Protein AF-A0A8T0H156-F1 (afdb_monomer_lite)

Sequence (483 aa):
MGACASRGYHPALEKPKSSSKGARTSSFAKPKDLSFTYENRIVSTTVGKSTAIDDLHSFLLSEFGIDESTHVVSGVLVTVTGPLMPFFMLPYLHPNTEDNPYRIILAPIKEFAINNWGCAPDEQEQADATFEWSQVEELMRASGDSDQNLYDSPSSSLLASRIFELLRRYGYIRLHLPSSSPIPEIVQAATTSVHRYFAKPEDEKRKKFLGFNQQKFVGFSHAKGSARQFIQLRTTRRKITNTDKVVPVFDVELTQAYLALQSIAYQLFKLMCHPGLTSQTHLSPELYSSHVDAPCSSLESFNECESVPSNQFVGTNVFRIYQYLRDGLKKGSDSDSSPSPGFMGAATTVHSDMGLLTVSPHSNLPGLTVLKHSDASRWVNVEMKPGSSCVDGSDLEKNYIFVFAGETMAQLTKGYLLAPLHFVDERTPTVPRFSMPFFLRARQKAVLPAVEGFCGAMTVEHFMTKVLHQWKQVWGEKPTTDF

Radius of gyration: 24.54 Å; chains: 1; bounding box: 63×77×83 Å

Organism: Ceratodon purpureus (NCBI:txid3225)

Secondary structure (DSSP, 8-state):
-------------PPP-----PPPP---SS-EEEEEEETTEEEEEEE-TT--HHHHHHHHHHHHT--TTTEEEEEEESSTTS-EEEGGGGGGBPP--TTSPEEEEEEEGGG--TT-EEEPPPHHHHHHTEEEHHHHHHHHHHHTT-HHHHHH-HHHHHHHHHHHHHHHHHSEEEEEPPTT-SHHHHHHHHHHHHHHHHTS-HHHHHTT-EE-GGG-EEEEEE-TT-SEEEEEE--B-S---SS-PPPPPPPHHHHHHHHHHHHHHHHHHHHHT-GGGTTTSS--HHHHHHHSPPPP-SHHHHHS-TTS-TT-SB-S-EEEEEEE-PPP--TT-S---SPPSSGGG-SS-SB---SSEEEEEPPSS--EEEE-TTTS--EEETTSPTT----SSTT--TTEEEEEE-HHHHHHTTTSS-PPPEEE---STTSPEEE--EEE---TTPEEPPBTTTB--EEHHHIIIIIHHHHHTSB-S---S--

Structure (mmCIF, N/CA/C/O backbone):
data_AF-A0A8T0H156-F1
#
_entry.id   AF-A0A8T0H156-F1
#
loop_
_atom_site.group_PDB
_atom_site.id
_atom_site.type_symbol
_atom_site.label_atom_id
_atom_site.label_alt_id
_atom_site.label_comp_id
_atom_site.label_asym_id
_atom_site.label_entity_id
_atom_site.label_seq_id
_atom_site.pdbx_PDB_ins_code
_atom_site.Cartn_x
_atom_site.Cartn_y
_atom_site.Cartn_z
_atom_site.occupancy
_atom_site.B_iso_or_equiv
_atom_site.auth_seq_id
_atom_site.auth_comp_id
_atom_site.auth_asym_id
_atom_site.auth_atom_id
_atom_site.pdbx_PDB_model_num
ATOM 1 N N . MET A 1 1 ? 8.650 48.854 -37.381 1.00 30.66 1 MET A N 1
ATOM 2 C CA . MET A 1 1 ? 8.488 48.715 -38.844 1.00 30.66 1 MET A CA 1
ATOM 3 C C . MET A 1 1 ? 9.863 48.539 -39.462 1.00 30.66 1 MET A C 1
ATOM 5 O O . MET A 1 1 ? 10.651 49.458 -39.319 1.00 30.66 1 MET A O 1
ATOM 9 N N . GLY A 1 2 ? 10.104 47.382 -40.100 1.00 26.25 2 GLY A N 1
ATOM 10 C CA . GLY A 1 2 ? 11.255 47.057 -40.968 1.00 26.25 2 GLY A CA 1
ATOM 11 C C . GLY A 1 2 ? 12.629 47.017 -40.285 1.00 26.25 2 GLY A C 1
ATOM 12 O O . GLY A 1 2 ? 12.887 47.765 -39.358 1.00 26.25 2 GLY A O 1
ATOM 13 N N . ALA A 1 3 ? 13.602 46.206 -40.672 1.00 24.77 3 ALA A N 1
ATOM 14 C CA . ALA A 1 3 ? 13.717 45.033 -41.531 1.00 24.77 3 ALA A CA 1
ATOM 15 C C . ALA A 1 3 ? 15.131 44.492 -41.229 1.00 24.77 3 ALA A C 1
ATOM 17 O O . ALA A 1 3 ? 16.037 45.304 -41.055 1.00 24.77 3 ALA A O 1
ATOM 18 N N . CYS A 1 4 ? 15.363 43.176 -41.190 1.00 24.08 4 CYS A N 1
ATOM 19 C CA . CYS A 1 4 ? 16.721 42.664 -41.404 1.00 24.08 4 CYS A CA 1
ATOM 20 C C . CYS A 1 4 ? 16.741 41.204 -41.878 1.00 24.08 4 CYS A C 1
ATOM 22 O O . CYS A 1 4 ? 16.521 40.273 -41.113 1.00 24.08 4 CYS A O 1
ATOM 24 N N . ALA A 1 5 ? 17.006 41.084 -43.179 1.00 26.47 5 ALA A N 1
ATOM 25 C CA . ALA A 1 5 ? 17.923 40.157 -43.837 1.00 26.47 5 ALA A CA 1
ATOM 26 C C . ALA A 1 5 ? 17.856 38.648 -43.526 1.00 26.47 5 ALA A C 1
ATOM 28 O O . ALA A 1 5 ? 18.412 38.129 -42.563 1.00 26.47 5 ALA A O 1
ATOM 29 N N . SER A 1 6 ? 17.324 37.947 -44.523 1.00 26.16 6 SER A N 1
ATOM 30 C CA . SER A 1 6 ? 17.595 36.562 -44.895 1.00 26.16 6 SER A CA 1
ATOM 31 C C . SER A 1 6 ? 19.085 36.273 -45.138 1.00 26.16 6 SER A C 1
ATOM 33 O O . SER A 1 6 ? 19.728 36.948 -45.947 1.00 26.16 6 SER A O 1
ATOM 35 N N . ARG A 1 7 ? 19.593 35.174 -44.570 1.00 26.56 7 ARG A N 1
ATOM 36 C CA . ARG A 1 7 ? 20.690 34.387 -45.154 1.00 26.56 7 ARG A CA 1
ATOM 37 C C . ARG A 1 7 ? 20.322 32.910 -45.106 1.00 26.56 7 ARG A C 1
ATOM 39 O O . ARG A 1 7 ? 20.052 32.369 -44.040 1.00 26.56 7 ARG A O 1
ATOM 46 N N . GLY A 1 8 ? 20.276 32.300 -46.287 1.00 24.34 8 GLY A N 1
ATOM 47 C CA . GLY A 1 8 ? 20.027 30.879 -46.466 1.00 24.34 8 GLY A CA 1
ATOM 48 C C . GLY A 1 8 ? 21.202 30.030 -45.992 1.00 24.34 8 GLY A C 1
ATOM 49 O O . GLY A 1 8 ? 22.361 30.427 -46.108 1.00 24.34 8 GLY A O 1
ATOM 50 N N . TYR A 1 9 ? 20.872 28.845 -45.492 1.00 23.88 9 TYR A N 1
ATOM 51 C CA . TYR A 1 9 ? 21.811 27.755 -45.283 1.00 23.88 9 TYR A CA 1
ATOM 52 C C . TYR A 1 9 ? 21.183 26.478 -45.848 1.00 23.88 9 TYR A C 1
ATOM 54 O O . TYR A 1 9 ? 20.101 26.066 -45.434 1.00 23.88 9 TYR A O 1
ATOM 62 N N . HIS A 1 10 ? 21.856 25.892 -46.836 1.00 27.73 10 HIS A N 1
ATOM 63 C CA . HIS A 1 10 ? 21.605 24.540 -47.328 1.00 27.73 10 HIS A CA 1
ATOM 64 C C . HIS A 1 10 ? 22.089 23.534 -46.268 1.00 27.73 10 HIS A C 1
ATOM 66 O O . HIS A 1 10 ? 23.242 23.647 -45.847 1.00 27.73 10 HIS A O 1
ATOM 72 N N . PRO A 1 11 ? 21.298 22.525 -45.864 1.00 29.33 11 PRO A N 1
ATOM 73 C CA . PRO A 1 11 ? 21.827 21.400 -45.111 1.00 29.33 11 PRO A CA 1
ATOM 74 C C . PRO A 1 11 ? 22.432 20.387 -46.090 1.00 29.33 11 PRO A C 1
ATOM 76 O O . PRO A 1 11 ? 21.730 19.767 -46.890 1.00 29.33 11 PRO A O 1
ATOM 79 N N . ALA A 1 12 ? 23.754 20.232 -46.036 1.00 27.06 12 ALA A N 1
ATOM 80 C CA . ALA A 1 12 ? 24.417 19.059 -46.579 1.00 27.06 12 ALA A CA 1
ATOM 81 C C . ALA A 1 12 ? 24.074 17.855 -45.686 1.00 27.06 12 ALA A C 1
ATOM 83 O O . ALA A 1 12 ? 24.238 17.897 -44.468 1.00 27.06 12 ALA A O 1
ATOM 84 N N . LEU A 1 13 ? 23.566 16.798 -46.316 1.00 29.39 13 LEU A N 1
ATOM 85 C CA . LEU A 1 13 ? 23.326 15.483 -45.732 1.00 29.39 13 LEU A CA 1
ATOM 86 C C . LEU A 1 13 ? 24.656 14.854 -45.290 1.00 29.39 13 LEU A C 1
ATOM 88 O O . LEU A 1 13 ? 25.336 14.207 -46.086 1.00 29.39 13 LEU A O 1
ATOM 92 N N . GLU A 1 14 ? 25.010 15.000 -44.016 1.00 26.84 14 GLU A N 1
ATOM 93 C CA . GLU A 1 14 ? 25.945 14.082 -43.368 1.00 26.84 14 GLU A CA 1
ATOM 94 C C . GLU A 1 14 ? 25.178 12.864 -42.846 1.00 26.84 14 GLU A C 1
ATOM 96 O O . GLU A 1 14 ? 24.245 12.963 -42.050 1.00 26.84 14 GLU A O 1
ATOM 101 N N . LYS A 1 15 ? 25.575 11.688 -43.340 1.00 28.70 15 LYS A N 1
ATOM 102 C CA . LYS A 1 15 ? 25.096 10.384 -42.876 1.00 28.70 15 LYS A CA 1
ATOM 103 C C . LYS A 1 15 ? 25.349 10.254 -41.366 1.00 28.70 15 LYS A C 1
ATOM 105 O O . LYS A 1 15 ? 26.492 10.459 -40.948 1.00 28.70 15 LYS A O 1
ATOM 110 N N . PRO A 1 16 ? 24.366 9.833 -40.550 1.00 27.64 16 PRO A N 1
ATOM 111 C CA . PRO A 1 16 ? 24.639 9.511 -39.161 1.00 27.64 16 PRO A CA 1
ATOM 112 C C . PRO A 1 16 ? 25.566 8.292 -39.121 1.00 27.64 16 PRO A C 1
ATOM 114 O O . PRO A 1 16 ? 25.220 7.201 -39.576 1.00 27.64 16 PRO A O 1
ATOM 117 N N . LYS A 1 17 ? 26.776 8.492 -38.592 1.00 26.58 17 LYS A N 1
ATOM 118 C CA . LYS A 1 17 ? 27.657 7.398 -38.186 1.00 26.58 17 LYS A CA 1
ATOM 119 C C . LYS A 1 17 ? 26.940 6.624 -37.084 1.00 26.58 17 LYS A C 1
ATOM 121 O O . LYS A 1 17 ? 26.736 7.136 -35.987 1.00 26.58 17 LYS A O 1
ATOM 126 N N . SER A 1 18 ? 26.559 5.392 -37.399 1.00 31.36 18 SER A N 1
ATOM 127 C CA . SER A 1 18 ? 26.025 4.417 -36.460 1.00 31.36 18 SER A CA 1
ATOM 128 C C . SER A 1 18 ? 27.090 4.063 -35.421 1.00 31.36 18 SER A C 1
ATOM 130 O O . SER A 1 18 ? 27.922 3.183 -35.637 1.00 31.36 18 SER A O 1
ATOM 132 N N . SER A 1 19 ? 27.077 4.740 -34.277 1.00 28.47 19 SER A N 1
ATOM 133 C CA . SER A 1 19 ? 27.658 4.194 -33.054 1.00 28.47 19 SER A CA 1
ATOM 134 C C . SER A 1 19 ? 26.540 3.515 -32.272 1.00 28.47 19 SER A C 1
ATOM 136 O O . SER A 1 19 ? 25.965 4.099 -31.355 1.00 28.47 19 SER A O 1
ATOM 138 N N . SER A 1 20 ? 26.214 2.281 -32.656 1.00 31.12 20 SER A N 1
ATOM 139 C CA . SER A 1 20 ? 25.464 1.355 -31.811 1.00 31.12 20 SER A CA 1
ATOM 140 C C . SER A 1 20 ? 26.328 1.020 -30.592 1.00 31.12 20 SER A C 1
ATOM 142 O O . SER A 1 20 ? 27.044 0.019 -30.564 1.00 31.12 20 SER A O 1
ATOM 144 N N . LYS A 1 21 ? 26.322 1.898 -29.585 1.00 31.77 21 LYS A N 1
ATOM 145 C CA . LYS A 1 21 ? 26.711 1.509 -28.231 1.00 31.77 21 LYS A CA 1
ATOM 146 C C . LYS A 1 21 ? 25.585 0.615 -27.732 1.00 31.77 21 LYS A C 1
ATOM 148 O O . LYS A 1 21 ? 24.515 1.111 -27.399 1.00 31.77 21 LYS A O 1
ATOM 153 N N . GLY A 1 22 ? 25.815 -0.695 -27.813 1.00 30.44 22 GLY A N 1
ATOM 154 C CA . GLY A 1 22 ? 24.879 -1.707 -27.346 1.00 30.44 22 GLY A CA 1
ATOM 155 C C . GLY A 1 22 ? 24.432 -1.395 -25.924 1.00 30.44 22 GLY A C 1
ATOM 156 O O . GLY A 1 22 ? 25.267 -1.099 -25.064 1.00 30.44 22 GLY A O 1
ATOM 157 N N . ALA A 1 23 ? 23.119 -1.439 -25.711 1.00 31.86 23 ALA A N 1
ATOM 158 C CA . ALA A 1 23 ? 22.548 -1.584 -24.386 1.00 31.86 23 ALA A CA 1
ATOM 159 C C . ALA A 1 23 ? 23.247 -2.783 -23.735 1.00 31.86 23 ALA A C 1
ATOM 161 O O . ALA A 1 23 ? 23.256 -3.881 -24.297 1.00 31.86 23 ALA A O 1
ATOM 162 N N . ARG A 1 24 ? 23.948 -2.553 -22.623 1.00 36.78 24 ARG A N 1
ATOM 163 C CA . ARG A 1 24 ? 24.544 -3.653 -21.875 1.00 36.78 24 ARG A CA 1
ATOM 164 C C . ARG A 1 24 ? 23.383 -4.449 -21.289 1.00 36.78 24 ARG A C 1
ATOM 166 O O . ARG A 1 24 ? 22.478 -3.910 -20.675 1.00 36.78 24 ARG A O 1
ATOM 173 N N . THR A 1 25 ? 23.358 -5.735 -21.592 1.00 42.62 25 THR A N 1
ATOM 174 C CA . THR A 1 25 ? 22.339 -6.664 -21.118 1.00 42.62 25 THR A CA 1
ATOM 175 C C . THR A 1 25 ? 22.589 -6.953 -19.641 1.00 42.62 25 THR A C 1
ATOM 177 O O . THR A 1 25 ? 23.674 -7.420 -19.286 1.00 42.62 25 THR A O 1
ATOM 180 N N . SER A 1 26 ? 21.600 -6.710 -18.782 1.00 48.53 26 SER A N 1
ATOM 181 C CA . SER A 1 26 ? 21.646 -7.101 -17.372 1.00 48.53 26 SER A CA 1
ATOM 182 C C . SER A 1 26 ? 21.764 -8.625 -17.249 1.00 48.53 26 SER A C 1
ATOM 184 O O . SER A 1 26 ? 20.840 -9.356 -17.603 1.00 48.53 26 SER A O 1
ATOM 186 N N . SER A 1 27 ? 22.915 -9.108 -16.779 1.00 53.88 27 SER A N 1
ATOM 187 C CA . SER A 1 27 ? 23.247 -10.537 -16.691 1.00 53.88 27 SER A CA 1
ATOM 188 C C . SER A 1 27 ? 23.074 -11.116 -15.284 1.00 53.88 27 SER A C 1
ATOM 190 O O . SER A 1 27 ? 23.333 -10.430 -14.296 1.00 53.88 27 SER A O 1
ATOM 192 N N . PHE A 1 28 ? 22.759 -12.409 -15.169 1.00 60.00 28 PHE A N 1
ATOM 193 C CA . PHE A 1 28 ? 22.664 -13.112 -13.882 1.00 60.00 28 PHE A CA 1
ATOM 194 C C . PHE A 1 28 ? 24.062 -13.386 -13.295 1.00 60.00 28 PHE A C 1
ATOM 196 O O . PHE A 1 28 ? 24.937 -13.918 -13.970 1.00 60.00 28 PHE A O 1
ATOM 203 N N . ALA A 1 29 ? 24.302 -13.072 -12.018 1.00 63.78 29 ALA A N 1
ATOM 204 C CA . ALA A 1 29 ? 25.641 -13.210 -11.420 1.00 63.78 29 ALA A CA 1
ATOM 205 C C . ALA A 1 29 ? 26.146 -14.669 -11.327 1.00 63.78 29 ALA A C 1
ATOM 207 O O . ALA A 1 29 ? 27.351 -14.917 -11.400 1.00 63.78 29 ALA A O 1
ATOM 208 N N . LYS A 1 30 ? 25.232 -15.636 -11.174 1.00 71.94 30 LYS A N 1
ATOM 209 C CA . LYS A 1 30 ? 25.494 -17.085 -11.123 1.00 71.94 30 LYS A CA 1
ATOM 210 C C . LYS A 1 30 ? 24.365 -17.831 -11.844 1.00 71.94 30 LYS A C 1
ATOM 212 O O . LYS A 1 30 ? 23.241 -17.330 -11.791 1.00 71.94 30 LYS A O 1
ATOM 217 N N . PRO A 1 31 ? 24.634 -18.991 -12.475 1.00 81.00 31 PRO A N 1
ATOM 218 C CA . PRO A 1 31 ? 23.586 -19.872 -12.980 1.00 81.00 31 PRO A CA 1
ATOM 219 C C . PRO A 1 31 ? 22.592 -20.240 -11.875 1.00 81.00 31 PRO A C 1
ATOM 221 O O . PRO A 1 31 ? 23.005 -20.550 -10.755 1.00 81.00 31 PRO A O 1
ATOM 224 N N . LYS A 1 32 ? 21.300 -20.172 -12.186 1.00 86.06 32 LYS A N 1
ATOM 225 C CA . LYS A 1 32 ? 20.188 -20.516 -11.299 1.00 86.06 32 LYS A CA 1
ATOM 226 C C . LYS A 1 32 ? 19.175 -21.330 -12.084 1.00 86.06 32 LYS A C 1
ATOM 228 O O . LYS A 1 32 ? 18.810 -20.930 -13.186 1.00 86.06 32 LYS A O 1
ATOM 233 N N . ASP A 1 33 ? 18.700 -22.416 -11.497 1.00 90.25 33 ASP A N 1
ATOM 234 C CA . ASP A 1 33 ? 17.573 -23.155 -12.051 1.00 90.25 33 ASP A CA 1
ATOM 235 C C . ASP A 1 33 ? 16.282 -22.448 -11.653 1.00 90.25 33 ASP A C 1
ATOM 237 O O . ASP A 1 33 ? 16.059 -22.149 -10.474 1.00 90.25 33 ASP A O 1
ATOM 241 N N . LEU A 1 34 ? 15.481 -22.11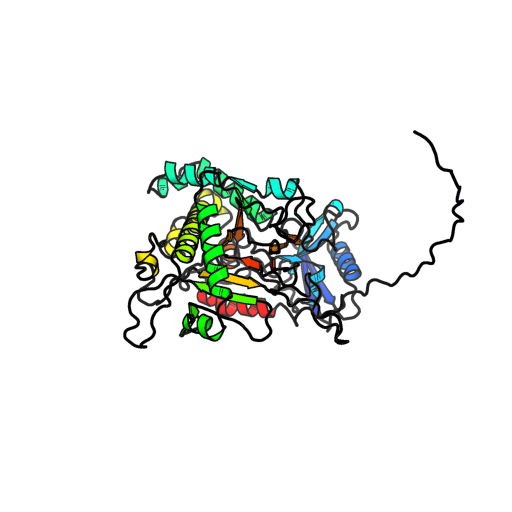5 -12.660 1.00 91.94 34 LEU A N 1
ATOM 242 C CA . LEU A 1 34 ? 14.209 -21.434 -12.504 1.00 91.94 34 LEU A CA 1
ATOM 243 C C . LEU A 1 34 ? 13.107 -22.252 -13.170 1.00 91.94 34 LEU A C 1
ATOM 245 O O . LEU A 1 34 ? 13.236 -22.679 -14.314 1.00 91.94 34 LEU A O 1
ATOM 249 N N . SER A 1 35 ? 12.016 -22.450 -12.444 1.00 93.50 35 SER A N 1
ATOM 250 C CA . SER A 1 35 ? 10.781 -23.073 -12.911 1.00 93.50 35 SER A CA 1
ATOM 251 C C . SER A 1 35 ? 9.698 -22.007 -13.028 1.00 93.50 35 SER A C 1
ATOM 253 O O . SER A 1 35 ? 9.482 -21.223 -12.100 1.00 93.50 35 SER A O 1
ATOM 255 N N . PHE A 1 36 ? 8.999 -21.991 -14.155 1.00 94.62 36 PHE A N 1
ATOM 256 C CA . PHE A 1 36 ? 7.924 -21.059 -14.467 1.00 94.62 36 PHE A CA 1
ATOM 257 C C . PHE A 1 36 ? 6.632 -21.821 -14.729 1.00 94.62 36 PHE A C 1
ATOM 259 O O . PHE A 1 36 ? 6.669 -22.941 -15.230 1.00 94.62 36 PHE A O 1
ATOM 266 N N . THR A 1 37 ? 5.488 -21.213 -14.422 1.00 94.69 37 THR A N 1
ATOM 267 C CA . THR A 1 37 ? 4.174 -21.785 -14.722 1.00 94.69 37 THR A CA 1
ATOM 268 C C . THR A 1 37 ? 3.271 -20.794 -15.437 1.00 94.69 37 THR A C 1
ATOM 270 O O . THR A 1 37 ? 3.245 -19.598 -15.123 1.00 94.69 37 THR A O 1
ATOM 273 N N . TYR A 1 38 ? 2.506 -21.314 -16.388 1.00 94.38 38 TYR A N 1
ATOM 274 C CA . TYR A 1 38 ? 1.409 -20.625 -17.044 1.00 94.38 38 TYR A CA 1
ATOM 275 C C . TYR A 1 38 ? 0.288 -21.628 -17.289 1.00 94.38 38 TYR A C 1
ATOM 277 O O . TYR A 1 38 ? 0.528 -22.728 -17.794 1.00 94.38 38 TYR A O 1
ATOM 285 N N . GLU A 1 39 ? -0.931 -21.253 -16.901 1.00 89.50 39 GLU A N 1
ATOM 286 C CA . GLU A 1 39 ? -2.079 -22.162 -16.864 1.00 89.50 39 GLU A CA 1
ATOM 287 C C . GLU A 1 39 ? -1.738 -23.445 -16.084 1.00 89.50 39 GLU A C 1
ATOM 289 O O . GLU A 1 39 ? -1.504 -23.376 -14.881 1.00 89.50 39 GLU A O 1
ATOM 294 N N . ASN A 1 40 ? -1.676 -24.594 -16.759 1.00 88.31 40 ASN A N 1
ATOM 295 C CA . ASN A 1 40 ? -1.380 -25.895 -16.158 1.00 88.31 40 ASN A CA 1
ATOM 296 C C . ASN A 1 40 ? -0.049 -26.489 -16.654 1.00 88.31 40 ASN A C 1
ATOM 298 O O . ASN A 1 40 ? 0.154 -27.700 -16.568 1.00 88.31 40 ASN A O 1
ATOM 302 N N . ARG A 1 41 ? 0.841 -25.669 -17.228 1.00 95.25 41 ARG A N 1
ATOM 303 C CA . ARG A 1 41 ? 2.136 -26.107 -17.770 1.00 95.25 41 ARG A CA 1
ATOM 304 C C . ARG A 1 41 ? 3.275 -25.511 -16.956 1.00 95.25 41 ARG A C 1
ATOM 306 O O . ARG A 1 41 ? 3.236 -24.333 -16.614 1.00 95.25 41 ARG A O 1
ATOM 313 N N . ILE A 1 42 ? 4.297 -26.322 -16.694 1.00 96.19 42 ILE A N 1
ATOM 314 C CA . ILE A 1 42 ? 5.528 -25.913 -16.013 1.00 96.19 42 ILE A CA 1
ATOM 315 C C . ILE A 1 42 ? 6.689 -26.033 -16.998 1.00 96.19 42 ILE A C 1
ATOM 317 O O . ILE A 1 42 ? 6.776 -27.013 -17.736 1.00 96.19 42 ILE A O 1
ATOM 321 N N . VAL A 1 43 ? 7.554 -25.022 -17.017 1.00 96.00 43 VAL A N 1
ATOM 322 C CA . VAL A 1 43 ? 8.755 -24.955 -17.853 1.00 96.00 43 VAL A CA 1
ATOM 323 C C . VAL A 1 43 ? 9.935 -24.603 -16.960 1.00 96.00 43 VAL A C 1
ATOM 325 O O . VAL A 1 43 ? 9.905 -23.590 -16.260 1.00 96.00 43 VAL A O 1
ATOM 328 N N . SER A 1 44 ? 10.979 -25.422 -17.008 1.00 95.19 44 SER A N 1
ATOM 329 C CA . SER A 1 44 ? 12.195 -25.254 -16.212 1.00 95.19 44 SER A CA 1
ATOM 330 C C . SER A 1 44 ? 13.372 -24.903 -17.116 1.00 95.19 44 SER A C 1
ATOM 332 O O . SER A 1 44 ? 13.530 -25.475 -18.193 1.00 95.19 44 SER A O 1
ATOM 334 N N . THR A 1 45 ? 14.210 -23.959 -16.693 1.00 93.62 45 THR A N 1
ATOM 335 C CA . THR A 1 45 ? 15.411 -23.554 -17.432 1.00 93.62 45 THR A CA 1
ATOM 336 C C . THR A 1 45 ? 16.502 -23.049 -16.494 1.00 93.62 45 THR A C 1
ATOM 338 O O . THR A 1 45 ? 16.225 -22.553 -15.400 1.00 93.62 45 THR A O 1
ATOM 341 N N . THR A 1 46 ? 17.758 -23.159 -16.922 1.00 90.19 46 THR A N 1
ATOM 342 C CA . THR A 1 46 ? 18.903 -22.624 -16.184 1.00 90.19 46 THR A CA 1
ATOM 343 C C . THR A 1 46 ? 19.261 -21.252 -16.733 1.00 90.19 46 THR A C 1
ATOM 345 O O . THR A 1 46 ? 19.639 -21.103 -17.896 1.00 90.19 46 THR A O 1
ATOM 348 N N . VAL A 1 47 ? 19.200 -20.238 -15.875 1.00 85.31 47 VAL A N 1
ATOM 349 C CA . VAL A 1 47 ? 19.485 -18.853 -16.239 1.00 85.31 47 VAL A CA 1
ATOM 350 C C . VAL A 1 47 ? 20.814 -18.419 -15.640 1.00 85.31 47 VAL A C 1
ATOM 352 O O . VAL A 1 47 ? 21.009 -18.482 -14.428 1.00 85.31 47 VAL A O 1
ATOM 355 N N . GLY A 1 48 ? 21.757 -18.004 -16.486 1.00 81.75 48 GLY A N 1
ATOM 356 C CA . GLY A 1 48 ? 23.126 -17.674 -16.089 1.00 81.75 48 GLY A CA 1
ATOM 357 C C . GLY A 1 48 ? 23.613 -16.332 -16.625 1.00 81.75 48 GLY A C 1
ATOM 358 O O . GLY A 1 48 ? 22.869 -15.556 -17.217 1.00 81.75 48 GLY A O 1
ATOM 359 N N . LYS A 1 49 ? 24.901 -16.043 -16.411 1.00 75.12 49 LYS A N 1
ATOM 360 C CA . LYS A 1 49 ? 25.517 -14.755 -16.777 1.00 75.12 49 LYS A CA 1
ATOM 361 C C . LYS A 1 49 ? 25.450 -14.437 -18.272 1.00 75.12 49 LYS A C 1
ATOM 363 O O . LYS A 1 49 ? 25.488 -13.278 -18.657 1.00 75.12 49 LYS A O 1
ATOM 368 N N . SER A 1 50 ? 25.368 -15.455 -19.117 1.00 77.25 50 SER A N 1
ATOM 369 C CA . SER A 1 50 ? 25.243 -15.294 -20.564 1.00 77.25 50 SER A CA 1
ATOM 370 C C . SER A 1 50 ? 23.798 -15.228 -21.052 1.00 77.25 50 SER A C 1
ATOM 372 O O . SER A 1 50 ? 23.598 -14.992 -22.236 1.00 77.25 50 SER A O 1
ATOM 374 N N . THR A 1 51 ? 22.802 -15.467 -20.194 1.00 80.50 51 THR A N 1
ATOM 375 C CA . THR A 1 51 ? 21.401 -15.448 -20.619 1.00 80.50 51 THR A CA 1
ATOM 376 C C . THR A 1 51 ? 20.935 -14.004 -20.751 1.00 80.50 51 THR A C 1
ATOM 378 O O . THR A 1 51 ? 20.846 -13.290 -19.749 1.00 80.50 51 THR A O 1
ATOM 381 N N . ALA A 1 52 ? 20.639 -13.571 -21.978 1.00 83.88 52 ALA A N 1
ATOM 382 C CA . ALA A 1 52 ? 19.957 -12.305 -22.193 1.00 83.88 52 ALA A CA 1
ATOM 383 C C . ALA A 1 52 ? 18.492 -12.427 -21.747 1.00 83.88 52 ALA A C 1
ATOM 385 O O . ALA A 1 52 ? 17.854 -13.463 -21.937 1.00 83.88 52 ALA A O 1
ATOM 386 N N . ILE A 1 53 ? 17.955 -11.365 -21.142 1.00 81.75 53 ILE A N 1
ATOM 387 C CA . ILE A 1 53 ? 16.556 -11.342 -20.688 1.00 81.75 53 ILE A CA 1
ATOM 388 C C . ILE A 1 53 ? 15.599 -11.517 -21.873 1.00 81.75 53 ILE A C 1
ATOM 390 O O . ILE A 1 53 ? 14.615 -12.238 -21.739 1.00 81.75 53 ILE A O 1
ATOM 394 N N . ASP A 1 54 ? 15.924 -10.939 -23.030 1.00 84.56 54 ASP A N 1
ATOM 395 C CA . ASP A 1 54 ? 15.125 -11.060 -24.257 1.00 84.56 54 ASP A CA 1
ATOM 396 C C . ASP A 1 54 ? 15.089 -12.507 -24.785 1.00 84.56 54 ASP A C 1
ATOM 398 O O . ASP A 1 54 ? 14.046 -12.979 -25.241 1.00 84.56 54 ASP A O 1
ATOM 402 N N . ASP A 1 55 ? 16.193 -13.253 -24.650 1.00 87.88 55 ASP A N 1
ATOM 403 C CA . ASP A 1 55 ? 16.246 -14.673 -25.025 1.00 87.88 55 ASP A CA 1
ATOM 404 C C . ASP A 1 55 ? 15.378 -15.517 -24.085 1.00 87.88 55 ASP A C 1
ATOM 406 O O . ASP A 1 55 ? 14.622 -16.377 -24.532 1.00 87.88 55 ASP A O 1
ATOM 410 N N . LEU A 1 56 ? 15.457 -15.258 -22.772 1.00 89.25 56 LEU A N 1
ATOM 411 C CA . LEU A 1 56 ? 14.623 -15.940 -21.780 1.00 89.25 56 LEU A CA 1
ATOM 412 C C . LEU A 1 56 ? 13.138 -15.628 -21.990 1.00 89.25 56 LEU A C 1
ATOM 414 O O . LEU A 1 56 ? 12.295 -16.511 -21.861 1.00 89.25 56 LEU A O 1
ATOM 418 N N . HIS A 1 57 ? 12.817 -14.379 -22.316 1.00 90.12 57 HIS A N 1
ATOM 419 C CA . HIS A 1 57 ? 11.463 -13.951 -22.645 1.00 90.12 57 HIS A CA 1
ATOM 420 C C . HIS A 1 57 ? 10.912 -14.716 -23.852 1.00 90.12 57 HIS A C 1
ATOM 422 O O . HIS A 1 57 ? 9.874 -15.368 -23.735 1.00 90.12 57 HIS A O 1
ATOM 428 N N . SER A 1 58 ? 11.658 -14.719 -24.960 1.00 90.62 58 SER A N 1
ATOM 429 C CA . SER A 1 58 ? 11.289 -15.419 -26.198 1.00 90.62 58 SER A CA 1
ATOM 430 C C . SER A 1 58 ? 11.143 -16.927 -25.969 1.00 90.62 58 SER A C 1
ATOM 432 O O . SER A 1 58 ? 10.186 -17.548 -26.434 1.00 90.62 58 SER A O 1
ATOM 434 N N . PHE A 1 59 ? 12.051 -17.516 -25.182 1.00 93.94 59 PHE A N 1
ATOM 435 C CA . PHE A 1 59 ? 11.980 -18.916 -24.766 1.00 93.94 59 PHE A CA 1
ATOM 436 C C . PHE A 1 59 ? 10.675 -19.226 -24.024 1.00 93.94 59 PHE A C 1
ATOM 438 O O . PHE A 1 59 ? 9.973 -20.160 -24.402 1.00 93.94 59 PHE A O 1
ATOM 445 N N . LEU A 1 60 ? 10.310 -18.436 -23.008 1.00 95.06 60 LEU A N 1
ATOM 446 C CA . LEU A 1 60 ? 9.089 -18.681 -22.233 1.00 95.06 60 LEU A CA 1
ATOM 447 C C . LEU A 1 60 ? 7.829 -18.550 -23.093 1.00 95.06 60 LEU A C 1
ATOM 449 O O . LEU A 1 60 ? 6.940 -19.392 -22.987 1.00 95.06 60 LEU A O 1
ATOM 453 N N . LEU A 1 61 ? 7.751 -17.534 -23.958 1.00 94.88 61 LEU A N 1
ATOM 454 C CA . LEU A 1 61 ? 6.618 -17.383 -24.875 1.00 94.88 61 LEU A CA 1
ATOM 455 C C . LEU A 1 61 ? 6.484 -18.601 -25.798 1.00 94.88 61 LEU A C 1
ATOM 457 O O . LEU A 1 61 ? 5.400 -19.178 -25.888 1.00 94.88 61 LEU A O 1
ATOM 461 N N . SER A 1 62 ? 7.587 -19.044 -26.406 1.00 95.88 62 SER A N 1
ATOM 462 C CA . SER A 1 62 ? 7.617 -20.229 -27.270 1.00 95.88 62 SER A CA 1
ATOM 463 C C . SER A 1 62 ? 7.187 -21.498 -26.528 1.00 95.88 62 SER A C 1
ATOM 465 O O . SER A 1 62 ? 6.299 -22.215 -26.991 1.00 95.88 62 SER A O 1
ATOM 467 N N . GLU A 1 63 ? 7.767 -21.774 -25.358 1.00 96.88 63 GLU A N 1
ATOM 468 C CA . GLU A 1 63 ? 7.471 -22.988 -24.588 1.00 96.88 63 GLU A CA 1
ATOM 469 C C . GLU A 1 63 ? 6.007 -23.051 -24.141 1.00 96.88 63 GLU A C 1
ATOM 471 O O . GLU A 1 63 ? 5.374 -24.112 -24.196 1.00 96.88 63 GLU A O 1
ATOM 476 N N . PHE A 1 64 ? 5.423 -21.913 -23.759 1.00 96.75 64 PHE A N 1
ATOM 477 C CA . PHE A 1 64 ? 4.010 -21.835 -23.395 1.00 96.75 64 PHE A CA 1
ATOM 478 C C . PHE A 1 64 ? 3.061 -21.720 -24.598 1.00 96.75 64 PHE A C 1
ATOM 480 O O . PHE A 1 64 ? 1.853 -21.850 -24.409 1.00 96.75 64 PHE A O 1
ATOM 487 N N . GLY A 1 65 ? 3.572 -21.573 -25.825 1.00 95.25 65 GLY A N 1
ATOM 488 C CA . GLY A 1 65 ? 2.756 -21.433 -27.035 1.00 95.25 65 GLY A CA 1
ATOM 489 C C . GLY A 1 65 ? 2.032 -20.086 -27.124 1.00 95.25 65 GLY A C 1
ATOM 490 O O . GLY A 1 65 ? 0.907 -20.022 -27.616 1.00 95.25 65 GLY A O 1
ATOM 491 N N . ILE A 1 66 ? 2.655 -19.026 -26.610 1.00 95.44 66 ILE A N 1
ATOM 492 C CA . ILE A 1 66 ? 2.120 -17.665 -26.581 1.00 95.44 66 ILE A CA 1
ATOM 493 C C . ILE A 1 66 ? 2.679 -16.884 -27.774 1.00 95.44 66 ILE A C 1
ATOM 495 O O . ILE A 1 66 ? 3.875 -16.916 -28.049 1.00 95.44 66 ILE A O 1
ATOM 499 N N . ASP A 1 67 ? 1.808 -16.154 -28.466 1.00 92.69 67 ASP A N 1
ATOM 500 C CA . ASP A 1 67 ? 2.172 -15.346 -29.629 1.00 92.69 67 ASP A CA 1
ATOM 501 C C . ASP A 1 67 ? 2.954 -14.078 -29.230 1.00 92.69 67 ASP A C 1
ATOM 503 O O . ASP A 1 67 ? 2.403 -13.121 -28.675 1.00 92.69 67 ASP A O 1
ATOM 507 N N . GLU A 1 68 ? 4.244 -14.067 -29.571 1.00 88.75 68 GLU A N 1
ATOM 508 C CA . GLU A 1 68 ? 5.182 -12.960 -29.341 1.00 88.75 68 GLU A CA 1
ATOM 509 C C . GLU A 1 68 ? 4.853 -11.677 -30.114 1.00 88.75 68 GLU A C 1
ATOM 511 O O . GLU A 1 68 ? 5.436 -10.634 -29.835 1.00 88.75 68 GLU A O 1
ATOM 516 N N . SER A 1 69 ? 3.922 -11.720 -31.074 1.00 88.31 69 SER A N 1
ATOM 517 C CA . SER A 1 69 ? 3.442 -10.530 -31.785 1.00 88.31 69 SER A CA 1
ATOM 518 C C . SER A 1 69 ? 2.289 -9.822 -31.069 1.00 88.31 69 SER A C 1
ATOM 520 O O . SER A 1 69 ? 1.931 -8.693 -31.420 1.00 88.31 69 SER A O 1
ATOM 522 N N . THR A 1 70 ? 1.714 -10.458 -30.042 1.00 89.44 70 THR A N 1
ATOM 523 C CA . THR A 1 70 ? 0.582 -9.914 -29.281 1.00 89.44 70 THR A CA 1
ATOM 524 C C . THR A 1 70 ? 0.886 -9.726 -27.801 1.00 89.44 70 THR A C 1
ATOM 526 O O . THR A 1 70 ? 0.365 -8.777 -27.207 1.00 89.44 70 THR A O 1
ATOM 529 N N . HIS A 1 71 ? 1.748 -10.561 -27.215 1.00 91.12 71 HIS A N 1
ATOM 530 C CA . HIS A 1 71 ? 2.014 -10.572 -25.779 1.00 91.12 71 HIS A CA 1
ATOM 531 C C . HIS A 1 71 ? 3.498 -10.521 -25.430 1.00 91.12 71 HIS A C 1
ATOM 533 O O . HIS A 1 71 ? 4.372 -10.917 -26.195 1.00 91.12 71 HIS A O 1
ATOM 539 N N . VAL A 1 72 ? 3.756 -10.070 -24.207 1.00 90.44 72 VAL A N 1
ATOM 540 C CA . VAL A 1 72 ? 5.057 -10.118 -23.544 1.00 90.44 72 VAL A CA 1
ATOM 541 C C . VAL A 1 72 ? 4.906 -10.724 -22.157 1.00 90.44 72 VAL A C 1
ATOM 543 O O . VAL A 1 72 ? 3.905 -10.485 -21.483 1.00 90.44 72 VAL A O 1
ATOM 546 N N . VAL A 1 73 ? 5.927 -11.446 -21.690 1.00 90.25 73 VAL A N 1
ATOM 547 C CA . VAL A 1 73 ? 6.077 -11.735 -20.263 1.00 90.25 73 VAL A CA 1
ATOM 548 C C . VAL A 1 73 ? 6.509 -10.458 -19.559 1.00 90.25 73 VAL A C 1
ATOM 550 O O . VAL A 1 73 ? 7.636 -9.991 -19.713 1.00 90.25 73 VAL A O 1
ATOM 553 N N . SER A 1 74 ? 5.593 -9.864 -18.812 1.00 87.69 74 SER A N 1
ATOM 554 C CA . SER A 1 74 ? 5.807 -8.565 -18.192 1.00 87.69 74 SER A CA 1
ATOM 555 C C . SER A 1 74 ? 6.249 -8.667 -16.736 1.00 87.69 74 SER A C 1
ATOM 557 O O . SER A 1 74 ? 6.962 -7.798 -16.232 1.00 87.69 74 SER A O 1
ATOM 559 N N . GLY A 1 75 ? 5.914 -9.773 -16.075 1.00 89.50 75 GLY A N 1
ATOM 560 C CA . GLY A 1 75 ? 6.328 -10.047 -14.711 1.00 89.50 75 GLY A CA 1
ATOM 561 C C . GLY A 1 75 ? 6.154 -11.499 -14.309 1.00 89.50 75 GLY A C 1
ATOM 562 O O . GLY A 1 75 ? 5.737 -12.348 -15.096 1.00 89.50 75 GLY A O 1
ATOM 563 N N . VAL A 1 76 ? 6.475 -11.773 -13.052 1.00 90.06 76 VAL A N 1
ATOM 564 C CA . VAL A 1 76 ? 6.237 -13.051 -12.396 1.00 90.06 76 VAL A CA 1
ATOM 565 C C . VAL A 1 76 ? 5.693 -12.835 -10.995 1.00 90.06 76 VAL A C 1
ATOM 567 O O . VAL A 1 76 ? 6.070 -11.897 -10.292 1.00 90.06 76 VAL A O 1
ATOM 570 N N . LEU A 1 77 ? 4.813 -13.728 -10.572 1.00 87.88 77 LEU A N 1
ATOM 571 C CA . LEU A 1 77 ? 4.319 -13.779 -9.211 1.00 87.88 77 LEU A CA 1
ATOM 572 C C . LEU A 1 77 ? 5.225 -14.709 -8.391 1.00 87.88 77 LEU A C 1
ATOM 574 O O . LEU A 1 77 ? 5.348 -15.895 -8.701 1.00 87.88 77 LEU A O 1
ATOM 578 N N . VAL A 1 78 ? 5.869 -14.161 -7.355 1.00 80.00 78 VAL A N 1
ATOM 579 C CA . VAL A 1 78 ? 6.903 -14.876 -6.578 1.00 80.00 78 VAL A CA 1
ATOM 580 C C . VAL A 1 78 ? 6.314 -16.031 -5.753 1.00 80.00 78 VAL A C 1
ATOM 582 O O . VAL A 1 78 ? 6.961 -17.058 -5.577 1.00 80.00 78 VAL A O 1
ATOM 585 N N . THR A 1 79 ? 5.086 -15.870 -5.257 1.00 77.56 79 THR A N 1
ATOM 586 C CA . THR A 1 79 ? 4.269 -16.895 -4.579 1.00 77.56 79 THR A CA 1
ATOM 587 C C . THR A 1 79 ? 2.791 -16.549 -4.773 1.00 77.56 79 THR A C 1
ATOM 589 O O . THR A 1 79 ? 2.487 -15.407 -5.096 1.00 77.56 79 THR A O 1
ATOM 592 N N . VAL A 1 80 ? 1.851 -17.466 -4.506 1.00 79.38 80 VAL A N 1
ATOM 593 C CA . VAL A 1 80 ? 0.395 -17.213 -4.660 1.00 79.38 80 VAL A CA 1
ATOM 594 C C . VAL A 1 80 ? -0.067 -15.890 -4.024 1.00 79.38 80 VAL A C 1
ATOM 596 O O . VAL A 1 80 ? -0.918 -15.208 -4.584 1.00 79.38 80 VAL A O 1
ATOM 599 N N . THR A 1 81 ? 0.508 -15.509 -2.882 1.00 80.69 81 THR A N 1
ATOM 600 C CA . THR A 1 81 ? 0.169 -14.282 -2.136 1.00 80.69 81 THR A CA 1
ATOM 601 C C . THR A 1 81 ? 1.305 -13.253 -2.114 1.00 80.69 81 THR A C 1
ATOM 603 O O . THR A 1 81 ? 1.234 -12.256 -1.394 1.00 80.69 81 THR A O 1
ATOM 606 N N . GLY A 1 82 ? 2.371 -13.509 -2.871 1.00 80.12 82 GLY A N 1
ATOM 607 C CA . GLY A 1 82 ? 3.586 -12.707 -2.914 1.00 80.12 82 GLY A CA 1
ATOM 608 C C . GLY A 1 82 ? 3.473 -11.506 -3.848 1.00 80.12 82 GLY A C 1
ATOM 609 O O . GLY A 1 82 ? 2.469 -11.328 -4.537 1.00 80.12 82 GLY A O 1
ATOM 610 N N . PRO A 1 83 ? 4.508 -10.655 -3.888 1.00 81.69 83 PRO A N 1
ATOM 611 C CA . PRO A 1 83 ? 4.511 -9.510 -4.779 1.00 81.69 83 PRO A CA 1
ATOM 612 C C . PRO A 1 83 ? 4.584 -9.945 -6.246 1.00 81.69 83 PRO A C 1
ATOM 614 O O . PRO A 1 83 ? 5.245 -10.927 -6.603 1.00 81.69 83 PRO A O 1
ATOM 617 N N . LEU A 1 84 ? 3.944 -9.147 -7.097 1.00 86.69 84 LEU A N 1
ATOM 618 C CA . LEU A 1 84 ? 4.165 -9.157 -8.535 1.00 86.69 84 LEU A CA 1
ATOM 619 C C . LEU A 1 84 ? 5.507 -8.489 -8.831 1.00 86.69 84 LEU A C 1
ATOM 621 O O . LEU A 1 84 ? 5.703 -7.318 -8.510 1.00 86.69 84 LEU A O 1
ATOM 625 N N . MET A 1 85 ? 6.426 -9.233 -9.434 1.00 85.06 85 MET A N 1
ATOM 626 C CA . MET A 1 85 ? 7.760 -8.755 -9.757 1.00 85.06 85 MET A CA 1
ATOM 627 C C . MET A 1 85 ? 7.902 -8.529 -11.269 1.00 85.06 85 MET A C 1
ATOM 629 O O . MET A 1 85 ? 7.550 -9.422 -12.037 1.00 85.06 85 MET A O 1
ATOM 633 N N . PRO A 1 86 ? 8.450 -7.392 -11.727 1.00 84.69 86 PRO A N 1
ATOM 634 C CA . PRO A 1 86 ? 8.694 -7.161 -13.146 1.00 84.69 86 PRO A CA 1
ATOM 635 C C . PRO A 1 86 ? 9.693 -8.155 -13.731 1.00 84.69 86 PRO A C 1
ATOM 637 O O . PRO A 1 86 ? 10.654 -8.553 -13.068 1.00 84.69 86 PRO A O 1
ATOM 640 N N . PHE A 1 87 ? 9.519 -8.499 -15.004 1.00 83.69 87 PHE A N 1
ATOM 641 C CA . PHE A 1 87 ? 10.329 -9.526 -15.660 1.00 83.69 87 PHE A CA 1
ATOM 642 C C . PHE A 1 87 ? 11.820 -9.160 -15.733 1.00 83.69 87 PHE A C 1
ATOM 644 O O . PHE A 1 87 ? 12.692 -10.006 -15.558 1.00 83.69 87 PHE A O 1
ATOM 651 N N . PHE A 1 88 ? 12.155 -7.877 -15.876 1.00 78.19 88 PHE A N 1
ATOM 652 C CA . PHE A 1 88 ? 13.556 -7.442 -15.881 1.00 78.19 88 PHE A CA 1
ATOM 653 C C . PHE A 1 88 ? 14.259 -7.633 -14.517 1.00 78.19 88 PHE A C 1
ATOM 655 O O . PHE A 1 88 ? 15.483 -7.561 -14.443 1.00 78.19 88 PHE A O 1
ATOM 662 N N . MET A 1 89 ? 13.517 -7.878 -13.426 1.00 78.75 89 MET A N 1
ATOM 663 C CA . MET A 1 89 ? 14.084 -8.158 -12.098 1.00 78.75 89 MET A CA 1
ATOM 664 C C . MET A 1 89 ? 14.408 -9.643 -11.875 1.00 78.75 89 MET A C 1
ATOM 666 O O . MET A 1 89 ? 14.926 -9.991 -10.813 1.00 78.75 89 MET A O 1
ATOM 670 N N . LEU A 1 90 ? 14.165 -10.521 -12.858 1.00 77.88 90 LEU A N 1
ATOM 671 C CA . LEU A 1 90 ? 14.493 -11.950 -12.774 1.00 77.88 90 LEU A CA 1
ATOM 672 C C . LEU A 1 90 ? 15.932 -12.266 -12.318 1.00 77.88 90 LEU A C 1
ATOM 674 O O . LEU A 1 90 ? 16.076 -13.211 -11.537 1.00 77.88 90 LEU A O 1
ATOM 678 N N . PRO A 1 91 ? 16.985 -11.496 -12.684 1.00 75.94 91 PRO A N 1
ATOM 679 C CA . PRO A 1 91 ? 18.341 -11.700 -12.160 1.00 75.94 91 PRO A CA 1
ATOM 680 C C . PRO A 1 91 ? 18.438 -11.811 -10.635 1.00 75.94 91 PRO A C 1
ATOM 682 O O . PRO A 1 91 ? 19.302 -12.526 -10.106 1.00 75.94 91 PRO A O 1
ATOM 685 N N . TYR A 1 92 ? 17.521 -11.152 -9.927 1.00 74.12 92 TYR A N 1
ATOM 686 C CA . TYR A 1 92 ? 17.491 -11.088 -8.473 1.00 74.12 92 TYR A CA 1
ATOM 687 C C . TYR A 1 92 ? 16.640 -12.173 -7.821 1.00 74.12 92 TYR A C 1
ATOM 689 O O . TYR A 1 92 ? 16.701 -12.292 -6.604 1.00 74.12 92 TYR A O 1
ATOM 697 N N . LEU A 1 93 ? 15.898 -12.992 -8.568 1.00 76.69 93 LEU A N 1
ATOM 698 C CA . LEU A 1 93 ? 15.153 -14.089 -7.952 1.00 76.69 93 LEU A CA 1
ATOM 699 C C . LEU A 1 93 ? 16.076 -15.178 -7.431 1.00 76.69 93 LEU A C 1
ATOM 701 O O . LEU A 1 93 ? 17.165 -15.424 -7.964 1.00 76.69 93 LEU A O 1
ATOM 705 N N . HIS A 1 94 ? 15.631 -15.851 -6.380 1.00 77.31 94 HIS A N 1
ATOM 706 C CA . HIS A 1 94 ? 16.257 -17.086 -5.943 1.00 77.31 94 HIS A CA 1
ATOM 707 C C . HIS A 1 94 ? 15.882 -18.241 -6.876 1.00 77.31 94 HIS A C 1
ATOM 709 O O . HIS A 1 94 ? 14.824 -18.204 -7.500 1.00 77.31 94 HIS A O 1
ATOM 715 N N . PRO A 1 95 ? 16.744 -19.267 -6.972 1.00 82.31 95 PRO A N 1
ATOM 716 C CA . PRO A 1 95 ? 16.355 -20.529 -7.582 1.00 82.31 95 PRO A CA 1
ATOM 717 C C . PRO A 1 95 ? 15.065 -21.066 -6.953 1.00 82.31 95 PRO A C 1
ATOM 719 O O . PRO A 1 95 ? 14.855 -20.922 -5.743 1.00 82.31 95 PRO A O 1
ATOM 722 N N . ASN A 1 96 ? 14.238 -21.717 -7.759 1.00 85.50 96 ASN A N 1
ATOM 723 C CA . ASN A 1 96 ? 13.041 -22.424 -7.315 1.00 85.50 96 ASN A CA 1
ATOM 724 C C . ASN A 1 96 ? 12.967 -23.810 -7.973 1.00 85.50 96 ASN A C 1
ATOM 726 O O . ASN A 1 96 ? 13.860 -24.207 -8.717 1.00 85.50 96 ASN A O 1
ATOM 730 N N . THR A 1 97 ? 11.928 -24.570 -7.637 1.00 84.56 97 THR A N 1
ATOM 731 C CA . THR A 1 97 ? 11.699 -25.925 -8.151 1.00 84.56 97 THR A CA 1
ATOM 732 C C . THR A 1 97 ? 10.328 -26.014 -8.811 1.00 84.56 97 THR A C 1
ATOM 734 O O . THR A 1 97 ? 9.484 -25.132 -8.640 1.00 84.56 97 THR A O 1
ATOM 737 N N . GLU A 1 98 ? 10.081 -27.111 -9.522 1.00 85.94 98 GLU A N 1
ATOM 738 C CA . GLU A 1 98 ? 8.790 -27.398 -10.159 1.00 85.94 98 GLU A CA 1
ATOM 739 C C . GLU A 1 98 ? 7.641 -27.552 -9.155 1.00 85.94 98 GLU A C 1
ATOM 741 O O . GLU A 1 98 ? 6.486 -27.355 -9.516 1.00 85.94 98 GLU A O 1
ATOM 746 N N . ASP A 1 99 ? 7.948 -27.821 -7.883 1.00 83.94 99 ASP A N 1
ATOM 747 C CA . ASP A 1 99 ? 6.957 -27.848 -6.801 1.00 83.94 99 ASP A CA 1
ATOM 748 C C . ASP A 1 99 ? 6.485 -26.440 -6.397 1.00 83.94 99 ASP A C 1
ATOM 750 O O . ASP A 1 99 ? 5.456 -26.288 -5.739 1.00 83.94 99 ASP A O 1
ATOM 754 N N . ASN A 1 100 ? 7.241 -25.397 -6.759 1.00 84.62 100 ASN A N 1
ATOM 755 C CA . ASN A 1 100 ? 6.911 -24.001 -6.477 1.00 84.62 100 ASN A CA 1
ATOM 756 C C . ASN A 1 100 ? 7.355 -23.076 -7.633 1.00 84.62 100 ASN A C 1
ATOM 758 O O . ASN A 1 100 ? 8.260 -22.244 -7.462 1.00 84.62 100 ASN A O 1
ATOM 762 N N . PRO A 1 101 ? 6.755 -23.233 -8.827 1.00 90.25 101 PRO A N 1
ATOM 763 C CA . PRO A 1 101 ? 7.139 -22.487 -10.013 1.00 90.25 101 PRO A CA 1
ATOM 764 C C . PRO A 1 101 ? 6.649 -21.036 -9.931 1.00 90.25 101 PRO A C 1
ATOM 766 O O . PRO A 1 101 ? 5.582 -20.741 -9.390 1.00 90.25 101 PRO A O 1
ATOM 769 N N . TYR A 1 102 ? 7.402 -20.116 -10.529 1.00 91.12 102 TYR A N 1
ATOM 770 C CA . TYR A 1 102 ? 6.998 -18.722 -10.649 1.00 91.12 102 TYR A CA 1
ATOM 771 C C . TYR A 1 102 ? 5.909 -18.582 -11.705 1.00 91.12 102 TYR A C 1
ATOM 773 O O . TYR A 1 102 ? 6.110 -18.930 -12.868 1.00 91.12 102 TYR A O 1
ATOM 781 N N . ARG A 1 103 ? 4.748 -18.044 -11.329 1.00 91.38 103 ARG A N 1
ATOM 782 C CA . ARG A 1 103 ? 3.666 -17.828 -12.294 1.00 91.38 103 ARG A CA 1
ATOM 783 C C . ARG A 1 103 ? 3.982 -16.618 -13.161 1.00 91.38 103 ARG A C 1
ATOM 785 O O . ARG A 1 103 ? 4.123 -15.521 -12.627 1.00 91.38 103 ARG A O 1
ATOM 792 N N . ILE A 1 104 ? 4.063 -16.799 -14.476 1.00 92.62 104 ILE A N 1
ATOM 793 C CA . ILE A 1 104 ? 4.302 -15.679 -15.392 1.00 92.62 104 ILE A CA 1
ATOM 794 C C . ILE A 1 104 ? 3.043 -14.826 -15.559 1.00 92.62 104 ILE A C 1
ATOM 796 O O . ILE A 1 104 ? 1.918 -15.333 -15.550 1.00 92.62 104 ILE A O 1
ATOM 800 N N . ILE A 1 105 ? 3.248 -13.523 -15.720 1.00 90.31 105 ILE A N 1
ATOM 801 C CA . ILE A 1 105 ? 2.212 -12.538 -16.019 1.00 90.31 105 ILE A CA 1
ATOM 802 C C . ILE A 1 105 ? 2.452 -12.009 -17.427 1.00 90.31 105 ILE A C 1
ATOM 804 O O . ILE A 1 105 ? 3.574 -11.633 -17.773 1.00 90.31 105 ILE A O 1
ATOM 808 N N . LEU A 1 106 ? 1.390 -12.007 -18.230 1.00 89.56 106 LEU A N 1
ATOM 809 C CA . LEU A 1 106 ? 1.415 -11.517 -19.600 1.00 89.56 106 LEU A CA 1
ATOM 810 C C . LEU A 1 106 ? 0.795 -10.128 -19.680 1.00 89.56 106 LEU A C 1
ATOM 812 O O . LEU A 1 106 ? -0.217 -9.865 -19.030 1.00 89.56 106 LEU A O 1
ATOM 816 N N . ALA A 1 107 ? 1.364 -9.285 -20.534 1.00 85.56 107 ALA A N 1
ATOM 817 C CA . ALA A 1 107 ? 0.771 -8.017 -20.936 1.00 85.56 107 ALA A CA 1
ATOM 818 C C . ALA A 1 107 ? 0.675 -7.934 -22.469 1.00 85.56 107 ALA A C 1
ATOM 820 O O . ALA A 1 107 ? 1.530 -8.498 -23.162 1.00 85.56 107 ALA A O 1
ATOM 821 N N . PRO A 1 108 ? -0.324 -7.226 -23.024 1.00 84.88 108 PRO A N 1
ATOM 822 C CA . PRO A 1 108 ? -0.353 -6.906 -24.446 1.00 84.88 108 PRO A CA 1
ATOM 823 C C . PRO A 1 108 ? 0.835 -6.013 -24.835 1.00 84.88 108 PRO A C 1
ATOM 825 O O . PRO A 1 108 ? 1.140 -5.047 -24.136 1.00 84.88 108 PRO A O 1
ATOM 828 N N . ILE A 1 109 ? 1.467 -6.257 -25.989 1.00 80.94 109 ILE A N 1
ATOM 829 C CA . ILE A 1 109 ? 2.643 -5.478 -26.446 1.00 80.94 109 ILE A CA 1
ATOM 830 C C . ILE A 1 109 ? 2.371 -3.974 -26.507 1.00 80.94 109 ILE A C 1
ATOM 832 O O . ILE A 1 109 ? 3.236 -3.171 -26.168 1.00 80.94 109 ILE A O 1
ATOM 836 N N . LYS A 1 110 ? 1.158 -3.579 -26.910 1.00 72.06 110 LYS A N 1
ATOM 837 C CA . LYS A 1 110 ? 0.761 -2.165 -27.015 1.00 72.06 110 LYS A CA 1
ATOM 838 C C . LYS A 1 110 ? 0.821 -1.416 -25.680 1.00 72.06 110 LYS A C 1
ATOM 840 O O . LYS A 1 110 ? 0.863 -0.191 -25.689 1.00 72.06 110 LYS A O 1
ATOM 845 N N . GLU A 1 111 ? 0.803 -2.136 -24.564 1.00 62.50 111 GLU A N 1
ATOM 846 C CA . GLU A 1 111 ? 0.779 -1.578 -23.211 1.00 62.50 111 GLU A CA 1
ATOM 847 C C . GLU A 1 111 ? 2.152 -1.652 -22.522 1.00 62.50 111 GLU A C 1
ATOM 849 O O . GLU A 1 111 ? 2.337 -1.070 -21.456 1.00 62.50 111 GLU A O 1
ATOM 854 N N . PHE A 1 112 ? 3.134 -2.326 -23.130 1.00 65.12 112 PHE A N 1
ATOM 855 C CA . PHE A 1 112 ? 4.424 -2.608 -22.510 1.00 65.12 112 PHE A CA 1
ATOM 856 C C . PHE A 1 112 ? 5.482 -1.535 -22.801 1.00 65.12 112 PHE A C 1
ATOM 858 O O . PHE A 1 112 ? 5.749 -1.196 -23.954 1.00 65.12 112 PHE A O 1
ATOM 865 N N . ALA A 1 113 ? 6.145 -1.037 -21.752 1.00 61.66 113 ALA A N 1
ATOM 866 C CA . ALA A 1 113 ? 7.242 -0.076 -21.874 1.00 61.66 113 ALA A CA 1
ATOM 867 C C . ALA A 1 113 ? 8.339 -0.308 -20.815 1.00 61.66 113 ALA A C 1
ATOM 869 O O . ALA A 1 113 ? 8.207 0.133 -19.677 1.00 61.66 113 ALA A O 1
ATOM 870 N N . ILE A 1 114 ? 9.464 -0.922 -21.213 1.00 55.41 114 ILE A N 1
ATOM 871 C CA . ILE A 1 114 ? 10.603 -1.282 -20.329 1.00 55.41 114 ILE A CA 1
ATOM 872 C C . ILE A 1 114 ? 11.274 -0.062 -19.660 1.00 55.41 114 ILE A C 1
ATOM 874 O O . ILE A 1 114 ? 11.930 -0.198 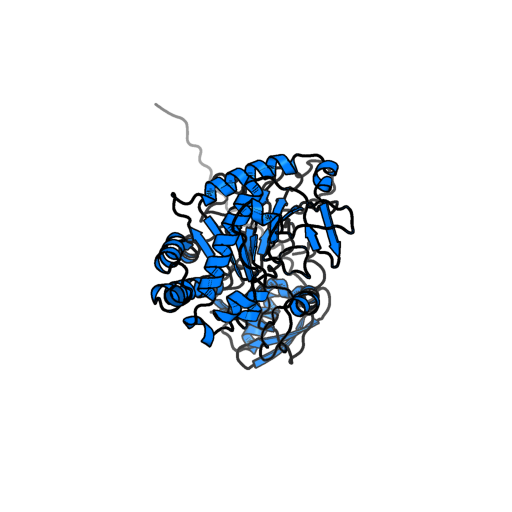-18.632 1.00 55.41 114 ILE A O 1
ATOM 878 N N . ASN A 1 115 ? 11.094 1.147 -20.200 1.00 57.62 115 ASN A N 1
ATOM 879 C CA . ASN A 1 115 ? 11.855 2.334 -19.788 1.00 57.62 115 ASN A CA 1
ATOM 880 C C . ASN A 1 115 ? 11.046 3.402 -19.031 1.00 57.62 115 ASN A C 1
ATOM 882 O O . ASN A 1 115 ? 11.562 4.496 -18.792 1.00 57.62 115 ASN A O 1
ATOM 886 N N . ASN A 1 116 ? 9.803 3.117 -18.635 1.00 62.16 116 ASN A N 1
ATOM 887 C CA . ASN A 1 116 ? 8.963 4.088 -17.928 1.00 62.16 116 ASN A CA 1
ATOM 888 C C . ASN A 1 116 ? 9.123 3.970 -16.406 1.00 62.16 116 ASN A C 1
ATOM 890 O O . ASN A 1 116 ? 8.333 3.319 -15.716 1.00 62.16 116 ASN A O 1
ATOM 894 N N . TRP A 1 117 ? 10.169 4.620 -15.891 1.00 70.62 117 TRP A N 1
ATOM 895 C CA . TRP A 1 117 ? 10.516 4.640 -14.470 1.00 70.62 117 TRP A CA 1
ATOM 896 C C . TRP A 1 117 ? 10.035 5.911 -13.775 1.00 70.62 117 TRP A C 1
ATOM 898 O O . TRP A 1 117 ? 10.585 6.998 -13.978 1.00 70.62 117 TRP A O 1
ATOM 908 N N . GLY A 1 118 ? 9.043 5.782 -12.894 1.00 68.12 118 GLY A N 1
ATOM 909 C CA . GLY A 1 118 ? 8.532 6.912 -12.113 1.00 68.12 118 GLY A CA 1
ATOM 910 C C . GLY A 1 118 ? 8.026 8.038 -13.014 1.00 68.12 118 GLY A C 1
ATOM 911 O O . GLY A 1 118 ? 8.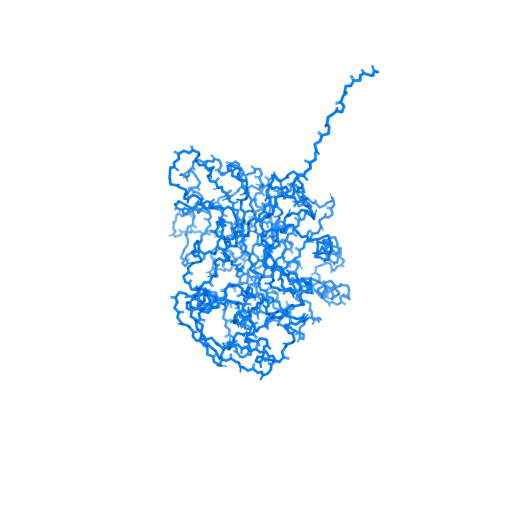287 9.215 -12.751 1.00 68.12 118 GLY A O 1
ATOM 912 N N . CYS A 1 119 ? 7.383 7.665 -14.120 1.00 78.62 119 CYS A N 1
ATOM 913 C CA . CYS A 1 119 ? 6.657 8.592 -14.974 1.00 78.62 119 CYS A CA 1
ATOM 914 C C . CYS A 1 119 ? 5.370 9.018 -14.267 1.00 78.62 119 CYS A C 1
ATOM 916 O O . CYS A 1 119 ? 4.861 8.299 -13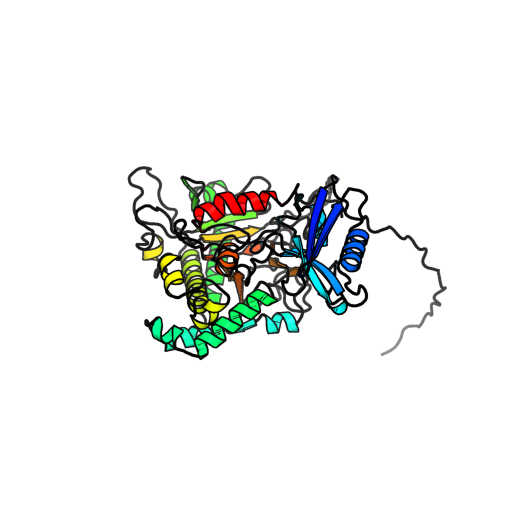.402 1.00 78.62 119 CYS A O 1
ATOM 918 N N . ALA A 1 120 ? 4.828 10.166 -14.658 1.00 84.25 120 ALA A N 1
ATOM 919 C CA . ALA A 1 120 ? 3.462 10.498 -14.294 1.00 84.25 120 ALA A CA 1
ATOM 920 C C . ALA A 1 120 ? 2.488 9.412 -14.797 1.00 84.25 120 ALA A C 1
ATOM 922 O O . ALA A 1 120 ? 2.742 8.827 -15.858 1.00 84.25 120 ALA A O 1
ATOM 923 N N . PRO A 1 121 ? 1.388 9.148 -14.070 1.00 85.12 121 PRO A N 1
ATOM 924 C CA . PRO A 1 121 ? 0.291 8.350 -14.604 1.00 85.12 121 PRO A CA 1
ATOM 925 C C . PRO A 1 121 ? -0.248 9.005 -15.877 1.00 85.12 121 PRO A C 1
ATOM 927 O O . PRO A 1 121 ? -0.224 10.231 -16.010 1.00 85.12 121 PRO A O 1
ATOM 930 N N . ASP A 1 122 ? -0.753 8.204 -16.810 1.00 86.94 122 ASP A N 1
ATOM 931 C CA . ASP A 1 122 ? -1.547 8.763 -17.904 1.00 86.94 122 ASP A CA 1
ATOM 932 C C . ASP A 1 122 ? -2.916 9.251 -17.386 1.00 86.94 122 ASP A C 1
ATOM 934 O O . ASP A 1 122 ? -3.347 8.893 -16.287 1.00 86.94 122 ASP A O 1
ATOM 938 N N . GLU A 1 123 ? -3.584 10.125 -18.147 1.00 89.25 123 GLU A N 1
ATOM 939 C CA . GLU A 1 123 ? -4.850 10.743 -17.720 1.00 89.25 123 GLU A CA 1
ATOM 940 C C . GLU A 1 123 ? -5.931 9.700 -17.419 1.00 89.25 123 GLU A C 1
ATOM 942 O O . GLU A 1 123 ? -6.649 9.826 -16.426 1.00 89.25 123 GLU A O 1
ATOM 947 N N . GLN A 1 124 ? -6.014 8.652 -18.243 1.00 89.25 124 GLN A N 1
ATOM 948 C CA . GLN A 1 124 ? -7.014 7.601 -18.092 1.00 89.25 124 GLN A CA 1
ATOM 949 C C . GLN A 1 124 ? -6.745 6.754 -16.849 1.00 89.25 124 GLN A C 1
ATOM 951 O O . GLN A 1 124 ? -7.658 6.526 -16.064 1.00 89.25 124 GLN A O 1
ATOM 956 N N . GLU A 1 125 ? -5.505 6.315 -16.638 1.00 87.44 125 GLU A N 1
ATOM 957 C CA . GLU A 1 125 ? -5.096 5.588 -15.437 1.00 87.44 125 GLU A CA 1
ATOM 958 C C . GLU A 1 125 ? -5.382 6.409 -14.185 1.00 87.44 125 GLU A C 1
ATOM 960 O O . GLU A 1 125 ? -5.942 5.889 -13.218 1.00 87.44 125 GLU A O 1
ATOM 965 N N . GLN A 1 126 ? -5.015 7.692 -14.188 1.00 89.62 126 GLN A N 1
ATOM 966 C CA . GLN A 1 126 ? -5.222 8.532 -13.021 1.00 89.62 126 GLN A CA 1
ATOM 967 C C . GLN A 1 126 ? -6.713 8.718 -12.724 1.00 89.62 126 GLN A C 1
ATOM 969 O O . GLN A 1 126 ? -7.107 8.650 -11.559 1.00 89.62 126 GLN A O 1
ATOM 974 N N . ALA A 1 127 ? -7.537 8.928 -13.753 1.00 91.88 127 ALA A N 1
ATOM 975 C CA . ALA A 1 127 ? -8.985 9.035 -13.618 1.00 91.88 127 ALA A CA 1
ATOM 976 C C . ALA A 1 127 ? -9.602 7.718 -13.121 1.00 91.88 127 ALA A C 1
ATOM 978 O O . ALA A 1 127 ? -10.367 7.725 -12.157 1.00 91.88 127 ALA A O 1
ATOM 979 N N . ASP A 1 128 ? -9.213 6.587 -13.709 1.00 92.44 128 ASP A N 1
ATOM 980 C CA . ASP A 1 128 ? -9.728 5.265 -13.353 1.00 92.44 128 ASP A CA 1
ATOM 981 C C . ASP A 1 128 ? -9.363 4.871 -11.920 1.00 92.44 128 ASP A C 1
ATOM 983 O O . ASP A 1 128 ? -10.201 4.341 -11.194 1.00 92.44 128 ASP A O 1
ATOM 987 N N . ALA A 1 129 ? -8.126 5.143 -11.495 1.00 92.81 129 ALA A N 1
ATOM 988 C CA . ALA A 1 129 ? -7.648 4.861 -10.144 1.00 92.81 129 ALA A CA 1
ATOM 989 C C . ALA A 1 129 ? -8.220 5.825 -9.086 1.00 92.81 129 ALA A C 1
ATOM 991 O O . ALA A 1 129 ? -7.967 5.636 -7.891 1.00 92.81 129 ALA A O 1
ATOM 992 N N . THR A 1 130 ? -8.965 6.858 -9.499 1.00 94.62 130 THR A N 1
ATOM 993 C CA . THR A 1 130 ? -9.544 7.852 -8.592 1.00 94.62 130 THR A CA 1
ATOM 994 C C . THR A 1 130 ? -10.901 7.404 -8.056 1.00 94.62 130 THR A C 1
ATOM 996 O O . THR A 1 130 ? -11.783 6.936 -8.781 1.00 94.62 130 THR A O 1
ATOM 999 N N . PHE A 1 131 ? -11.076 7.558 -6.747 1.00 94.62 131 PHE A N 1
ATOM 1000 C CA . PHE A 1 131 ? -12.279 7.167 -6.030 1.00 94.62 131 PHE A CA 1
ATOM 1001 C C . PHE A 1 131 ? -12.705 8.277 -5.062 1.00 94.62 131 PHE A C 1
ATOM 1003 O O . PHE A 1 131 ? -11.886 8.806 -4.313 1.00 94.62 131 PHE A O 1
ATOM 1010 N N . GLU A 1 132 ? -13.990 8.627 -5.060 1.00 96.12 132 GLU A N 1
ATOM 1011 C CA . GLU A 1 132 ? -14.513 9.739 -4.261 1.00 96.12 132 GLU A CA 1
ATOM 1012 C C . GLU A 1 132 ? -14.723 9.324 -2.802 1.00 96.12 132 GLU A C 1
ATOM 1014 O O . GLU A 1 132 ? -15.571 8.485 -2.492 1.00 96.12 132 GLU A O 1
ATOM 1019 N N . TRP A 1 133 ? -13.983 9.944 -1.880 1.00 96.50 133 TRP A N 1
ATOM 1020 C CA . TRP A 1 133 ? -14.079 9.636 -0.450 1.00 96.50 133 TRP A CA 1
ATOM 1021 C C . TRP A 1 133 ? -15.455 9.975 0.141 1.00 96.50 133 TRP A C 1
ATOM 1023 O O . TRP A 1 133 ? -15.949 9.265 1.017 1.00 96.50 133 TRP A O 1
ATOM 1033 N N . SER A 1 134 ? -16.117 11.005 -0.392 1.00 96.25 134 SER A N 1
ATOM 1034 C CA . SER A 1 134 ? -17.458 11.427 0.033 1.00 96.25 134 SER A CA 1
ATOM 1035 C C . SER A 1 134 ? -18.499 10.306 -0.057 1.00 96.25 134 SER A C 1
ATOM 1037 O O . SER A 1 134 ? -19.387 10.241 0.790 1.00 96.25 134 SER A O 1
ATOM 1039 N N . GLN A 1 135 ? -18.357 9.381 -1.015 1.00 96.38 135 GLN A N 1
ATOM 1040 C CA . GLN A 1 135 ? -19.252 8.228 -1.165 1.00 96.38 135 GLN A CA 1
ATOM 1041 C C . GLN A 1 135 ? -19.149 7.265 0.026 1.00 96.38 135 GLN A C 1
ATOM 1043 O O . GLN A 1 135 ? -20.155 6.719 0.475 1.00 96.38 135 GLN A O 1
ATOM 1048 N N . VAL A 1 136 ? -17.939 7.071 0.563 1.00 95.88 136 VAL A N 1
ATOM 1049 C CA . VAL A 1 136 ? -17.717 6.228 1.747 1.00 95.88 136 VAL A CA 1
ATOM 1050 C C . VAL A 1 136 ? -18.197 6.944 3.001 1.00 95.88 136 VAL A C 1
ATOM 1052 O O . VAL A 1 136 ? -18.865 6.325 3.822 1.00 95.88 136 VAL A O 1
ATOM 1055 N N . GLU A 1 137 ? -17.929 8.244 3.141 1.00 94.94 137 GLU A N 1
ATOM 1056 C CA . GLU A 1 137 ? -18.406 9.015 4.296 1.00 94.94 137 GLU A CA 1
ATOM 1057 C C . GLU A 1 137 ? -19.932 9.053 4.381 1.00 94.94 137 GLU A C 1
ATOM 1059 O O . GLU A 1 137 ? -20.494 8.887 5.465 1.00 94.94 137 GLU A O 1
ATOM 1064 N N . GLU A 1 138 ? -20.610 9.263 3.251 1.00 95.44 138 GLU A N 1
ATOM 1065 C CA . GLU A 1 138 ? -22.069 9.252 3.180 1.00 95.44 138 GLU A CA 1
ATOM 1066 C C . GLU A 1 138 ? -22.626 7.876 3.544 1.00 95.44 138 GLU A C 1
ATOM 1068 O O . GLU A 1 138 ? -23.526 7.787 4.379 1.00 95.44 138 GLU A O 1
ATOM 1073 N N . LEU A 1 139 ? -22.042 6.802 3.000 1.00 95.94 139 LEU A N 1
ATOM 1074 C CA . LEU A 1 139 ? -22.432 5.434 3.330 1.00 95.94 139 LEU A CA 1
ATOM 1075 C C . LEU A 1 139 ? -22.250 5.130 4.824 1.00 95.94 139 LEU A C 1
ATOM 1077 O O . LEU A 1 139 ? -23.161 4.597 5.460 1.00 95.94 139 LEU A O 1
ATOM 1081 N N . MET A 1 140 ? -21.089 5.467 5.391 1.00 94.44 140 MET A N 1
ATOM 1082 C CA . MET A 1 140 ? -20.788 5.238 6.807 1.00 94.44 140 MET A CA 1
ATOM 1083 C C . MET A 1 140 ? -21.754 6.027 7.697 1.00 94.44 140 MET A C 1
ATOM 1085 O O . MET A 1 140 ? -22.300 5.482 8.653 1.00 94.44 140 MET A O 1
ATOM 1089 N N . ARG A 1 141 ? -22.048 7.285 7.342 1.00 94.44 141 ARG A N 1
ATOM 1090 C CA . ARG A 1 141 ? -23.019 8.123 8.059 1.00 94.44 141 ARG A CA 1
ATOM 1091 C C . ARG A 1 141 ? -24.441 7.568 7.974 1.00 94.44 141 ARG A C 1
ATOM 1093 O O . ARG A 1 141 ? -25.134 7.548 8.985 1.00 94.44 141 ARG A O 1
ATOM 1100 N N . ALA A 1 142 ? -24.870 7.120 6.795 1.00 94.62 142 ALA A N 1
ATOM 1101 C CA . ALA A 1 142 ? -26.199 6.548 6.580 1.00 94.62 142 ALA A CA 1
ATOM 1102 C C . ALA A 1 142 ? -26.390 5.211 7.316 1.00 94.62 142 ALA A C 1
ATOM 1104 O O . ALA A 1 142 ? -27.501 4.892 7.733 1.00 94.62 142 ALA A O 1
ATOM 1105 N N . SER A 1 143 ? -25.309 4.450 7.504 1.00 93.25 143 SER A N 1
ATOM 1106 C CA . SER A 1 143 ? -25.331 3.168 8.220 1.00 93.25 143 SER A CA 1
ATOM 1107 C C . SER A 1 143 ? -25.420 3.339 9.746 1.00 93.25 143 SER A C 1
ATOM 1109 O O . SER A 1 143 ? -25.932 2.453 10.437 1.00 93.25 143 SER A O 1
ATOM 1111 N N . GLY A 1 144 ? -24.975 4.487 10.272 1.00 91.94 144 GLY A N 1
ATOM 1112 C CA . GLY A 1 144 ? -24.904 4.760 11.709 1.00 91.94 144 GLY A CA 1
ATOM 1113 C C . GLY A 1 144 ? -23.898 3.849 12.421 1.00 91.94 144 GLY A C 1
ATOM 1114 O O . GLY A 1 144 ? -22.897 3.440 11.837 1.00 91.94 144 GLY A O 1
ATOM 1115 N N . ASP A 1 145 ? -24.184 3.496 13.676 1.00 86.88 145 ASP A N 1
ATOM 1116 C CA . ASP A 1 145 ? -23.315 2.626 14.491 1.00 86.88 145 ASP A CA 1
ATOM 1117 C C . ASP A 1 145 ? -23.532 1.120 14.237 1.00 86.88 145 ASP A C 1
ATOM 1119 O O . ASP A 1 145 ? -22.862 0.280 14.838 1.00 86.88 145 ASP A O 1
ATOM 1123 N N . SER A 1 146 ? -24.480 0.754 13.366 1.00 90.38 146 SER A N 1
ATOM 1124 C CA . SER A 1 146 ? -24.813 -0.641 13.068 1.00 90.38 146 SER A CA 1
ATOM 1125 C C . SER A 1 146 ? -23.997 -1.165 11.890 1.00 90.38 146 SER A C 1
ATOM 1127 O O . SER A 1 146 ? -24.267 -0.848 10.730 1.00 90.38 146 SER A O 1
ATOM 1129 N N . ASP A 1 147 ? -23.045 -2.048 12.183 1.00 90.69 147 ASP A N 1
ATOM 1130 C CA . ASP A 1 147 ? -22.299 -2.807 11.174 1.00 90.69 147 ASP A CA 1
ATOM 1131 C C . ASP A 1 147 ? -23.238 -3.592 10.248 1.00 90.69 147 ASP A C 1
ATOM 1133 O O . ASP A 1 147 ? -22.992 -3.682 9.049 1.00 90.69 147 ASP A O 1
ATOM 1137 N N . GLN A 1 148 ? -24.352 -4.097 10.781 1.00 93.00 148 GLN A N 1
ATOM 1138 C CA . GLN A 1 148 ? -25.346 -4.825 9.998 1.00 93.00 148 GLN A CA 1
ATOM 1139 C C . GLN A 1 148 ? -25.966 -3.938 8.907 1.00 93.00 148 GLN A C 1
ATOM 1141 O O . GLN A 1 148 ? -26.056 -4.358 7.759 1.00 93.00 148 GLN A O 1
ATOM 1146 N N . ASN A 1 149 ? -26.295 -2.680 9.224 1.00 95.00 149 ASN A N 1
ATOM 1147 C CA . ASN A 1 149 ? -26.839 -1.742 8.234 1.00 95.00 149 ASN A CA 1
ATOM 1148 C C . ASN A 1 149 ? -25.834 -1.465 7.107 1.00 95.00 149 ASN A C 1
ATOM 1150 O O . ASN A 1 149 ? -26.222 -1.334 5.945 1.00 95.00 149 ASN A O 1
ATOM 1154 N N . LEU A 1 150 ? -24.543 -1.388 7.449 1.00 95.44 150 LEU A N 1
ATOM 1155 C CA . LEU A 1 150 ? -23.478 -1.221 6.466 1.00 95.44 150 LEU A CA 1
ATOM 1156 C C . LEU A 1 150 ? -23.388 -2.439 5.539 1.00 95.44 150 LEU A C 1
ATOM 1158 O O . LEU A 1 150 ? -23.219 -2.258 4.338 1.00 95.44 150 LEU A O 1
ATOM 1162 N N . TYR A 1 151 ? -23.481 -3.660 6.068 1.00 95.19 151 TYR A N 1
ATOM 1163 C CA . TYR A 1 151 ? -23.319 -4.890 5.282 1.00 95.19 151 TYR A CA 1
ATOM 1164 C C . TYR A 1 151 ? -24.583 -5.345 4.539 1.00 95.19 151 TYR A C 1
ATOM 1166 O O . TYR A 1 151 ? -24.475 -6.083 3.563 1.00 95.19 151 TYR A O 1
ATOM 1174 N N . ASP A 1 152 ? -25.764 -4.881 4.946 1.00 94.62 152 ASP A N 1
ATOM 1175 C CA . ASP A 1 152 ? -27.018 -5.132 4.223 1.00 94.62 152 ASP A CA 1
ATOM 1176 C C . ASP A 1 152 ? -27.241 -4.143 3.066 1.00 94.62 152 ASP A C 1
ATOM 1178 O O . ASP A 1 152 ? -28.109 -4.347 2.216 1.00 94.62 152 ASP A O 1
ATOM 1182 N N . SER A 1 153 ? -26.460 -3.060 3.011 1.00 94.44 153 SER A N 1
ATOM 1183 C CA . SER A 1 153 ? -26.594 -2.011 2.001 1.00 94.44 153 SER A CA 1
ATOM 1184 C C . SER A 1 153 ? -26.027 -2.445 0.638 1.00 94.44 153 SER A C 1
ATOM 1186 O O . SER A 1 153 ? -24.818 -2.665 0.513 1.00 94.44 153 SER A O 1
ATOM 1188 N N . PRO A 1 154 ? -26.832 -2.459 -0.446 1.00 94.12 154 PRO A N 1
ATOM 1189 C CA . PRO A 1 154 ? -26.328 -2.739 -1.794 1.00 94.12 154 PRO A CA 1
ATOM 1190 C C . PRO A 1 154 ? -25.239 -1.754 -2.243 1.00 94.12 154 PRO A C 1
ATOM 1192 O O . PRO A 1 154 ? -24.290 -2.136 -2.930 1.00 94.12 154 PRO A O 1
ATOM 1195 N N . SER A 1 155 ? -25.345 -0.491 -1.814 1.00 95.25 155 SER A N 1
ATOM 1196 C CA . SER A 1 155 ? -24.345 0.547 -2.088 1.00 95.25 155 SER A CA 1
ATOM 1197 C C . SER A 1 155 ? -22.996 0.212 -1.453 1.00 95.25 155 SER A C 1
ATOM 1199 O O . SER A 1 155 ? -21.956 0.440 -2.066 1.00 95.25 155 SER A O 1
ATOM 1201 N N . SER A 1 156 ? -23.006 -0.382 -0.257 1.00 95.62 156 SER A N 1
ATOM 1202 C CA . SER A 1 156 ? -21.801 -0.860 0.424 1.00 95.62 156 SER A CA 1
ATOM 1203 C C . SER A 1 156 ? -21.115 -1.968 -0.366 1.00 95.62 156 SER A C 1
ATOM 1205 O O . SER A 1 156 ? -19.933 -1.854 -0.688 1.00 95.62 156 SER A O 1
ATOM 1207 N N . SER A 1 157 ? -21.874 -2.979 -0.801 1.00 95.00 157 SER A N 1
ATOM 1208 C CA . SER A 1 157 ? -21.349 -4.063 -1.641 1.00 95.00 157 SER A CA 1
ATOM 1209 C C . SER A 1 157 ? -20.718 -3.549 -2.937 1.00 95.00 157 SER A C 1
ATOM 1211 O O . SER A 1 157 ? -19.650 -4.018 -3.344 1.00 95.00 157 SER A O 1
ATOM 1213 N N . LEU A 1 158 ? -21.368 -2.583 -3.597 1.00 95.38 158 LEU A N 1
ATOM 1214 C CA . LEU A 1 158 ? -20.879 -1.997 -4.844 1.00 95.38 158 LEU A CA 1
ATOM 1215 C C . LEU A 1 158 ? -19.581 -1.210 -4.627 1.00 95.38 158 LEU A C 1
ATOM 1217 O O . LEU A 1 158 ? -18.624 -1.383 -5.383 1.00 95.38 158 LEU A O 1
ATOM 1221 N N . LEU A 1 159 ? -19.527 -0.375 -3.585 1.00 96.00 159 LEU A N 1
ATOM 1222 C CA . LEU A 1 159 ? -18.331 0.404 -3.262 1.00 96.00 159 LEU A CA 1
ATOM 1223 C C . LEU A 1 159 ? -17.167 -0.500 -2.841 1.00 96.00 159 LEU A C 1
ATOM 1225 O O . LEU A 1 159 ? -16.048 -0.296 -3.309 1.00 96.00 159 LEU A O 1
ATOM 1229 N N . ALA A 1 160 ? -17.429 -1.536 -2.040 1.00 95.75 160 ALA A N 1
ATOM 1230 C CA . ALA A 1 160 ? -16.432 -2.531 -1.660 1.00 95.75 160 ALA A CA 1
ATOM 1231 C C . ALA A 1 160 ? -15.847 -3.242 -2.893 1.00 95.75 160 ALA A C 1
ATOM 1233 O O . ALA A 1 160 ? -14.628 -3.313 -3.048 1.00 95.75 160 ALA A O 1
ATOM 1234 N N . SER A 1 161 ? -16.709 -3.686 -3.815 1.00 94.69 161 SER A N 1
ATOM 1235 C CA . SER A 1 161 ? -16.290 -4.334 -5.067 1.00 94.69 161 SER A CA 1
ATOM 1236 C C . SER A 1 161 ? -15.454 -3.397 -5.940 1.00 94.69 161 SER A C 1
ATOM 1238 O O . SER A 1 161 ? -14.419 -3.795 -6.468 1.00 94.69 161 SER A O 1
ATOM 1240 N N . ARG A 1 162 ? -15.854 -2.122 -6.046 1.00 95.25 162 ARG A N 1
ATOM 1241 C CA . ARG A 1 162 ? -15.100 -1.113 -6.799 1.00 95.25 162 ARG A CA 1
ATOM 1242 C C . ARG A 1 162 ? -13.707 -0.892 -6.208 1.00 95.25 162 ARG A C 1
ATOM 1244 O O . ARG A 1 162 ? -12.739 -0.878 -6.958 1.00 95.25 162 ARG A O 1
ATOM 1251 N N . ILE A 1 163 ? -13.590 -0.758 -4.886 1.00 95.44 163 ILE A N 1
ATOM 1252 C CA . ILE A 1 163 ? -12.294 -0.629 -4.196 1.00 95.44 163 ILE A CA 1
ATOM 1253 C C . ILE A 1 163 ? -11.402 -1.841 -4.496 1.00 95.44 163 ILE A C 1
ATOM 1255 O O . ILE A 1 163 ? -10.231 -1.680 -4.840 1.00 95.44 163 ILE A O 1
ATOM 1259 N N . PHE A 1 164 ? -11.957 -3.051 -4.421 1.00 94.50 164 PHE A N 1
ATOM 1260 C CA . PHE A 1 164 ? -11.233 -4.281 -4.739 1.00 94.50 164 PHE A CA 1
ATOM 1261 C C . PHE A 1 164 ? -10.704 -4.302 -6.169 1.00 94.50 164 PHE A C 1
ATOM 1263 O O . PHE A 1 164 ? -9.519 -4.557 -6.374 1.00 94.50 164 PHE A O 1
ATOM 1270 N N . GLU A 1 165 ? -11.552 -3.996 -7.149 1.00 93.44 165 GLU A N 1
ATOM 1271 C CA . GLU A 1 165 ? -11.143 -3.995 -8.553 1.00 93.44 165 GLU A CA 1
ATOM 1272 C C . GLU A 1 165 ? -10.068 -2.947 -8.846 1.00 93.44 165 GLU A C 1
ATOM 1274 O O . GLU A 1 165 ? -9.130 -3.230 -9.592 1.00 93.44 165 GLU A O 1
ATOM 1279 N N . LEU A 1 166 ? -10.138 -1.769 -8.220 1.00 94.56 166 LEU A N 1
ATOM 1280 C CA . LEU A 1 166 ? -9.107 -0.743 -8.381 1.00 94.56 166 LEU A CA 1
ATOM 1281 C C . LEU A 1 166 ? -7.764 -1.176 -7.780 1.00 94.56 166 LEU A C 1
ATOM 1283 O O . LEU A 1 166 ? -6.742 -1.097 -8.462 1.00 94.56 166 LEU A O 1
ATOM 1287 N N . LEU A 1 167 ? -7.754 -1.704 -6.549 1.00 95.31 167 LEU A N 1
ATOM 1288 C CA . LEU A 1 167 ? -6.531 -2.234 -5.928 1.00 95.31 167 LEU A CA 1
ATOM 1289 C C . LEU A 1 167 ? -5.956 -3.413 -6.719 1.00 95.31 167 LEU A C 1
ATOM 1291 O O . LEU A 1 167 ? -4.741 -3.513 -6.881 1.00 95.31 167 LEU A O 1
ATOM 1295 N N . ARG A 1 168 ? -6.815 -4.294 -7.239 1.00 92.25 168 ARG A N 1
ATOM 1296 C CA . ARG A 1 168 ? -6.403 -5.434 -8.063 1.00 92.25 168 ARG A CA 1
ATOM 1297 C C . ARG A 1 168 ? -5.766 -4.974 -9.370 1.00 92.25 168 ARG A C 1
ATOM 1299 O O . ARG A 1 168 ? -4.713 -5.480 -9.742 1.00 92.25 168 ARG A O 1
ATOM 1306 N N . ARG A 1 169 ? -6.388 -4.011 -10.053 1.00 90.44 169 ARG A N 1
ATOM 1307 C CA . ARG A 1 169 ? -5.959 -3.537 -11.373 1.00 90.44 169 ARG A CA 1
ATOM 1308 C C . ARG A 1 169 ? -4.726 -2.641 -11.312 1.00 90.44 169 ARG A C 1
ATOM 1310 O O . ARG A 1 169 ? -3.813 -2.819 -12.111 1.00 90.44 169 ARG A O 1
ATOM 1317 N N . TYR A 1 170 ? -4.688 -1.687 -10.389 1.00 91.44 170 TYR A N 1
ATOM 1318 C CA . TYR A 1 170 ? -3.641 -0.660 -10.353 1.00 91.44 170 TYR A CA 1
ATOM 1319 C C . TYR A 1 170 ? -2.589 -0.904 -9.271 1.00 91.44 170 TYR A C 1
ATOM 1321 O O . TYR A 1 170 ? -1.476 -0.401 -9.378 1.00 91.44 170 TYR A O 1
ATOM 1329 N N . GLY A 1 171 ? -2.913 -1.685 -8.239 1.00 93.19 171 GLY A N 1
ATOM 1330 C CA . GLY A 1 171 ? -2.092 -1.820 -7.033 1.00 93.19 171 GLY A CA 1
ATOM 1331 C C . GLY A 1 171 ? -2.300 -0.687 -6.029 1.00 93.19 171 GLY A C 1
ATOM 1332 O O . GLY A 1 171 ? -1.864 -0.793 -4.886 1.00 93.19 171 GLY A O 1
ATOM 1333 N N . TYR A 1 172 ? -3.009 0.376 -6.413 1.00 95.38 172 TYR A N 1
ATOM 1334 C CA . TYR A 1 172 ? -3.305 1.515 -5.556 1.00 95.38 172 TYR A CA 1
ATOM 1335 C C . TYR A 1 172 ? -4.662 2.142 -5.880 1.00 95.38 172 TYR A C 1
ATOM 1337 O O . TYR A 1 172 ? -5.226 1.923 -6.950 1.00 95.38 172 TYR A O 1
ATOM 1345 N N . ILE A 1 173 ? -5.166 2.951 -4.949 1.00 96.31 173 ILE A N 1
ATOM 1346 C CA . ILE A 1 173 ? -6.299 3.860 -5.157 1.00 96.31 173 ILE A CA 1
ATOM 1347 C C . ILE A 1 173 ? -5.855 5.278 -4.820 1.00 96.31 173 ILE A C 1
ATOM 1349 O O . ILE A 1 173 ? -5.126 5.492 -3.849 1.00 96.31 173 ILE A O 1
ATOM 1353 N N . ARG A 1 174 ? -6.344 6.249 -5.590 1.00 95.75 174 ARG A N 1
ATOM 1354 C CA . ARG A 1 174 ? -6.274 7.676 -5.283 1.00 95.75 174 ARG A CA 1
ATOM 1355 C C . ARG A 1 174 ? -7.630 8.139 -4.750 1.00 95.75 174 ARG A C 1
ATOM 1357 O O . ARG A 1 174 ? -8.587 8.295 -5.498 1.00 95.75 174 ARG A O 1
ATOM 1364 N N . LEU A 1 175 ? -7.730 8.342 -3.443 1.00 96.75 175 LEU A N 1
ATOM 1365 C CA . LEU A 1 175 ? -8.942 8.851 -2.812 1.00 96.75 175 LEU A CA 1
ATOM 1366 C C . LEU A 1 175 ? -9.000 10.363 -2.954 1.00 96.75 175 LEU A C 1
ATOM 1368 O O . LEU A 1 175 ? -8.145 11.055 -2.404 1.00 96.75 175 LEU A O 1
ATOM 1372 N N . HIS A 1 176 ? -10.005 10.862 -3.663 1.00 96.56 176 HIS A N 1
ATOM 1373 C CA . HIS A 1 176 ? -10.288 12.285 -3.743 1.00 96.56 176 HIS A CA 1
ATOM 1374 C C . HIS A 1 176 ? -11.071 12.733 -2.511 1.00 96.56 176 HIS A C 1
ATOM 1376 O O . HIS A 1 176 ? -12.128 12.183 -2.191 1.00 96.56 176 HIS A O 1
ATOM 1382 N N . LEU A 1 177 ? -10.534 13.722 -1.806 1.00 96.69 177 LEU A N 1
ATOM 1383 C CA . LEU A 1 177 ? -11.164 14.325 -0.643 1.00 96.69 177 LEU A CA 1
ATOM 1384 C C . LEU A 1 177 ? -12.040 15.506 -1.085 1.00 96.69 177 LEU A C 1
ATOM 1386 O O . LEU A 1 177 ? -11.556 16.375 -1.816 1.00 96.69 177 LEU A O 1
ATOM 1390 N N . PRO A 1 178 ? -13.297 15.601 -0.614 1.00 94.56 178 PRO A N 1
ATOM 1391 C CA . PRO A 1 178 ? -14.123 16.770 -0.891 1.00 94.56 178 PRO A CA 1
ATOM 1392 C C . PRO A 1 178 ? -13.487 18.023 -0.278 1.00 94.56 178 PRO A C 1
ATOM 1394 O O . PRO A 1 178 ? -12.845 17.948 0.768 1.00 94.56 178 PRO A O 1
ATOM 1397 N N . SER A 1 179 ? -13.726 19.197 -0.868 1.00 92.19 179 SER A N 1
ATOM 1398 C CA . SER A 1 179 ? -13.172 20.470 -0.369 1.00 92.19 179 SER A CA 1
ATOM 1399 C C . SER A 1 179 ? -13.612 20.833 1.055 1.00 92.19 179 SER A C 1
ATOM 1401 O O . SER A 1 179 ? -13.010 21.700 1.673 1.00 92.19 179 SER A O 1
ATOM 1403 N N . SER A 1 180 ? -14.666 20.197 1.573 1.00 93.94 180 SER A N 1
ATOM 1404 C CA . SER A 1 180 ? -15.127 20.336 2.959 1.00 93.94 180 SER A CA 1
ATOM 1405 C C . SER A 1 180 ? -14.406 19.413 3.948 1.00 93.94 180 SER A C 1
ATOM 1407 O O . SER A 1 180 ? -14.670 19.487 5.146 1.00 93.94 180 SER A O 1
ATOM 1409 N N . SER A 1 181 ? -13.574 18.485 3.467 1.00 95.56 181 SER A N 1
ATOM 1410 C CA . SER A 1 181 ? -12.813 17.580 4.324 1.00 95.56 181 SER A CA 1
ATOM 1411 C C . SER A 1 181 ? -11.756 18.370 5.101 1.00 95.56 181 SER A C 1
ATOM 1413 O O . SER A 1 181 ? -11.012 19.107 4.468 1.00 95.56 181 SER A O 1
ATOM 1415 N N . PRO A 1 182 ? -11.617 18.181 6.427 1.00 95.94 182 PRO A N 1
ATOM 1416 C CA . PRO A 1 182 ? -10.574 18.840 7.220 1.00 95.94 182 PRO A CA 1
ATOM 1417 C C . PRO A 1 182 ? -9.199 18.158 7.095 1.00 95.94 182 PRO A C 1
ATOM 1419 O O . PRO A 1 182 ? -8.211 18.585 7.696 1.00 95.94 182 PRO A O 1
ATOM 1422 N N . ILE A 1 183 ? -9.135 17.014 6.402 1.00 96.19 183 ILE A N 1
ATOM 1423 C CA . ILE A 1 183 ? -7.932 16.180 6.318 1.00 96.19 183 ILE A CA 1
ATOM 1424 C C . ILE A 1 183 ? -6.763 16.928 5.647 1.00 96.19 183 ILE A C 1
ATOM 1426 O O . ILE A 1 183 ? -5.656 16.841 6.187 1.00 96.19 183 ILE A O 1
ATOM 1430 N N . PRO A 1 184 ? -6.943 17.678 4.538 1.00 95.31 184 PRO A N 1
ATOM 1431 C CA . PRO A 1 184 ? -5.855 18.439 3.928 1.00 95.31 184 PRO A CA 1
ATOM 1432 C C . PRO A 1 184 ? -5.233 19.467 4.883 1.00 95.31 184 PRO A C 1
ATOM 1434 O O . PRO A 1 184 ? -4.004 19.543 4.968 1.00 95.31 184 PRO A O 1
ATOM 1437 N N . GLU A 1 185 ? -6.032 20.212 5.658 1.00 96.00 185 GLU A N 1
ATOM 1438 C CA . GLU A 1 185 ? -5.500 21.158 6.647 1.00 96.00 185 GLU A CA 1
ATOM 1439 C C . GLU A 1 185 ? -4.760 20.443 7.781 1.00 96.00 185 GLU A C 1
ATOM 1441 O O . GLU A 1 185 ? -3.675 20.880 8.175 1.00 96.00 185 GLU A O 1
ATOM 1446 N N . ILE A 1 186 ? -5.297 19.319 8.272 1.00 96.94 186 ILE A N 1
ATOM 1447 C CA . ILE A 1 186 ? -4.647 18.491 9.301 1.00 96.94 186 ILE A CA 1
ATOM 1448 C C . ILE A 1 186 ? -3.280 17.994 8.807 1.00 96.94 186 ILE A C 1
ATOM 1450 O O . ILE A 1 186 ? -2.276 18.120 9.511 1.00 96.94 186 ILE A O 1
ATOM 1454 N N . VAL A 1 187 ? -3.210 17.466 7.581 1.00 95.75 187 VAL A N 1
ATOM 1455 C CA . VAL A 1 187 ? -1.963 16.985 6.965 1.00 95.75 187 VAL A CA 1
ATOM 1456 C C . VAL A 1 187 ? -0.974 18.134 6.755 1.00 95.75 187 VAL A C 1
ATOM 1458 O O . VAL A 1 187 ? 0.225 17.971 7.000 1.00 95.75 187 VAL A O 1
ATOM 1461 N N . GLN A 1 188 ? -1.445 19.311 6.341 1.00 94.75 188 GLN A N 1
ATOM 1462 C CA . GLN A 1 188 ? -0.597 20.488 6.161 1.00 94.75 188 GLN A CA 1
ATOM 1463 C C . GLN A 1 188 ? -0.031 20.992 7.499 1.00 94.75 188 GLN A C 1
ATOM 1465 O O . GLN A 1 188 ? 1.160 21.308 7.576 1.00 94.75 188 GLN A O 1
ATOM 1470 N N . ALA A 1 189 ? -0.839 21.022 8.562 1.00 96.06 189 ALA A N 1
ATOM 1471 C CA . ALA A 1 189 ? -0.399 21.379 9.910 1.00 96.06 189 ALA A CA 1
ATOM 1472 C C . ALA A 1 189 ? 0.629 20.373 10.455 1.00 96.06 189 ALA A C 1
ATOM 1474 O O . ALA A 1 189 ? 1.685 20.769 10.963 1.00 96.06 189 ALA A O 1
ATOM 1475 N N . ALA A 1 190 ? 0.375 19.074 10.264 1.00 96.19 190 ALA A N 1
ATOM 1476 C CA . ALA A 1 190 ? 1.317 18.015 10.603 1.00 96.19 190 ALA A CA 1
ATOM 1477 C C . ALA A 1 190 ? 2.635 18.181 9.838 1.00 96.19 190 ALA A C 1
ATOM 1479 O O . ALA A 1 190 ? 3.696 18.168 10.453 1.00 96.19 190 ALA A O 1
ATOM 1480 N N . THR A 1 191 ? 2.588 18.452 8.531 1.00 94.56 191 THR A N 1
ATOM 1481 C CA . THR A 1 191 ? 3.781 18.715 7.709 1.00 94.56 191 THR A CA 1
ATOM 1482 C C . THR A 1 191 ? 4.601 19.880 8.275 1.00 94.56 191 THR A C 1
ATOM 1484 O O . THR A 1 191 ? 5.814 19.759 8.449 1.00 94.56 191 THR A O 1
ATOM 1487 N N . THR A 1 192 ? 3.962 20.983 8.673 1.00 94.56 192 THR A N 1
ATOM 1488 C CA . THR A 1 192 ? 4.646 22.116 9.324 1.00 94.56 192 THR A CA 1
ATOM 1489 C C . THR A 1 192 ? 5.303 21.726 10.656 1.00 94.56 192 THR A C 1
ATOM 1491 O O . THR A 1 192 ? 6.435 22.133 10.934 1.00 94.56 192 THR A O 1
ATOM 1494 N N . SER A 1 193 ? 4.640 20.916 11.491 1.00 95.00 193 SER A N 1
ATOM 1495 C CA . SER A 1 193 ? 5.247 20.343 12.709 1.00 95.00 193 SER A CA 1
ATOM 1496 C C . SER A 1 193 ? 6.464 19.468 12.374 1.00 95.00 193 SER A C 1
ATOM 1498 O O . SER A 1 193 ? 7.531 19.633 12.972 1.00 95.00 193 SER A O 1
ATOM 1500 N N . VAL A 1 194 ? 6.359 18.620 11.350 1.00 94.31 194 VAL A N 1
ATOM 1501 C CA . VAL A 1 194 ? 7.437 17.743 10.874 1.00 94.31 194 VAL A CA 1
ATOM 1502 C C . VAL A 1 194 ? 8.668 18.534 10.438 1.00 94.31 194 VAL A C 1
ATOM 1504 O O . VAL A 1 194 ? 9.779 18.197 10.850 1.00 94.31 194 VAL A O 1
ATOM 1507 N N . HIS A 1 195 ? 8.490 19.612 9.670 1.00 93.44 195 HIS A N 1
ATOM 1508 C CA . HIS A 1 195 ? 9.589 20.501 9.282 1.00 93.44 195 HIS A CA 1
ATOM 1509 C C . HIS A 1 195 ? 10.338 21.038 10.509 1.00 93.44 195 HIS A C 1
ATOM 1511 O O . HIS A 1 195 ? 11.567 20.947 10.573 1.00 93.44 195 HIS A O 1
ATOM 1517 N N . ARG A 1 196 ? 9.603 21.537 11.514 1.00 93.25 196 ARG A N 1
ATOM 1518 C CA . ARG A 1 196 ? 10.192 22.028 12.772 1.00 93.25 196 ARG A CA 1
ATOM 1519 C C . ARG A 1 196 ? 10.932 20.924 13.523 1.00 93.25 196 ARG A C 1
ATOM 1521 O O . ARG A 1 196 ? 11.979 21.184 14.108 1.00 93.25 196 ARG A O 1
ATOM 1528 N N . TYR A 1 197 ? 10.406 19.701 13.522 1.00 92.38 197 TYR A N 1
ATOM 1529 C CA . TYR A 1 197 ? 11.044 18.575 14.195 1.00 92.38 197 TYR A CA 1
ATOM 1530 C C . TYR A 1 197 ? 12.354 18.156 13.517 1.00 92.38 197 TYR A C 1
ATOM 1532 O O . TYR A 1 197 ? 13.373 18.019 14.193 1.00 92.38 197 TYR A O 1
ATOM 1540 N N . PHE A 1 198 ? 12.355 17.955 12.195 1.00 93.44 198 PHE A N 1
ATOM 1541 C CA . PHE A 1 198 ? 13.541 17.461 11.487 1.00 93.44 198 PHE A CA 1
ATOM 1542 C C . PHE A 1 198 ? 14.658 18.498 11.343 1.00 93.44 198 PHE A C 1
ATOM 1544 O O . PHE A 1 198 ? 15.807 18.097 11.153 1.00 93.44 198 PHE A O 1
ATOM 1551 N N . ALA A 1 199 ? 14.345 19.790 11.495 1.00 93.00 199 ALA A N 1
ATOM 1552 C CA . ALA A 1 199 ? 15.327 20.871 11.570 1.00 93.00 199 ALA A CA 1
ATOM 1553 C C . ALA A 1 199 ? 16.166 20.857 12.864 1.00 93.00 199 ALA A C 1
ATOM 1555 O O . ALA A 1 199 ? 17.195 21.527 12.930 1.00 93.00 199 ALA A O 1
ATOM 1556 N N . LYS A 1 200 ? 15.749 20.108 13.894 1.00 92.56 200 LYS A N 1
ATOM 1557 C CA . LYS A 1 200 ? 16.491 20.009 15.157 1.00 92.56 200 LYS A CA 1
ATOM 1558 C C . LYS A 1 200 ? 17.786 19.200 15.003 1.00 92.56 200 LYS A C 1
ATOM 1560 O O . LYS A 1 200 ? 17.831 18.271 14.183 1.00 92.56 200 LYS A O 1
ATOM 1565 N N . PRO A 1 201 ? 18.801 19.475 15.845 1.00 92.88 201 PRO A N 1
ATOM 1566 C CA . PRO A 1 201 ? 19.977 18.623 15.988 1.00 92.88 201 PRO A CA 1
ATOM 1567 C C . PRO A 1 201 ? 19.622 17.144 16.218 1.00 92.88 201 PRO A C 1
ATOM 1569 O O . PRO A 1 201 ? 18.583 16.804 16.792 1.00 92.88 201 PRO A O 1
ATOM 1572 N N . GLU A 1 202 ? 20.465 16.232 15.733 1.00 89.19 202 GLU A N 1
ATOM 1573 C CA . GLU A 1 202 ? 20.181 14.791 15.776 1.00 89.19 202 GLU A CA 1
ATOM 1574 C C . GLU A 1 202 ? 20.057 14.242 17.203 1.00 89.19 202 GLU A C 1
ATOM 1576 O O . GLU A 1 202 ? 19.189 13.409 17.473 1.00 89.19 202 GLU A O 1
ATOM 1581 N N . ASP A 1 203 ? 20.875 14.739 18.127 1.00 88.75 203 ASP A N 1
ATOM 1582 C CA . ASP A 1 203 ? 20.822 14.414 19.550 1.00 88.75 203 ASP A CA 1
ATOM 1583 C C . ASP A 1 203 ? 19.475 14.812 20.172 1.00 88.75 203 ASP A C 1
ATOM 1585 O O . ASP A 1 203 ? 18.893 14.030 20.925 1.00 88.75 203 ASP A O 1
ATOM 1589 N N . GLU A 1 204 ? 18.907 15.961 19.793 1.00 88.38 204 GLU A N 1
ATOM 1590 C CA . GLU A 1 204 ? 17.562 16.351 20.220 1.00 88.38 204 GLU A CA 1
ATOM 1591 C C . GLU A 1 204 ? 16.472 15.452 19.637 1.00 88.38 204 GLU A C 1
ATOM 1593 O O . GLU A 1 204 ? 15.537 15.076 20.350 1.00 88.38 204 GLU A O 1
ATOM 1598 N N . LYS A 1 205 ? 16.587 15.061 18.362 1.00 89.12 205 LYS A N 1
ATOM 1599 C CA . LYS A 1 205 ? 15.632 14.134 17.733 1.00 89.12 205 LYS A CA 1
ATOM 1600 C C . LYS A 1 205 ? 15.646 12.775 18.439 1.00 89.12 205 LYS A C 1
ATOM 1602 O O . LYS A 1 205 ? 14.587 12.227 18.761 1.00 89.12 205 LYS A O 1
ATOM 1607 N N . ARG A 1 206 ? 16.836 12.265 18.777 1.00 86.06 206 ARG A N 1
ATOM 1608 C CA . ARG A 1 206 ? 17.030 10.983 19.479 1.00 86.06 206 ARG A CA 1
ATOM 1609 C C . ARG A 1 206 ? 16.458 10.958 20.900 1.00 86.06 206 ARG A C 1
ATOM 1611 O O . ARG A 1 206 ? 16.126 9.872 21.366 1.00 86.06 206 ARG A O 1
ATOM 1618 N N . LYS A 1 207 ? 16.232 12.108 21.554 1.00 80.38 207 LYS A N 1
ATOM 1619 C CA . LYS A 1 207 ? 15.539 12.164 22.863 1.00 80.38 207 LYS A CA 1
ATOM 1620 C C . LYS A 1 207 ? 14.127 11.571 22.812 1.00 80.38 207 LYS A C 1
ATOM 1622 O O . LYS A 1 207 ? 13.653 11.058 23.818 1.00 80.38 207 LYS A O 1
ATOM 1627 N N . LYS A 1 208 ? 13.459 11.599 21.650 1.00 72.38 208 LYS A N 1
ATOM 1628 C CA . LYS A 1 208 ? 12.128 10.996 21.463 1.00 72.38 208 LYS A CA 1
ATOM 1629 C C . LYS A 1 208 ? 12.182 9.506 21.090 1.00 72.38 208 LYS A C 1
ATOM 1631 O O . LYS A 1 208 ? 11.220 9.027 20.508 1.00 72.38 208 LYS A O 1
ATOM 1636 N N . PHE A 1 209 ? 13.265 8.771 21.364 1.00 78.19 209 PHE A N 1
ATOM 1637 C CA . PHE A 1 209 ? 13.367 7.334 21.076 1.00 78.19 209 PHE A CA 1
ATOM 1638 C C . PHE A 1 209 ? 13.014 6.467 22.288 1.00 78.19 209 PHE A C 1
ATOM 1640 O O . PHE A 1 209 ? 13.621 6.575 23.351 1.00 78.19 209 PHE A O 1
ATOM 1647 N N . LEU A 1 210 ? 12.087 5.535 22.087 1.00 72.00 210 LEU A N 1
ATOM 1648 C CA . LEU A 1 210 ? 11.717 4.513 23.049 1.00 72.00 210 LEU A CA 1
ATOM 1649 C C . LEU A 1 210 ? 11.695 3.138 22.373 1.00 72.00 210 LEU A C 1
ATOM 1651 O O . LEU A 1 210 ? 10.772 2.809 21.628 1.00 72.00 210 LEU A O 1
ATOM 1655 N N . GLY A 1 211 ? 12.727 2.335 22.636 1.00 66.81 211 GLY A N 1
ATOM 1656 C CA . GLY A 1 211 ? 12.819 0.945 22.187 1.00 66.81 211 GLY A CA 1
ATOM 1657 C C . GLY A 1 211 ? 12.144 -0.038 23.146 1.00 66.81 211 GLY A C 1
ATOM 1658 O O . GLY A 1 211 ? 12.206 0.130 24.367 1.00 66.81 211 GLY A O 1
ATOM 1659 N N . PHE A 1 212 ? 11.558 -1.093 22.584 1.00 66.38 212 PHE A N 1
ATOM 1660 C CA . PHE A 1 212 ? 10.910 -2.200 23.286 1.00 66.38 212 PHE A CA 1
ATOM 1661 C C . PHE A 1 212 ? 11.572 -3.538 22.929 1.00 66.38 212 PHE A C 1
ATOM 1663 O O . PHE A 1 212 ? 12.311 -3.649 21.946 1.00 66.38 212 PHE A O 1
ATOM 1670 N N . ASN A 1 213 ? 11.261 -4.582 23.703 1.00 57.06 213 ASN A N 1
ATOM 1671 C CA . ASN A 1 213 ? 11.606 -5.957 23.338 1.00 57.06 213 ASN A CA 1
ATOM 1672 C C . ASN A 1 213 ? 11.032 -6.303 21.947 1.00 57.06 213 ASN A C 1
ATOM 1674 O O . ASN A 1 213 ? 10.023 -5.738 21.523 1.00 57.06 213 ASN A O 1
ATOM 1678 N N . GLN A 1 214 ? 11.673 -7.240 21.237 1.00 54.34 214 GLN A N 1
ATOM 1679 C CA . GLN A 1 214 ? 11.281 -7.675 19.883 1.00 54.34 214 GLN A CA 1
ATOM 1680 C C . GLN A 1 214 ? 11.395 -6.592 18.785 1.00 54.34 214 GLN A C 1
ATOM 1682 O O . GLN A 1 214 ? 10.600 -6.573 17.850 1.00 54.34 214 GLN A O 1
ATOM 1687 N N . GLN A 1 215 ? 12.374 -5.681 18.880 1.00 56.16 215 GLN A N 1
ATOM 1688 C CA . GLN A 1 215 ? 12.679 -4.670 17.844 1.00 56.16 215 GLN A CA 1
ATOM 1689 C C . GLN A 1 215 ? 11.545 -3.668 17.537 1.00 56.16 215 GLN A C 1
ATOM 1691 O O . GLN A 1 215 ? 11.608 -2.925 16.555 1.00 56.16 215 GLN A O 1
ATOM 1696 N N . LYS A 1 216 ? 10.503 -3.598 18.371 1.00 67.81 216 LYS A N 1
ATOM 1697 C CA . LYS A 1 216 ? 9.494 -2.538 18.275 1.00 67.81 216 LYS A CA 1
ATOM 1698 C C . LYS A 1 216 ? 10.043 -1.270 18.918 1.00 67.81 216 LYS A C 1
ATOM 1700 O O . LYS A 1 216 ? 10.741 -1.334 19.923 1.00 67.81 216 LYS A O 1
ATOM 1705 N N . PHE A 1 217 ? 9.694 -0.110 18.377 1.00 80.06 217 PHE A N 1
ATOM 1706 C CA . PHE A 1 217 ? 10.032 1.171 18.991 1.00 80.06 217 PHE A CA 1
ATOM 1707 C C . PHE A 1 217 ? 9.006 2.244 18.629 1.00 80.06 217 PHE A C 1
ATOM 1709 O O . PHE A 1 217 ? 8.250 2.106 17.663 1.00 80.06 217 PHE A O 1
ATOM 1716 N N . VAL A 1 218 ? 8.991 3.313 19.409 1.00 84.50 218 VAL A N 1
ATOM 1717 C CA . VAL A 1 218 ? 8.326 4.583 19.115 1.00 84.50 218 VAL A CA 1
ATOM 1718 C C . VAL A 1 218 ? 9.419 5.645 19.103 1.00 84.50 218 VAL A C 1
ATOM 1720 O O . VAL A 1 218 ? 10.316 5.598 19.942 1.00 84.50 218 VAL A O 1
ATOM 1723 N N . GLY A 1 219 ? 9.390 6.565 18.141 1.00 88.50 219 GLY A N 1
ATOM 1724 C CA . GLY A 1 219 ? 10.374 7.639 18.061 1.00 88.50 219 GLY A CA 1
ATOM 1725 C C . GLY A 1 219 ? 11.241 7.683 16.818 1.00 88.50 219 GLY A C 1
ATOM 1726 O O . GLY A 1 219 ? 10.922 7.098 15.786 1.00 88.50 219 GLY A O 1
ATOM 1727 N N . PHE A 1 220 ? 12.341 8.421 16.938 1.00 91.06 220 PHE A N 1
ATOM 1728 C CA . PHE A 1 220 ? 13.248 8.747 15.843 1.00 91.06 220 PHE A CA 1
ATOM 1729 C C . PHE A 1 220 ? 14.230 7.621 15.506 1.00 91.06 220 PHE A C 1
ATOM 1731 O O . PHE A 1 220 ? 14.835 7.015 16.389 1.00 91.06 220 PHE A O 1
ATOM 1738 N N . SER A 1 221 ? 14.444 7.396 14.213 1.00 89.81 221 SER A N 1
ATOM 1739 C CA . SER A 1 221 ? 15.448 6.488 13.677 1.00 89.81 221 SER A CA 1
ATOM 1740 C C . SER A 1 221 ? 16.140 7.109 12.467 1.00 89.81 221 SER A C 1
ATOM 1742 O O . SER A 1 221 ? 15.501 7.614 11.542 1.00 89.81 221 SER A O 1
ATOM 1744 N N . HIS A 1 222 ? 17.467 7.031 12.463 1.00 89.25 222 HIS A N 1
ATOM 1745 C CA . HIS A 1 222 ? 18.308 7.405 11.333 1.00 89.25 222 HIS A CA 1
ATOM 1746 C C . HIS A 1 222 ? 19.516 6.479 11.298 1.00 89.25 222 HIS A C 1
ATOM 1748 O O . HIS A 1 222 ? 20.265 6.387 12.277 1.00 89.25 222 HIS A O 1
ATOM 1754 N N . ALA A 1 223 ? 19.664 5.762 10.185 1.00 82.62 223 ALA A N 1
ATOM 1755 C CA . ALA A 1 223 ? 20.853 4.976 9.901 1.00 82.62 223 ALA A CA 1
ATOM 1756 C C . ALA A 1 223 ? 21.942 5.906 9.355 1.00 82.62 223 ALA A C 1
ATOM 1758 O O . ALA A 1 223 ? 21.695 6.670 8.423 1.00 82.62 223 ALA A O 1
ATOM 1759 N N . LYS A 1 224 ? 23.147 5.841 9.924 1.00 79.12 224 LYS A N 1
ATOM 1760 C CA . LYS A 1 224 ? 24.278 6.668 9.486 1.00 79.12 224 LYS A CA 1
ATOM 1761 C C . LYS A 1 224 ? 24.536 6.461 7.986 1.00 79.12 224 LYS A C 1
ATOM 1763 O O . LYS A 1 224 ? 24.641 5.323 7.541 1.00 79.12 224 LYS A O 1
ATOM 1768 N N . GLY A 1 225 ? 24.630 7.555 7.228 1.00 75.44 225 GLY A N 1
ATOM 1769 C CA . GLY A 1 225 ? 24.841 7.527 5.772 1.00 75.44 225 GLY A CA 1
ATOM 1770 C C . GLY A 1 225 ? 23.587 7.251 4.931 1.00 75.44 225 GLY A C 1
ATOM 1771 O O . GLY A 1 225 ? 23.682 7.187 3.713 1.00 75.44 225 GLY A O 1
ATOM 1772 N N . SER A 1 226 ? 22.413 7.093 5.549 1.00 80.06 226 SER A N 1
ATOM 1773 C CA . SER A 1 226 ? 21.136 6.982 4.836 1.00 80.06 226 SER A CA 1
ATOM 1774 C C . SER A 1 226 ? 20.596 8.368 4.474 1.00 80.06 226 SER A C 1
ATOM 1776 O O . SER A 1 226 ? 20.481 9.222 5.357 1.00 80.06 226 SER A O 1
ATOM 1778 N N . ALA A 1 227 ? 20.155 8.540 3.222 1.00 81.50 227 ALA A N 1
ATOM 1779 C CA . ALA A 1 227 ? 19.372 9.696 2.756 1.00 81.50 227 ALA A CA 1
ATOM 1780 C C . ALA A 1 227 ? 17.981 9.785 3.417 1.00 81.50 227 ALA A C 1
ATOM 1782 O O . ALA A 1 227 ? 17.273 10.783 3.306 1.00 81.50 227 ALA A O 1
ATOM 1783 N N . ARG A 1 228 ? 17.576 8.726 4.126 1.00 89.00 228 ARG A N 1
ATOM 1784 C CA . ARG A 1 228 ? 16.296 8.603 4.822 1.00 89.00 228 ARG A CA 1
ATOM 1785 C C . ARG A 1 228 ? 16.472 8.580 6.335 1.00 89.00 228 ARG A C 1
ATOM 1787 O O . ARG A 1 228 ? 17.197 7.729 6.862 1.00 89.00 228 ARG A O 1
ATOM 1794 N N . GLN A 1 229 ? 15.691 9.405 7.022 1.00 92.31 229 GLN A N 1
ATOM 1795 C CA . GLN A 1 229 ? 15.434 9.339 8.464 1.00 92.31 229 GLN A CA 1
ATOM 1796 C C . GLN A 1 229 ? 13.927 9.358 8.728 1.00 92.31 229 GLN A C 1
ATOM 1798 O O . GLN A 1 229 ? 13.156 9.786 7.872 1.00 92.31 229 GLN A O 1
ATOM 1803 N N . PHE A 1 230 ? 13.477 8.859 9.879 1.00 94.00 230 PHE A N 1
ATOM 1804 C CA . PHE A 1 230 ? 12.046 8.816 10.175 1.00 94.00 230 PHE A CA 1
ATOM 1805 C C . PHE A 1 230 ? 11.710 8.852 11.662 1.00 94.00 230 PHE A C 1
ATOM 1807 O O . PHE A 1 230 ? 12.537 8.549 12.518 1.00 94.00 230 PHE A O 1
ATOM 1814 N N . ILE A 1 231 ? 10.458 9.192 11.954 1.00 93.25 231 ILE A N 1
ATOM 1815 C CA . ILE A 1 231 ? 9.824 9.073 13.267 1.00 93.25 231 ILE A CA 1
ATOM 1816 C C . ILE A 1 231 ? 8.720 8.027 13.151 1.00 93.25 231 ILE A C 1
ATOM 1818 O O . ILE A 1 231 ? 7.973 8.024 12.175 1.00 93.25 231 ILE A O 1
ATOM 1822 N N . GLN A 1 232 ? 8.600 7.146 14.140 1.00 92.88 232 GLN A N 1
ATOM 1823 C CA . GLN A 1 232 ? 7.524 6.166 14.226 1.00 92.88 232 GLN A CA 1
ATOM 1824 C C . GLN A 1 232 ? 6.607 6.459 15.416 1.00 92.88 232 GLN A C 1
ATOM 1826 O O . GLN A 1 232 ? 7.061 6.475 16.558 1.00 92.88 232 GLN A O 1
ATOM 1831 N N . LEU A 1 233 ? 5.317 6.630 15.146 1.00 91.81 233 LEU A N 1
ATOM 1832 C CA . LEU A 1 233 ? 4.248 6.831 16.121 1.00 91.81 233 LEU A CA 1
ATOM 1833 C C . LEU A 1 233 ? 3.385 5.567 16.211 1.00 91.81 233 LEU A C 1
ATOM 1835 O O . LEU A 1 233 ? 3.141 4.884 15.211 1.00 91.81 233 LEU A O 1
ATOM 1839 N N . ARG A 1 234 ? 2.936 5.259 17.429 1.00 89.62 234 ARG A N 1
ATOM 1840 C CA . ARG A 1 234 ? 2.002 4.176 17.758 1.00 89.62 234 ARG A CA 1
ATOM 1841 C C . ARG A 1 234 ? 1.168 4.608 18.958 1.00 89.62 234 ARG A C 1
ATOM 1843 O O . ARG A 1 234 ? 1.694 5.319 19.813 1.00 89.62 234 ARG A O 1
ATOM 1850 N N . THR A 1 235 ? -0.066 4.124 19.051 1.00 87.19 235 THR A N 1
ATOM 1851 C CA . THR A 1 235 ? -0.832 4.208 20.299 1.00 87.19 235 THR A CA 1
ATOM 1852 C C . THR A 1 235 ? -0.128 3.412 21.395 1.00 87.19 235 THR A C 1
ATOM 1854 O O . THR A 1 235 ? 0.574 2.433 21.117 1.00 87.19 235 THR A O 1
ATOM 1857 N N . THR A 1 236 ? -0.283 3.830 22.649 1.00 76.75 236 THR A N 1
ATOM 1858 C CA . THR A 1 236 ? 0.353 3.168 23.800 1.00 76.75 236 THR A CA 1
ATOM 1859 C C . THR A 1 236 ? -0.626 3.009 24.956 1.00 76.75 236 THR A C 1
ATOM 1861 O O . THR A 1 236 ? -1.617 3.734 25.029 1.00 76.75 236 THR A O 1
ATOM 1864 N N . ARG A 1 237 ? -0.365 2.046 25.848 1.00 73.19 237 ARG A N 1
ATOM 1865 C CA . ARG A 1 237 ? -1.126 1.857 27.091 1.00 73.19 237 ARG A CA 1
ATOM 1866 C C . ARG A 1 237 ? -0.375 2.489 28.268 1.00 73.19 237 ARG A C 1
ATOM 1868 O O . ARG A 1 237 ? 0.840 2.324 28.385 1.00 73.19 237 ARG A O 1
ATOM 1875 N N . ARG A 1 238 ? -1.082 3.190 29.164 1.00 63.53 238 ARG A N 1
ATOM 1876 C CA . ARG A 1 238 ? -0.479 3.896 30.311 1.00 63.53 238 ARG A CA 1
ATOM 1877 C C . ARG A 1 238 ? 0.275 2.923 31.241 1.00 63.53 238 ARG A C 1
ATOM 1879 O O . ARG A 1 238 ? -0.253 1.873 31.597 1.00 63.53 238 ARG A O 1
ATOM 1886 N N . LYS A 1 239 ? 1.459 3.365 31.696 1.00 51.41 239 LYS A N 1
ATOM 1887 C CA . LYS A 1 239 ? 2.401 2.778 32.682 1.00 51.41 239 LYS A CA 1
ATOM 1888 C C . LYS A 1 239 ? 3.397 1.718 32.173 1.00 51.41 239 LYS A C 1
ATOM 1890 O O . LYS A 1 239 ? 3.151 0.517 32.213 1.00 51.41 239 LYS A O 1
ATOM 1895 N N . ILE A 1 240 ? 4.622 2.179 31.900 1.00 50.28 240 ILE A N 1
ATOM 1896 C CA . ILE A 1 240 ? 5.823 1.411 32.243 1.00 50.28 240 ILE A CA 1
ATOM 1897 C C . ILE A 1 240 ? 6.182 1.758 33.692 1.00 50.28 240 ILE A C 1
ATOM 1899 O O . ILE A 1 240 ? 6.861 2.747 33.941 1.00 50.28 240 ILE A O 1
ATOM 1903 N N . THR A 1 241 ? 5.712 0.984 34.670 1.00 49.09 241 THR A N 1
ATOM 1904 C CA . THR A 1 241 ? 6.186 1.143 36.062 1.00 49.09 241 THR A CA 1
ATOM 1905 C C . THR A 1 241 ? 7.553 0.519 36.296 1.00 49.09 241 THR A C 1
ATOM 1907 O O . THR A 1 241 ? 8.189 0.838 37.288 1.00 49.09 241 THR A O 1
ATOM 1910 N N . ASN A 1 242 ? 8.007 -0.366 35.403 1.00 50.38 242 ASN A N 1
ATOM 1911 C CA . ASN A 1 242 ? 9.158 -1.227 35.679 1.00 50.38 242 ASN A CA 1
ATOM 1912 C C . ASN A 1 242 ? 10.433 -0.856 34.904 1.00 50.38 242 ASN A C 1
ATOM 1914 O O . ASN A 1 242 ? 11.422 -1.568 35.034 1.00 50.38 242 ASN A O 1
ATOM 1918 N N . THR A 1 243 ? 10.440 0.199 34.075 1.00 52.28 243 THR A N 1
ATOM 1919 C CA . THR A 1 243 ? 11.647 0.561 33.297 1.00 52.28 243 THR A CA 1
ATOM 1920 C C . THR A 1 243 ? 12.001 2.050 33.268 1.00 52.28 243 THR A C 1
ATOM 1922 O O . THR A 1 243 ? 12.826 2.408 32.435 1.00 52.28 243 THR A O 1
ATOM 1925 N N . ASP A 1 244 ? 11.375 2.921 34.070 1.00 53.91 244 ASP A N 1
ATOM 1926 C CA . ASP A 1 244 ? 11.638 4.382 34.114 1.00 53.91 244 ASP A CA 1
ATOM 1927 C C . ASP A 1 244 ? 11.591 5.124 32.757 1.00 53.91 244 ASP A C 1
ATOM 1929 O O . ASP A 1 244 ? 12.046 6.260 32.625 1.00 53.91 244 ASP A O 1
ATOM 1933 N N . LYS A 1 245 ? 11.037 4.503 31.709 1.00 55.91 245 LYS A N 1
ATOM 1934 C CA . LYS A 1 245 ? 11.034 5.054 30.350 1.00 55.91 245 LYS A CA 1
ATOM 1935 C C . LYS A 1 245 ? 9.715 5.773 30.076 1.00 55.91 245 LYS A C 1
ATOM 1937 O O . LYS A 1 245 ? 8.652 5.157 30.083 1.00 55.91 245 LYS A O 1
ATOM 1942 N N . VAL A 1 246 ? 9.794 7.073 29.806 1.00 64.19 246 VAL A N 1
ATOM 1943 C CA . VAL A 1 246 ? 8.642 7.926 29.477 1.00 64.19 246 VAL A CA 1
ATOM 1944 C C . VAL A 1 246 ? 8.280 7.759 27.998 1.00 64.19 246 VAL A C 1
ATOM 1946 O O . VAL A 1 246 ? 9.154 7.830 27.133 1.00 64.19 246 VAL A O 1
ATOM 1949 N N . VAL A 1 247 ? 6.995 7.5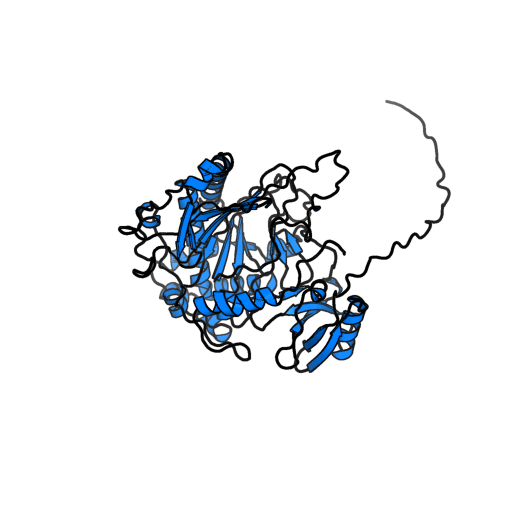36 27.699 1.00 66.25 247 VAL A N 1
ATOM 1950 C CA . VAL A 1 247 ? 6.494 7.512 26.314 1.00 66.25 247 VAL A CA 1
ATOM 1951 C C . VAL A 1 247 ? 6.720 8.889 25.684 1.00 66.25 247 VAL A C 1
ATOM 1953 O O . VAL A 1 247 ? 6.306 9.888 26.277 1.00 66.25 247 VAL A O 1
ATOM 1956 N N . PRO A 1 248 ? 7.365 8.981 24.506 1.00 70.44 248 PRO A N 1
ATOM 1957 C CA . PRO A 1 248 ? 7.559 10.263 23.849 1.00 70.44 248 PRO A CA 1
ATOM 1958 C C . PRO A 1 248 ? 6.211 10.917 23.539 1.00 70.44 248 PRO A C 1
ATOM 1960 O O . PRO A 1 248 ? 5.394 10.348 22.819 1.00 70.44 248 PRO A O 1
ATOM 1963 N N . VAL A 1 249 ? 5.998 12.129 24.049 1.00 71.88 249 VAL A N 1
ATOM 1964 C CA . VAL A 1 249 ? 4.845 12.949 23.668 1.00 71.88 249 VAL A CA 1
ATOM 1965 C C . VAL A 1 249 ? 5.143 13.590 22.312 1.00 71.88 249 VAL A C 1
ATOM 1967 O O . VAL A 1 249 ? 6.165 14.268 22.120 1.00 71.88 249 VAL A O 1
ATOM 1970 N N . PHE A 1 250 ? 4.272 13.331 21.343 1.00 78.94 250 PHE A N 1
ATOM 1971 C CA . PHE A 1 250 ? 4.342 13.925 20.013 1.00 78.94 250 PHE A CA 1
ATOM 1972 C C . PHE A 1 250 ? 3.456 15.160 19.923 1.00 78.94 250 PHE A C 1
ATOM 1974 O O . PHE A 1 250 ? 2.580 15.380 20.755 1.00 78.94 250 PHE A O 1
ATOM 1981 N N . ASP A 1 251 ? 3.742 15.979 18.920 1.00 86.62 251 ASP A N 1
ATOM 1982 C CA . ASP A 1 251 ? 3.024 17.218 18.673 1.00 86.62 251 ASP A CA 1
ATOM 1983 C C . ASP A 1 251 ? 1.547 16.903 18.358 1.00 86.62 251 ASP A C 1
ATOM 1985 O O . ASP A 1 251 ? 1.222 15.840 17.806 1.00 86.62 251 ASP A O 1
ATOM 1989 N N . VAL A 1 252 ? 0.641 17.808 18.733 1.00 92.62 252 VAL A N 1
ATOM 1990 C CA . VAL A 1 252 ? -0.808 17.595 18.580 1.00 92.62 252 VAL A CA 1
ATOM 1991 C C . VAL A 1 252 ? -1.185 17.395 17.113 1.00 92.62 252 VAL A C 1
ATOM 1993 O O . VAL A 1 252 ? -1.984 16.517 16.800 1.00 92.62 252 VAL A O 1
ATOM 1996 N N . GLU A 1 253 ? -0.525 18.116 16.210 1.00 95.94 253 GLU A N 1
ATOM 1997 C CA . GLU A 1 253 ? -0.752 18.069 14.769 1.00 95.94 253 GLU A CA 1
ATOM 1998 C C . GLU A 1 253 ? -0.413 16.684 14.190 1.00 95.94 253 GLU A C 1
ATOM 2000 O O . GLU A 1 253 ? -1.157 16.142 13.374 1.00 95.94 253 GLU A O 1
ATOM 2005 N N . LEU A 1 254 ? 0.673 16.058 14.663 1.00 94.25 254 LEU A N 1
ATOM 2006 C CA . LEU A 1 254 ? 1.044 14.694 14.266 1.00 94.25 254 LEU A CA 1
ATOM 2007 C C . LEU A 1 254 ? 0.018 13.665 14.739 1.00 94.25 254 LEU A C 1
ATOM 2009 O O . LEU A 1 254 ? -0.276 12.703 14.029 1.00 94.25 254 LEU A O 1
ATOM 2013 N N . THR A 1 255 ? -0.525 13.864 15.939 1.00 93.00 255 THR A N 1
ATOM 2014 C CA . THR A 1 255 ? -1.528 12.955 16.498 1.00 93.00 255 THR A CA 1
ATOM 2015 C C . THR A 1 255 ? -2.883 13.137 15.812 1.00 93.00 255 THR A C 1
ATOM 2017 O O . THR A 1 255 ? -3.563 12.157 15.532 1.00 93.00 255 THR A O 1
ATOM 2020 N N . GLN A 1 256 ? -3.256 14.362 15.440 1.00 95.81 256 GLN A N 1
ATOM 2021 C CA . GLN A 1 256 ? -4.447 14.617 14.627 1.00 95.81 256 GLN A CA 1
ATOM 2022 C C . GLN A 1 256 ? -4.338 13.968 13.242 1.00 95.81 256 GLN A C 1
ATOM 2024 O O . GLN A 1 256 ? -5.283 13.312 12.806 1.00 95.81 256 GLN A O 1
ATOM 2029 N N . ALA A 1 257 ? -3.177 14.066 12.584 1.00 97.00 257 ALA A N 1
ATOM 2030 C CA . ALA A 1 257 ? -2.939 13.372 11.318 1.00 97.00 257 ALA A CA 1
ATOM 2031 C C . ALA A 1 257 ? -3.020 11.846 11.470 1.00 97.00 257 ALA A C 1
ATOM 2033 O O . ALA A 1 257 ? -3.637 11.184 10.637 1.00 97.00 257 ALA A O 1
ATOM 2034 N N . TYR A 1 258 ? -2.474 11.288 12.557 1.00 96.44 258 TYR A N 1
ATOM 2035 C CA . TYR A 1 258 ? -2.636 9.869 12.883 1.00 96.44 258 TYR A CA 1
ATOM 2036 C C . TYR A 1 258 ? -4.116 9.469 12.945 1.00 96.44 258 TYR A C 1
ATOM 2038 O O . TYR A 1 258 ? -4.516 8.513 12.285 1.00 96.44 258 TYR A O 1
ATOM 2046 N N . LEU A 1 259 ? -4.927 10.196 13.720 1.00 95.81 259 LEU A N 1
ATOM 2047 C CA . LEU A 1 259 ? -6.342 9.873 13.932 1.00 95.81 259 LEU A CA 1
ATOM 2048 C C . LEU A 1 259 ? -7.156 9.997 12.635 1.00 95.81 259 LEU A C 1
ATOM 2050 O O . LEU A 1 259 ? -7.978 9.129 12.342 1.00 95.81 259 LEU A O 1
ATOM 2054 N N . ALA A 1 260 ? -6.885 11.029 11.833 1.00 97.06 260 ALA A N 1
ATOM 2055 C CA . ALA A 1 260 ? -7.531 11.235 10.540 1.00 97.06 260 ALA A CA 1
ATOM 2056 C C . ALA A 1 260 ? -7.254 10.073 9.570 1.00 97.06 260 ALA A C 1
ATOM 2058 O O . ALA A 1 260 ? -8.185 9.479 9.025 1.00 97.06 260 ALA A O 1
ATOM 2059 N N . LEU A 1 261 ? -5.983 9.691 9.403 1.00 98.00 261 LEU A N 1
ATOM 2060 C CA . LEU A 1 261 ? -5.594 8.598 8.504 1.00 98.00 261 LEU A CA 1
ATOM 2061 C C . LEU A 1 261 ? -6.028 7.224 9.036 1.00 98.00 261 LEU A C 1
ATOM 2063 O O . LEU A 1 261 ? -6.404 6.354 8.250 1.00 98.00 261 LEU A O 1
ATOM 2067 N N . GLN A 1 262 ? -6.034 7.036 10.361 1.00 97.06 262 GLN A N 1
ATOM 2068 C CA . GLN A 1 262 ? -6.597 5.846 10.997 1.00 97.06 262 GLN A CA 1
ATOM 2069 C C . GLN A 1 262 ? -8.082 5.703 10.652 1.00 97.06 262 GLN A C 1
ATOM 2071 O O . GLN A 1 262 ? -8.502 4.615 10.272 1.00 97.06 262 GLN A O 1
ATOM 2076 N N . SER A 1 263 ? -8.869 6.777 10.756 1.00 96.31 263 SER A N 1
ATOM 2077 C CA . SER A 1 263 ? -10.302 6.747 10.436 1.00 96.31 263 SER A CA 1
ATOM 2078 C C . SER A 1 263 ? -10.551 6.253 9.008 1.00 96.31 263 SER A C 1
ATOM 2080 O O . SER A 1 263 ? -11.306 5.299 8.814 1.00 96.31 263 SER A O 1
ATOM 2082 N N . ILE A 1 264 ? -9.827 6.812 8.029 1.00 97.75 264 ILE A N 1
ATOM 2083 C CA . ILE A 1 264 ? -9.888 6.380 6.623 1.00 97.75 264 ILE A CA 1
ATOM 2084 C C . ILE A 1 264 ? -9.554 4.889 6.505 1.00 97.75 264 ILE A C 1
ATOM 2086 O O . ILE A 1 264 ? -10.329 4.118 5.942 1.00 97.75 264 ILE A O 1
ATOM 2090 N N . ALA A 1 265 ? -8.419 4.462 7.068 1.00 98.00 265 ALA A N 1
ATOM 2091 C CA . ALA A 1 265 ? -7.959 3.081 6.958 1.00 98.00 265 ALA A CA 1
ATOM 2092 C C . ALA A 1 265 ? -8.963 2.079 7.552 1.00 98.00 265 ALA A C 1
ATOM 2094 O O . ALA A 1 265 ? -9.217 1.033 6.958 1.00 98.00 265 ALA A O 1
ATOM 2095 N N . TYR A 1 266 ? -9.543 2.402 8.710 1.00 97.12 266 TYR A N 1
ATOM 2096 C CA . TYR A 1 266 ? -10.520 1.553 9.390 1.00 97.12 266 TYR A CA 1
ATOM 2097 C C . TYR A 1 266 ? -11.822 1.449 8.606 1.00 97.12 266 TYR A C 1
ATOM 2099 O O . TYR A 1 266 ? -12.315 0.343 8.407 1.00 97.12 266 TYR A O 1
ATOM 2107 N N . GLN A 1 267 ? -12.355 2.574 8.129 1.00 96.69 267 GLN A N 1
ATOM 2108 C CA . GLN A 1 267 ? -13.583 2.595 7.337 1.00 96.69 267 GLN A CA 1
ATOM 2109 C C . GLN A 1 267 ? -13.422 1.818 6.025 1.00 96.69 267 GLN A C 1
ATOM 2111 O O . GLN A 1 267 ? -14.276 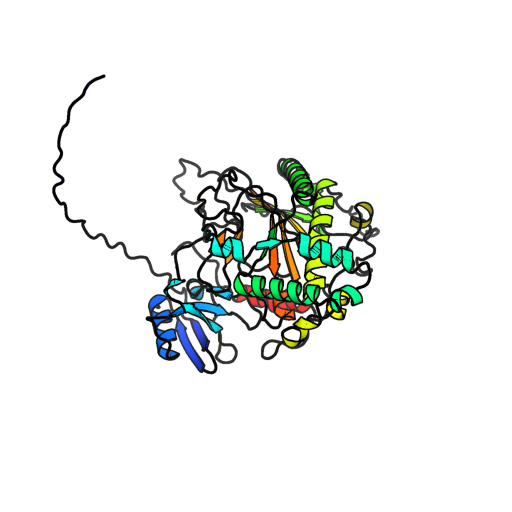0.998 5.694 1.00 96.69 267 GLN A O 1
ATOM 2116 N N . LEU A 1 268 ? -12.301 2.001 5.319 1.00 97.56 268 LEU A N 1
ATOM 2117 C CA . LEU A 1 268 ? -12.001 1.231 4.110 1.00 97.56 268 LEU A CA 1
ATOM 2118 C C . LEU A 1 268 ? -11.873 -0.258 4.411 1.00 97.56 268 LEU A C 1
ATOM 2120 O O . LEU A 1 268 ? -12.486 -1.067 3.724 1.00 97.56 268 LEU A O 1
ATOM 2124 N N . PHE A 1 269 ? -11.118 -0.638 5.446 1.00 97.31 269 PHE A N 1
ATOM 2125 C CA . PHE A 1 269 ? -10.950 -2.050 5.784 1.00 97.31 269 PHE A CA 1
ATOM 2126 C C . PHE A 1 269 ? -12.267 -2.709 6.205 1.00 97.31 269 PHE A C 1
ATOM 2128 O O . PHE A 1 269 ? -12.532 -3.848 5.827 1.00 97.31 269 PHE A O 1
ATOM 2135 N N . LYS A 1 270 ? -13.115 -1.980 6.936 1.00 96.12 270 LYS A N 1
ATOM 2136 C CA . LYS A 1 270 ? -14.460 -2.422 7.312 1.00 96.12 270 LYS A CA 1
ATOM 2137 C C . LYS A 1 270 ? -15.326 -2.668 6.080 1.00 96.12 270 LYS A C 1
ATOM 2139 O O . LYS A 1 270 ? -15.895 -3.742 5.939 1.00 96.12 270 LYS A O 1
ATOM 2144 N N . LEU A 1 271 ? -15.344 -1.719 5.144 1.00 95.81 271 LEU A N 1
ATOM 2145 C CA . LEU A 1 271 ? -16.052 -1.857 3.872 1.00 95.81 271 LEU A CA 1
ATOM 2146 C C . LEU A 1 271 ? -15.511 -3.029 3.036 1.00 95.81 271 LEU A C 1
ATOM 2148 O O . LEU A 1 271 ? -16.275 -3.791 2.460 1.00 95.81 271 LEU A O 1
ATOM 2152 N N . MET A 1 272 ? -14.195 -3.235 3.021 1.00 95.50 272 MET A N 1
ATOM 2153 C CA . MET A 1 272 ? -13.552 -4.375 2.358 1.00 95.50 272 MET A CA 1
ATOM 2154 C C . MET A 1 272 ? -13.907 -5.733 2.986 1.00 95.50 272 MET A C 1
ATOM 2156 O O . MET A 1 272 ? -13.738 -6.759 2.336 1.00 95.50 272 MET A O 1
ATOM 2160 N N . CYS A 1 273 ? -14.421 -5.755 4.219 1.00 95.94 273 CYS A N 1
ATOM 2161 C CA . CYS A 1 273 ? -14.921 -6.957 4.889 1.00 95.94 273 CYS A CA 1
ATOM 2162 C C . CYS A 1 273 ? -16.397 -7.261 4.585 1.00 95.94 273 CYS A C 1
ATOM 2164 O O . CYS A 1 273 ? -17.000 -8.094 5.262 1.00 95.94 273 CYS A O 1
ATOM 2166 N N . HIS A 1 274 ? -16.980 -6.609 3.574 1.00 95.31 274 HIS A N 1
ATOM 2167 C CA . HIS A 1 274 ? -18.357 -6.840 3.154 1.00 95.31 274 HIS A CA 1
ATOM 2168 C C . HIS A 1 274 ? -18.607 -8.315 2.763 1.00 95.31 274 HIS A C 1
ATOM 2170 O O . HIS A 1 274 ? -17.854 -8.852 1.943 1.00 95.31 274 HIS A O 1
ATOM 2176 N N . PRO A 1 275 ? -19.691 -8.964 3.244 1.00 93.31 275 PRO A N 1
ATOM 2177 C CA . PRO A 1 275 ? -19.983 -10.382 2.969 1.00 93.31 275 PRO A CA 1
ATOM 2178 C C . PRO A 1 275 ? -20.072 -10.743 1.479 1.00 93.31 275 PRO A C 1
ATOM 2180 O O . PRO A 1 275 ? -19.751 -11.856 1.068 1.00 93.31 275 PRO A O 1
ATOM 2183 N N . GLY A 1 276 ? -20.467 -9.778 0.645 1.00 89.50 276 GLY A N 1
ATOM 2184 C CA . GLY A 1 276 ? -20.494 -9.921 -0.816 1.00 89.50 276 GLY A CA 1
ATOM 2185 C C . GLY A 1 276 ? -19.139 -10.259 -1.462 1.00 89.50 276 GLY A C 1
ATOM 2186 O O . GLY A 1 276 ? -19.119 -10.722 -2.598 1.00 89.50 276 GLY A O 1
ATOM 2187 N N . LEU A 1 277 ? -18.018 -10.076 -0.753 1.00 87.50 277 LEU A N 1
ATOM 2188 C CA . LEU A 1 277 ? -16.660 -10.367 -1.235 1.00 87.50 277 LEU A CA 1
ATOM 2189 C C . LEU A 1 277 ? -16.083 -11.692 -0.697 1.00 87.50 277 LEU A C 1
ATOM 2191 O O . LEU A 1 277 ? -14.976 -12.093 -1.071 1.00 87.50 277 LEU A O 1
ATOM 2195 N N . THR A 1 278 ? -16.803 -12.393 0.183 1.00 81.25 278 THR A N 1
ATOM 2196 C CA . THR A 1 278 ? -16.290 -13.575 0.899 1.00 81.25 278 THR A CA 1
ATOM 2197 C C . THR A 1 278 ? -16.094 -14.797 -0.005 1.00 81.25 278 THR A C 1
ATOM 2199 O O . THR A 1 278 ? -15.293 -15.670 0.303 1.00 81.25 278 THR A O 1
ATOM 2202 N N . SER A 1 279 ? -16.762 -14.887 -1.158 1.00 81.62 279 SER A N 1
ATOM 2203 C CA . SER A 1 279 ? -16.536 -16.008 -2.088 1.00 81.62 279 SER A CA 1
ATOM 2204 C C . SER A 1 279 ? -15.130 -15.996 -2.705 1.00 81.62 279 SER A C 1
ATOM 2206 O O . SER A 1 279 ? -14.579 -17.052 -3.013 1.00 81.62 279 SER A O 1
ATOM 2208 N N . GLN A 1 280 ? -14.531 -14.811 -2.847 1.00 76.38 280 GLN A N 1
ATOM 2209 C CA . GLN A 1 280 ? -13.223 -14.600 -3.476 1.00 76.38 280 GLN A CA 1
ATOM 2210 C C . GLN A 1 280 ? -12.098 -14.383 -2.453 1.00 76.38 280 GLN A C 1
ATOM 2212 O O . GLN A 1 280 ? -10.923 -14.403 -2.808 1.00 76.38 280 GLN A O 1
ATOM 2217 N N . THR A 1 281 ? -12.436 -14.180 -1.178 1.00 87.00 281 THR A N 1
ATOM 2218 C CA . THR A 1 281 ? -11.494 -13.778 -0.122 1.00 87.00 281 THR A CA 1
ATOM 2219 C C . THR A 1 281 ? -11.790 -14.511 1.189 1.00 87.00 281 THR A C 1
ATOM 2221 O O . THR A 1 281 ? -12.762 -15.245 1.293 1.00 87.00 281 THR A O 1
ATOM 2224 N N . HIS A 1 282 ? -10.966 -14.338 2.220 1.00 88.88 282 HIS A N 1
ATOM 2225 C CA . HIS A 1 282 ? -11.330 -14.744 3.584 1.00 88.88 282 HIS A CA 1
ATOM 2226 C C . HIS A 1 282 ? -11.892 -13.593 4.424 1.00 88.88 282 HIS A C 1
ATOM 2228 O O . HIS A 1 282 ? -12.059 -13.740 5.636 1.00 88.88 282 HIS A O 1
ATOM 2234 N N . LEU A 1 283 ? -12.144 -12.435 3.812 1.00 92.81 283 LEU A N 1
ATOM 2235 C CA . LEU A 1 283 ? -12.629 -11.274 4.539 1.00 92.81 283 LEU A CA 1
ATOM 2236 C C . LEU A 1 283 ? -14.089 -11.467 4.950 1.00 92.81 283 LEU A C 1
ATOM 2238 O O . LEU A 1 283 ? -14.906 -12.020 4.209 1.00 92.81 283 LEU A O 1
ATOM 2242 N N . SER A 1 284 ? -14.383 -11.023 6.167 1.00 92.69 284 SER A N 1
ATOM 2243 C CA . SER A 1 284 ? -15.699 -11.105 6.795 1.00 92.69 284 SER A CA 1
ATOM 2244 C C . SER A 1 284 ? -15.824 -10.059 7.908 1.00 92.69 284 SER A C 1
ATOM 2246 O O . SER A 1 284 ? -14.800 -9.606 8.444 1.00 92.69 284 SER A O 1
ATOM 2248 N N . PRO A 1 285 ? -17.052 -9.689 8.303 1.00 92.62 285 PRO A N 1
ATOM 2249 C CA . PRO A 1 285 ? -17.289 -8.814 9.451 1.00 92.62 285 PRO A CA 1
ATOM 2250 C C . PRO A 1 285 ? -16.608 -9.293 10.745 1.00 92.62 285 PRO A C 1
ATOM 2252 O O . PRO A 1 285 ? -16.047 -8.502 11.507 1.00 92.62 285 PRO A O 1
ATOM 2255 N N . GLU A 1 286 ? -16.587 -10.603 10.984 1.00 90.88 286 GLU A N 1
ATOM 2256 C CA . GLU A 1 286 ? -15.946 -11.218 12.149 1.00 90.88 286 GLU A CA 1
ATOM 2257 C C . GLU A 1 286 ? -14.417 -11.090 12.079 1.00 90.88 286 GLU A C 1
ATOM 2259 O O . GLU A 1 286 ? -13.736 -10.892 13.098 1.00 90.88 286 GLU A O 1
ATOM 2264 N N . LEU A 1 287 ? -13.859 -11.165 10.865 1.00 90.12 287 LEU A N 1
ATOM 2265 C CA . LEU A 1 287 ? -12.437 -10.957 10.630 1.00 90.12 287 LEU A CA 1
ATOM 2266 C C . LEU A 1 287 ? -12.030 -9.538 11.022 1.00 90.12 287 LEU A C 1
ATOM 2268 O O . LEU A 1 287 ? -11.052 -9.384 11.754 1.00 90.12 287 LEU A O 1
ATOM 2272 N N . TYR A 1 288 ? -12.791 -8.523 10.606 1.00 91.69 288 TYR A N 1
ATOM 2273 C CA . TYR A 1 288 ? -12.518 -7.122 10.940 1.00 91.69 288 TYR A CA 1
ATOM 2274 C C . TYR A 1 288 ? -12.293 -6.935 12.450 1.00 91.69 288 TYR A C 1
ATOM 2276 O O . TYR A 1 288 ? -11.216 -6.511 12.878 1.00 91.69 288 TYR A O 1
ATOM 2284 N N . SER A 1 289 ? -13.264 -7.356 13.263 1.00 87.56 289 SER A N 1
ATOM 2285 C CA . SER A 1 289 ? -13.238 -7.180 14.723 1.00 87.56 289 SER A CA 1
ATOM 2286 C C . SER A 1 289 ? -12.138 -7.987 15.423 1.00 87.56 289 SER A C 1
ATOM 2288 O O . SER A 1 289 ? -11.598 -7.572 16.455 1.00 87.56 289 SER A O 1
ATOM 2290 N N . SER A 1 290 ? -11.782 -9.152 14.877 1.00 89.62 290 SER A N 1
ATOM 2291 C CA . SER A 1 290 ? -10.742 -10.017 15.447 1.00 89.62 290 SER A CA 1
ATOM 2292 C C . SER A 1 290 ? -9.323 -9.595 15.054 1.00 89.62 290 SER A C 1
ATOM 2294 O O . SER A 1 290 ? -8.382 -9.834 15.821 1.00 89.62 290 SER A O 1
ATOM 2296 N N . HIS A 1 291 ? -9.156 -8.951 13.895 1.00 91.12 291 HIS A N 1
ATOM 2297 C CA . HIS A 1 291 ? -7.846 -8.661 13.319 1.00 91.12 291 HIS A CA 1
ATOM 2298 C C . HIS A 1 291 ? -7.310 -7.275 13.644 1.00 91.12 291 HIS A C 1
ATOM 2300 O O . HIS A 1 291 ? -6.095 -7.140 13.710 1.00 91.12 291 HIS A O 1
ATOM 2306 N N . VAL A 1 292 ? -8.136 -6.255 13.872 1.00 93.00 292 VAL A N 1
ATOM 2307 C CA . VAL A 1 292 ? -7.643 -4.889 14.139 1.00 93.00 292 VAL A CA 1
ATOM 2308 C C . VAL A 1 292 ? -7.849 -4.475 15.593 1.00 93.00 292 VAL A C 1
ATOM 2310 O O . VAL A 1 292 ? -8.788 -4.905 16.258 1.00 93.00 292 VAL A O 1
ATOM 2313 N N . ASP A 1 293 ? -6.955 -3.646 16.132 1.00 89.69 293 ASP A N 1
ATOM 2314 C CA . ASP A 1 293 ? -7.184 -2.987 17.428 1.00 89.69 293 ASP A CA 1
ATOM 2315 C C . ASP A 1 293 ? -8.411 -2.074 17.328 1.00 89.69 293 ASP A C 1
ATOM 2317 O O . ASP A 1 293 ? -8.703 -1.587 16.240 1.00 89.69 293 ASP A O 1
ATOM 2321 N N . ALA A 1 294 ? -9.140 -1.816 18.416 1.00 87.88 294 ALA A N 1
ATOM 2322 C CA . ALA A 1 294 ? -10.211 -0.819 18.340 1.00 87.88 294 ALA A CA 1
ATOM 2323 C C . ALA A 1 294 ? -9.608 0.568 18.019 1.00 87.88 294 ALA A C 1
ATOM 2325 O O . ALA A 1 294 ? -8.515 0.880 18.516 1.00 87.88 294 ALA A O 1
ATOM 2326 N N . PRO A 1 295 ? -10.270 1.378 17.170 1.00 88.62 295 PRO A N 1
ATOM 2327 C CA . PRO A 1 295 ? -9.724 2.655 16.738 1.00 88.62 295 PRO A CA 1
ATOM 2328 C C . PRO A 1 295 ? -9.551 3.602 17.928 1.00 88.62 295 PRO A C 1
ATOM 2330 O O . PRO A 1 295 ? -10.423 3.712 18.787 1.00 88.62 295 PRO A O 1
ATOM 2333 N N . CYS A 1 296 ? -8.427 4.315 17.961 1.00 87.31 296 CYS A N 1
ATOM 2334 C CA . CYS A 1 296 ? -8.247 5.444 18.865 1.00 87.31 296 CYS A CA 1
ATOM 2335 C C . CYS A 1 296 ? -9.220 6.567 18.483 1.00 87.31 296 CYS A C 1
ATOM 2337 O O . CYS A 1 296 ? -9.296 6.912 17.302 1.00 87.31 296 CYS A O 1
ATOM 2339 N N . SER A 1 297 ? -9.948 7.124 19.452 1.00 84.31 297 SER A N 1
ATOM 2340 C CA . SER A 1 297 ? -11.040 8.080 19.206 1.00 84.31 297 SER A CA 1
ATOM 2341 C C . SER A 1 297 ? -10.686 9.532 19.529 1.00 84.31 297 SER A C 1
ATOM 2343 O O . SER A 1 297 ? -11.402 10.439 19.114 1.00 84.31 297 SER A O 1
ATOM 2345 N N . SER A 1 298 ? -9.595 9.778 20.258 1.00 86.31 298 SER A N 1
ATOM 2346 C CA . SER A 1 298 ? -9.216 11.122 20.698 1.00 86.31 298 SER A CA 1
ATOM 2347 C C . SER A 1 298 ? -7.709 11.288 20.903 1.00 86.31 298 SER A C 1
ATOM 2349 O O . SER A 1 298 ? -6.938 10.326 20.864 1.00 86.31 298 SER A O 1
ATOM 2351 N N . LEU A 1 299 ? -7.287 12.531 21.143 1.00 83.00 299 LEU A N 1
ATOM 2352 C CA . LEU A 1 299 ? -5.906 12.869 21.481 1.00 83.00 299 LEU A CA 1
ATOM 2353 C C . LEU A 1 299 ? -5.497 12.279 22.840 1.00 83.00 299 LEU A C 1
ATOM 2355 O O . LEU A 1 299 ? -4.390 11.767 22.992 1.00 83.00 299 LEU A O 1
ATOM 2359 N N . GLU A 1 300 ? -6.403 12.318 23.817 1.00 80.56 300 GLU A N 1
ATOM 2360 C CA . GLU A 1 300 ? -6.195 11.793 25.169 1.00 80.56 300 GLU A CA 1
ATOM 2361 C C . GLU A 1 300 ? -6.016 10.272 25.135 1.00 80.56 300 GLU A C 1
ATOM 2363 O O . GLU A 1 300 ? -5.090 9.730 25.740 1.00 80.56 300 GLU A O 1
ATOM 2368 N N . SER A 1 301 ? -6.854 9.586 24.352 1.00 81.31 301 SER A N 1
ATOM 2369 C CA . SER A 1 301 ? -6.799 8.130 24.208 1.00 81.31 301 SER A CA 1
ATOM 2370 C C . SER A 1 301 ? -5.588 7.640 23.412 1.00 81.31 301 SER A C 1
ATOM 2372 O O . SER A 1 301 ? -5.252 6.466 23.510 1.00 81.31 301 SER A O 1
ATOM 2374 N N . PHE A 1 302 ? -4.861 8.497 22.686 1.00 81.06 302 PHE A N 1
ATOM 2375 C CA . PHE A 1 302 ? -3.681 8.070 21.922 1.00 81.06 302 PHE A CA 1
ATOM 2376 C C . PHE A 1 302 ? -2.550 7.540 22.821 1.00 81.06 302 PHE A C 1
ATOM 2378 O O . PHE A 1 302 ? -1.921 6.517 22.521 1.00 81.06 302 PHE A O 1
ATOM 2385 N N . ASN A 1 303 ? -2.314 8.214 23.951 1.00 73.94 303 ASN A N 1
ATOM 2386 C CA . ASN A 1 303 ? -1.290 7.835 24.932 1.00 73.94 303 ASN A CA 1
ATOM 2387 C C . ASN A 1 303 ? -1.821 6.896 26.031 1.00 73.94 303 ASN A C 1
ATOM 2389 O O . ASN A 1 303 ? -1.038 6.318 26.786 1.00 73.94 303 ASN A O 1
ATOM 2393 N N . GLU A 1 304 ? -3.142 6.749 26.129 1.00 76.44 304 GLU A N 1
ATOM 2394 C CA . GLU A 1 304 ? -3.835 5.931 27.130 1.00 76.44 304 GLU A CA 1
ATOM 2395 C C . GLU A 1 304 ? -4.852 5.007 26.451 1.00 76.44 304 GLU A C 1
ATOM 2397 O O . GLU A 1 304 ? -6.016 4.921 26.829 1.00 76.44 304 GLU A O 1
ATOM 2402 N N . CYS A 1 305 ? -4.407 4.326 25.400 1.00 73.25 305 CYS A N 1
ATOM 2403 C CA . CYS A 1 305 ? -5.297 3.612 24.504 1.00 73.25 305 CYS A CA 1
ATOM 2404 C C . CYS A 1 305 ? -5.731 2.285 25.132 1.00 73.25 305 CYS A C 1
ATOM 2406 O O . CYS A 1 305 ? -4.957 1.325 25.187 1.00 73.25 305 CYS A O 1
ATOM 2408 N N . GLU A 1 306 ? -6.977 2.220 25.604 1.00 71.81 306 GLU A N 1
ATOM 2409 C CA . GLU A 1 306 ? -7.556 1.010 26.207 1.00 71.81 306 GLU A CA 1
ATOM 2410 C C . GLU A 1 306 ? -7.612 -0.172 25.233 1.00 71.81 306 GLU A C 1
ATOM 2412 O O . GLU A 1 306 ? -7.590 -1.323 25.668 1.00 71.81 306 GLU A O 1
ATOM 2417 N N . SER A 1 307 ? -7.631 0.105 23.924 1.00 72.44 307 SER A N 1
ATOM 2418 C CA . SER A 1 307 ? -7.669 -0.923 22.883 1.00 72.44 307 SER A CA 1
ATOM 2419 C C . SER A 1 307 ? -6.354 -1.680 22.715 1.00 72.44 307 SER A C 1
ATOM 2421 O O . SER A 1 307 ? -6.347 -2.757 22.117 1.00 72.44 307 SER A O 1
ATOM 2423 N N . VAL A 1 308 ? -5.248 -1.160 23.259 1.00 72.50 308 VAL A N 1
ATOM 2424 C CA . VAL A 1 308 ? -3.974 -1.877 23.291 1.00 72.50 308 VAL A CA 1
ATOM 2425 C C . VAL A 1 308 ? -4.115 -3.058 24.258 1.00 72.50 308 VAL A C 1
ATOM 2427 O O . VAL A 1 308 ? -4.374 -2.841 25.447 1.00 72.50 308 VAL A O 1
ATOM 2430 N N . PRO A 1 309 ? -3.932 -4.312 23.791 1.00 69.88 309 PRO A N 1
ATOM 2431 C CA . PRO A 1 309 ? -4.103 -5.490 24.633 1.00 69.88 309 PRO A CA 1
ATOM 2432 C C . PRO A 1 309 ? -3.267 -5.414 25.909 1.00 69.88 309 PRO A C 1
ATOM 2434 O O . PRO A 1 309 ? -2.143 -4.927 25.888 1.00 69.88 309 PRO A O 1
ATOM 2437 N N . SER A 1 310 ? -3.764 -5.956 27.021 1.00 68.44 310 SER A N 1
ATOM 2438 C CA . SER A 1 310 ? -3.081 -5.839 28.318 1.00 68.44 310 SER A CA 1
ATOM 2439 C C . SER A 1 310 ? -1.693 -6.479 28.380 1.00 68.44 310 SER A C 1
ATOM 2441 O O . SER A 1 310 ? -0.868 -6.080 29.197 1.00 68.44 310 SER A O 1
ATOM 2443 N N . ASN A 1 311 ? -1.432 -7.444 27.500 1.00 64.69 311 ASN A N 1
ATOM 2444 C CA . ASN A 1 311 ? -0.133 -8.085 27.309 1.00 64.69 311 ASN A CA 1
ATOM 2445 C C . ASN A 1 311 ? 0.764 -7.362 26.285 1.00 64.69 311 ASN A C 1
ATOM 2447 O O . ASN A 1 311 ? 1.846 -7.857 25.970 1.00 64.69 311 ASN A O 1
ATOM 2451 N N . GLN A 1 312 ? 0.321 -6.226 25.748 1.00 67.62 312 GLN A N 1
ATOM 2452 C CA . GLN A 1 312 ? 1.058 -5.375 24.825 1.00 67.62 312 GLN A CA 1
ATOM 2453 C C . GLN A 1 312 ? 1.198 -3.969 25.403 1.00 67.62 312 GLN A C 1
ATOM 2455 O O . GLN A 1 312 ? 0.358 -3.472 26.146 1.00 67.62 312 GLN A O 1
ATOM 2460 N N . PHE A 1 313 ? 2.301 -3.320 25.048 1.00 70.56 313 PHE A N 1
ATOM 2461 C CA . PHE A 1 313 ? 2.576 -1.956 25.486 1.00 70.56 313 PHE A CA 1
ATOM 2462 C C . PHE A 1 313 ? 2.204 -0.905 24.429 1.00 70.56 313 PHE A C 1
ATOM 2464 O O . PHE A 1 313 ? 1.810 0.212 24.760 1.00 70.56 313 PHE A O 1
ATOM 2471 N N . VAL A 1 314 ? 2.314 -1.270 23.150 1.00 79.06 314 VAL A N 1
ATOM 2472 C CA . VAL A 1 314 ? 2.001 -0.404 22.008 1.00 79.06 314 VAL A CA 1
ATOM 2473 C C . VAL A 1 314 ? 0.986 -1.077 21.102 1.00 79.06 314 VAL A C 1
ATOM 2475 O O . VAL A 1 314 ? 1.023 -2.299 20.950 1.00 79.06 314 VAL A O 1
ATOM 2478 N N . GLY A 1 315 ? 0.136 -0.276 20.467 1.00 82.44 315 GLY A N 1
ATOM 2479 C CA . GLY A 1 315 ? -0.803 -0.738 19.457 1.00 82.44 315 GLY A CA 1
ATOM 2480 C C . GLY A 1 315 ? -0.112 -1.276 18.208 1.00 82.44 315 GLY A C 1
ATOM 2481 O O . GLY A 1 315 ? 1.081 -1.048 17.935 1.00 82.44 315 GLY A O 1
ATOM 2482 N N . THR A 1 316 ? -0.890 -2.017 17.430 1.00 89.06 316 THR A N 1
ATOM 2483 C CA . THR A 1 316 ? -0.409 -2.723 16.245 1.00 89.06 316 THR A CA 1
ATOM 2484 C C . THR A 1 316 ? -0.110 -1.753 15.100 1.00 89.06 316 THR A C 1
ATOM 2486 O O . THR A 1 316 ? 0.926 -1.890 14.430 1.00 89.06 316 THR A O 1
ATOM 2489 N N . ASN A 1 317 ? -0.981 -0.756 14.926 1.00 93.75 317 ASN A N 1
ATOM 2490 C CA . ASN A 1 317 ? -0.910 0.254 13.872 1.00 93.75 317 ASN A CA 1
ATOM 2491 C C . ASN A 1 317 ? 0.341 1.118 13.986 1.00 93.75 317 ASN A C 1
ATOM 2493 O O . ASN A 1 317 ? 0.875 1.350 15.073 1.00 93.75 317 ASN A O 1
ATOM 2497 N N . VAL A 1 318 ? 0.810 1.603 12.841 1.00 93.69 318 VAL A N 1
ATOM 2498 C CA . VAL A 1 318 ? 2.049 2.374 12.750 1.00 93.69 318 VAL A CA 1
ATOM 2499 C C . VAL A 1 318 ? 1.794 3.613 11.929 1.00 93.69 318 VAL A C 1
ATOM 2501 O O . VAL A 1 318 ? 1.238 3.523 10.849 1.00 93.69 318 VAL A O 1
ATOM 2504 N N . PHE A 1 319 ? 2.269 4.755 12.392 1.00 96.31 319 PHE A N 1
ATOM 2505 C CA . PHE A 1 319 ? 2.338 5.961 11.583 1.00 96.31 319 PHE A CA 1
ATOM 2506 C C . PHE A 1 319 ? 3.796 6.358 11.473 1.00 96.31 319 PHE A C 1
ATOM 2508 O O . PHE A 1 319 ? 4.474 6.511 12.492 1.00 96.31 319 PHE A O 1
ATOM 2515 N N . ARG A 1 320 ? 4.322 6.428 10.251 1.00 95.69 320 ARG A N 1
ATOM 2516 C CA . ARG A 1 320 ? 5.719 6.810 10.042 1.00 95.69 320 ARG A CA 1
ATOM 2517 C C . ARG A 1 320 ? 5.785 8.122 9.310 1.00 95.69 320 ARG A C 1
ATOM 2519 O O . ARG A 1 320 ? 5.168 8.284 8.270 1.00 95.69 320 ARG A O 1
ATOM 2526 N N . ILE A 1 321 ? 6.606 9.012 9.835 1.00 96.44 321 ILE A N 1
ATOM 2527 C CA . ILE A 1 321 ? 6.949 10.269 9.200 1.00 96.44 321 ILE A CA 1
ATOM 2528 C C . ILE A 1 321 ? 8.374 10.132 8.700 1.00 96.44 321 ILE A C 1
ATOM 2530 O O . ILE A 1 321 ? 9.299 10.026 9.503 1.00 96.44 321 ILE A O 1
ATOM 2534 N N . TYR A 1 322 ? 8.549 10.135 7.389 1.00 95.62 322 TYR A N 1
ATOM 2535 C CA . TYR A 1 322 ? 9.855 10.070 6.752 1.00 95.62 322 TYR A CA 1
ATOM 2536 C C . TYR A 1 322 ? 10.315 11.458 6.332 1.00 95.62 322 TYR A C 1
ATOM 2538 O O . TYR A 1 322 ? 9.510 12.253 5.856 1.00 95.62 322 TYR A O 1
ATOM 2546 N N . GLN A 1 323 ? 11.615 11.704 6.452 1.00 95.19 323 GLN A N 1
ATOM 2547 C CA . GLN A 1 323 ? 12.323 12.717 5.688 1.00 95.19 323 GLN A CA 1
ATOM 2548 C C . GLN A 1 323 ? 13.312 12.010 4.765 1.00 95.19 323 GLN A C 1
ATOM 2550 O O . GLN A 1 323 ? 14.136 11.211 5.222 1.00 95.19 323 GLN A O 1
ATOM 2555 N N . TYR A 1 324 ? 13.238 12.349 3.486 1.00 92.25 324 TYR A N 1
ATOM 2556 C CA . TYR A 1 324 ? 14.199 11.982 2.461 1.00 92.25 324 TYR A CA 1
ATOM 2557 C C . TYR A 1 324 ? 14.953 13.236 2.053 1.00 92.25 324 TYR A C 1
ATOM 2559 O O . TYR A 1 324 ? 14.337 14.236 1.683 1.00 92.25 324 TYR A O 1
ATOM 2567 N N . LEU A 1 325 ? 16.273 13.197 2.152 1.00 88.62 325 LEU A N 1
ATOM 2568 C CA . LEU A 1 325 ? 17.139 14.284 1.739 1.00 88.62 325 LEU A CA 1
ATOM 2569 C C . LEU A 1 325 ? 18.327 13.688 0.999 1.00 88.62 325 LEU A C 1
ATOM 2571 O O . LEU A 1 325 ? 19.169 13.016 1.594 1.00 88.62 325 LEU A O 1
ATOM 2575 N N . ARG A 1 326 ? 18.381 13.958 -0.303 1.00 81.44 326 ARG A N 1
ATOM 2576 C CA . ARG A 1 326 ? 19.552 13.672 -1.120 1.00 81.44 326 ARG A CA 1
ATOM 2577 C C . ARG A 1 326 ? 20.506 14.853 -1.014 1.00 81.44 326 ARG A C 1
ATOM 2579 O O . ARG A 1 326 ? 20.120 15.994 -1.291 1.00 81.44 326 ARG A O 1
ATOM 2586 N N . ASP A 1 327 ? 21.743 14.569 -0.623 1.00 74.12 327 ASP A N 1
ATOM 2587 C CA . ASP A 1 327 ? 22.812 15.559 -0.664 1.00 74.12 327 ASP A CA 1
ATOM 2588 C C . ASP A 1 327 ? 22.967 16.070 -2.103 1.00 74.12 327 ASP A C 1
ATOM 2590 O O . ASP A 1 327 ? 22.862 15.308 -3.067 1.00 74.12 327 ASP A O 1
ATOM 2594 N N . GLY A 1 328 ? 23.182 17.377 -2.265 1.00 63.78 328 GLY A N 1
ATOM 2595 C CA . GLY A 1 328 ? 23.438 17.942 -3.587 1.00 63.78 328 GLY A CA 1
ATOM 2596 C C . GLY A 1 328 ? 24.668 17.287 -4.220 1.00 63.78 328 GLY A C 1
ATOM 2597 O O . GLY A 1 328 ? 25.645 17.018 -3.518 1.00 63.78 328 GLY A O 1
ATOM 2598 N N . LEU A 1 329 ? 24.633 17.057 -5.539 1.00 55.84 329 LEU A N 1
ATOM 2599 C CA . LEU A 1 329 ? 25.807 16.659 -6.323 1.00 55.84 329 LEU A CA 1
ATOM 2600 C C . LEU A 1 329 ? 26.951 17.625 -5.988 1.00 55.84 329 LEU A C 1
ATOM 2602 O O . LEU A 1 329 ? 26.908 18.798 -6.372 1.00 55.84 329 LEU A O 1
ATOM 2606 N N . LYS A 1 330 ? 27.953 17.171 -5.227 1.00 50.12 330 LYS A N 1
ATOM 2607 C CA . LYS A 1 330 ? 29.130 17.988 -4.925 1.00 50.12 330 LYS A CA 1
ATOM 2608 C C . LYS A 1 330 ? 29.880 18.206 -6.235 1.00 50.12 330 LYS A C 1
ATOM 2610 O O . LYS A 1 330 ? 30.629 17.343 -6.679 1.00 50.12 330 LYS A O 1
ATOM 2615 N N . LYS A 1 331 ? 29.673 19.364 -6.866 1.00 42.09 331 LYS A N 1
ATOM 2616 C CA . LYS A 1 331 ? 30.480 19.807 -8.007 1.00 42.09 331 LYS A CA 1
ATOM 2617 C C . LYS A 1 331 ? 31.942 19.883 -7.556 1.00 42.09 331 LYS A C 1
ATOM 2619 O O . LYS A 1 331 ? 32.286 20.772 -6.784 1.00 42.09 331 LYS A O 1
ATOM 2624 N N . GLY A 1 332 ? 32.778 18.962 -8.035 1.00 44.88 332 GLY A N 1
ATOM 2625 C CA . GLY A 1 332 ? 34.236 19.055 -7.916 1.00 44.88 332 GLY A CA 1
ATOM 2626 C C . GLY A 1 332 ? 34.949 17.979 -7.093 1.00 44.88 332 GLY A C 1
ATOM 2627 O O . GLY A 1 332 ? 36.136 18.148 -6.840 1.00 44.88 332 GLY A O 1
ATOM 2628 N N . SER A 1 333 ? 34.295 16.888 -6.677 1.00 42.88 333 SER A N 1
ATOM 2629 C CA . SER A 1 333 ? 35.027 15.686 -6.247 1.00 42.88 333 SER A CA 1
ATOM 2630 C C . SER A 1 333 ? 35.028 14.661 -7.373 1.00 42.88 333 SER A C 1
ATOM 2632 O O . SER A 1 333 ? 33.956 14.198 -7.748 1.00 42.88 333 SER A O 1
ATOM 2634 N N . ASP A 1 334 ? 36.209 14.256 -7.842 1.00 46.47 334 ASP A N 1
ATOM 2635 C CA . ASP A 1 334 ? 36.415 13.199 -8.851 1.00 46.47 334 ASP A CA 1
ATOM 2636 C C . ASP A 1 334 ? 35.836 11.819 -8.454 1.00 46.47 334 ASP A C 1
ATOM 2638 O O . ASP A 1 334 ? 35.926 10.855 -9.210 1.00 46.47 334 ASP A O 1
ATOM 2642 N N . SER A 1 335 ? 35.209 11.695 -7.278 1.00 45.78 335 SER A N 1
ATOM 2643 C CA . SER A 1 335 ? 34.396 10.542 -6.894 1.00 45.78 335 SER A CA 1
ATOM 2644 C C . SER A 1 335 ? 32.915 10.782 -7.211 1.00 45.78 335 SER A C 1
ATOM 2646 O O . SER A 1 335 ? 32.137 11.187 -6.339 1.00 45.78 335 SER A O 1
ATOM 2648 N N . ASP A 1 336 ? 32.554 10.483 -8.456 1.00 45.97 336 ASP A N 1
ATOM 2649 C CA . ASP A 1 336 ? 31.231 10.454 -9.112 1.00 45.97 336 ASP A CA 1
ATOM 2650 C C . ASP A 1 336 ? 30.221 9.474 -8.451 1.00 45.97 336 ASP A C 1
ATOM 2652 O O . ASP A 1 336 ? 29.622 8.613 -9.084 1.00 45.97 336 ASP A O 1
ATOM 2656 N N . SER A 1 337 ? 30.101 9.515 -7.122 1.00 53.62 337 SER A N 1
ATOM 2657 C CA . SER A 1 337 ? 29.612 8.389 -6.304 1.00 53.62 337 SER A CA 1
ATOM 2658 C C . SER A 1 337 ? 28.259 8.607 -5.626 1.00 53.62 337 SER A C 1
ATOM 2660 O O . SER A 1 337 ? 27.759 7.693 -4.970 1.00 53.62 337 SER A O 1
ATOM 2662 N N . SER A 1 338 ? 27.632 9.781 -5.765 1.00 55.72 338 SER A N 1
ATOM 2663 C CA . SER A 1 338 ? 26.242 9.935 -5.323 1.00 55.72 338 SER A CA 1
ATOM 2664 C C . SER A 1 338 ? 25.326 9.320 -6.384 1.00 55.72 338 SER A C 1
ATOM 2666 O O . SER A 1 338 ? 25.319 9.823 -7.511 1.00 55.72 338 SER A O 1
ATOM 2668 N N . PRO A 1 339 ? 24.559 8.263 -6.062 1.00 59.75 339 PRO A N 1
ATOM 2669 C CA . PRO A 1 339 ? 23.743 7.581 -7.055 1.00 59.75 339 PRO A CA 1
ATOM 2670 C C . PRO A 1 339 ? 22.728 8.555 -7.660 1.00 59.75 339 PRO A C 1
ATOM 2672 O O . PRO A 1 339 ? 22.136 9.375 -6.949 1.00 59.75 339 PRO A O 1
ATOM 2675 N N . SER A 1 340 ? 22.545 8.494 -8.978 1.00 65.69 340 SER A N 1
ATOM 2676 C CA . SER A 1 340 ? 21.533 9.292 -9.673 1.00 65.69 340 SER A CA 1
ATOM 2677 C C . SER A 1 340 ? 20.122 8.903 -9.204 1.00 65.69 340 SER A C 1
ATOM 2679 O O . SER A 1 340 ? 19.914 7.744 -8.838 1.00 65.69 340 SER A O 1
ATOM 2681 N N . PRO A 1 341 ? 19.149 9.834 -9.196 1.00 69.94 341 PRO A N 1
ATOM 2682 C CA . PRO A 1 341 ? 17.743 9.495 -8.980 1.00 69.94 341 PRO A CA 1
ATOM 2683 C C . PRO A 1 341 ? 17.262 8.401 -9.946 1.00 69.94 341 PRO A C 1
ATOM 2685 O O . PRO A 1 341 ? 17.804 8.246 -11.041 1.00 69.94 341 PRO A O 1
ATOM 2688 N N . GLY A 1 342 ? 16.242 7.653 -9.538 1.00 72.06 342 GLY A N 1
ATOM 2689 C CA . GLY A 1 342 ? 15.734 6.473 -10.233 1.00 72.06 342 GLY A CA 1
ATOM 2690 C C . GLY A 1 342 ? 15.877 5.195 -9.409 1.00 72.06 342 GLY A C 1
ATOM 2691 O O . GLY A 1 342 ? 16.388 5.199 -8.291 1.00 72.06 342 GLY A O 1
ATOM 2692 N N . PHE A 1 343 ? 15.433 4.074 -9.979 1.00 71.62 343 PHE A N 1
ATOM 2693 C CA . PHE A 1 343 ? 15.349 2.765 -9.316 1.00 71.62 343 PHE A CA 1
ATOM 2694 C C . PHE A 1 343 ? 16.629 2.363 -8.553 1.00 71.62 343 PHE A C 1
ATOM 2696 O O . PHE A 1 343 ? 16.561 1.895 -7.418 1.00 71.62 343 PHE A O 1
ATOM 2703 N N . MET A 1 344 ? 17.802 2.616 -9.142 1.00 70.06 344 MET A N 1
ATOM 2704 C CA . MET A 1 344 ? 19.110 2.249 -8.578 1.00 70.06 344 MET A CA 1
ATOM 2705 C C . MET A 1 344 ? 19.610 3.185 -7.475 1.00 70.06 344 MET A C 1
ATOM 2707 O O . MET A 1 344 ? 20.453 2.797 -6.668 1.00 70.06 344 MET A O 1
ATOM 2711 N N . GLY A 1 345 ? 19.108 4.418 -7.437 1.00 71.50 345 GLY A N 1
ATOM 2712 C CA . GLY A 1 345 ? 19.486 5.423 -6.452 1.00 71.50 345 GLY A CA 1
ATOM 2713 C C . GLY A 1 345 ? 18.363 5.811 -5.509 1.00 71.50 345 GLY A C 1
ATOM 2714 O O . GLY A 1 345 ? 18.516 6.812 -4.814 1.00 71.50 345 GLY A O 1
ATOM 2715 N N . ALA A 1 346 ? 17.256 5.070 -5.496 1.00 78.00 346 ALA A N 1
ATOM 2716 C CA . ALA A 1 346 ? 16.070 5.365 -4.709 1.00 78.00 346 ALA A CA 1
ATOM 2717 C C . ALA A 1 346 ? 16.371 5.502 -3.205 1.00 78.00 346 ALA A C 1
ATOM 2719 O O . ALA A 1 346 ? 17.110 4.706 -2.619 1.00 78.00 346 ALA A O 1
ATOM 2720 N N . ALA A 1 347 ? 15.722 6.468 -2.549 1.00 79.31 347 ALA A N 1
ATOM 2721 C CA . ALA A 1 347 ? 15.770 6.679 -1.100 1.00 79.31 347 ALA A CA 1
ATOM 2722 C C . ALA A 1 347 ? 15.370 5.440 -0.281 1.00 79.31 347 ALA A C 1
ATOM 2724 O O . ALA A 1 347 ? 15.731 5.289 0.894 1.00 79.31 347 ALA A O 1
ATOM 2725 N N . THR A 1 348 ? 14.542 4.583 -0.873 1.00 81.00 348 THR A N 1
ATOM 2726 C CA . THR A 1 348 ? 14.106 3.316 -0.295 1.00 81.00 348 THR A CA 1
ATOM 2727 C C . THR A 1 348 ? 14.414 2.183 -1.251 1.00 81.00 348 THR A C 1
ATOM 2729 O O . THR A 1 348 ? 14.244 2.325 -2.456 1.00 81.00 348 THR A O 1
ATOM 2732 N N . THR A 1 349 ? 14.736 1.012 -0.708 1.00 80.62 349 THR A N 1
ATOM 2733 C CA . THR A 1 349 ? 14.688 -0.223 -1.494 1.00 80.62 349 THR A CA 1
ATOM 2734 C C . THR A 1 349 ? 13.275 -0.456 -2.026 1.00 80.62 349 THR A C 1
ATOM 2736 O O . THR A 1 349 ? 12.301 -0.062 -1.379 1.00 80.62 349 THR A O 1
ATOM 2739 N N . VAL A 1 350 ? 13.159 -1.150 -3.153 1.00 83.81 350 VAL A N 1
ATOM 2740 C CA . VAL A 1 350 ? 11.878 -1.687 -3.624 1.00 83.81 350 VAL A CA 1
ATOM 2741 C C . VAL A 1 350 ? 11.324 -2.640 -2.575 1.00 83.81 350 VAL A C 1
ATOM 2743 O O . VAL A 1 350 ? 12.051 -3.489 -2.058 1.00 83.81 350 VAL A O 1
ATOM 2746 N N . HIS A 1 351 ? 10.061 -2.461 -2.211 1.00 86.50 351 HIS A N 1
ATOM 2747 C CA . HIS A 1 351 ? 9.397 -3.301 -1.223 1.00 86.50 351 HIS A CA 1
ATOM 2748 C C . HIS A 1 351 ? 7.880 -3.247 -1.373 1.00 86.50 351 HIS A C 1
ATOM 2750 O O . HIS A 1 351 ? 7.340 -2.353 -2.019 1.00 86.50 351 HIS A O 1
ATOM 2756 N N . SER A 1 352 ? 7.209 -4.188 -0.717 1.00 91.12 352 SER A N 1
ATOM 2757 C CA . SER A 1 352 ? 5.793 -4.093 -0.375 1.00 91.12 352 SER A CA 1
ATOM 2758 C C . SER A 1 352 ? 5.630 -3.821 1.113 1.00 91.12 352 SER A C 1
ATOM 2760 O O . SER A 1 352 ? 6.477 -4.183 1.944 1.00 91.12 352 SER A O 1
ATOM 2762 N N . ASP A 1 353 ? 4.514 -3.191 1.459 1.00 92.88 353 ASP A N 1
ATOM 2763 C CA . ASP A 1 353 ? 4.156 -2.969 2.849 1.00 92.88 353 ASP A CA 1
ATOM 2764 C C . ASP A 1 353 ? 3.586 -4.231 3.472 1.00 92.88 353 ASP A C 1
ATOM 2766 O O . ASP A 1 353 ? 2.721 -4.887 2.912 1.00 92.88 353 ASP A O 1
ATOM 2770 N N . MET A 1 354 ? 4.017 -4.550 4.689 1.00 89.81 354 MET A N 1
ATOM 2771 C CA . MET A 1 354 ? 3.664 -5.837 5.294 1.00 89.81 354 MET A CA 1
ATOM 2772 C C . MET A 1 354 ? 2.221 -5.890 5.840 1.00 89.81 354 MET A C 1
ATOM 2774 O O . MET A 1 354 ? 1.740 -6.961 6.190 1.00 89.81 354 MET A O 1
ATOM 2778 N N . GLY A 1 355 ? 1.553 -4.741 6.010 1.00 93.38 355 GLY A N 1
ATOM 2779 C CA . GLY A 1 355 ? 0.298 -4.593 6.765 1.00 93.38 355 GLY A CA 1
ATOM 2780 C C . GLY A 1 355 ? -0.971 -5.072 6.051 1.00 93.38 355 GLY A C 1
ATOM 2781 O O . GLY A 1 355 ? -0.919 -5.881 5.131 1.00 93.38 355 GLY A O 1
ATOM 2782 N N . LEU A 1 356 ? -2.121 -4.576 6.514 1.00 97.25 356 LEU A N 1
ATOM 2783 C CA . LEU A 1 356 ? -3.413 -4.739 5.843 1.00 97.25 356 LEU A CA 1
ATOM 2784 C C . LEU A 1 356 ? -3.575 -3.662 4.772 1.00 97.25 356 LEU A C 1
ATOM 2786 O O . LEU A 1 356 ? -3.674 -3.971 3.591 1.00 97.25 356 LEU A O 1
ATOM 2790 N N . LEU A 1 357 ? -3.542 -2.399 5.195 1.00 98.31 357 LEU A N 1
ATOM 2791 C CA . LEU A 1 357 ? -3.637 -1.240 4.318 1.00 98.31 357 LEU A CA 1
ATOM 2792 C C . LEU A 1 357 ? -2.561 -0.224 4.683 1.00 98.31 357 LEU A C 1
ATOM 2794 O O . LEU A 1 357 ? -2.281 -0.002 5.866 1.00 98.31 357 LEU A O 1
ATOM 2798 N N . THR A 1 358 ? -2.020 0.432 3.668 1.00 98.44 358 THR A N 1
ATOM 2799 C CA . THR A 1 358 ? -1.257 1.668 3.825 1.00 98.44 358 THR A CA 1
ATOM 2800 C C . THR A 1 358 ? -2.107 2.815 3.310 1.00 98.44 358 THR A C 1
ATOM 2802 O O . THR A 1 358 ? -2.618 2.745 2.199 1.00 98.44 358 THR A O 1
ATOM 2805 N N . VAL A 1 359 ? -2.254 3.863 4.115 1.00 98.31 359 VAL A N 1
ATOM 2806 C CA . VAL A 1 359 ? -2.957 5.102 3.779 1.00 98.31 359 VAL A CA 1
ATOM 2807 C C . VAL A 1 359 ? -1.941 6.231 3.872 1.00 98.31 359 VAL A C 1
ATOM 2809 O O . VAL A 1 359 ? -1.463 6.556 4.960 1.00 98.31 359 VAL A O 1
ATOM 2812 N N . SER A 1 360 ? -1.562 6.797 2.731 1.00 97.06 360 SER A N 1
ATOM 2813 C CA . SER A 1 360 ? -0.538 7.833 2.643 1.00 97.06 360 SER A CA 1
ATOM 2814 C C . SER A 1 360 ? -1.135 9.119 2.088 1.00 97.06 360 SER A C 1
ATOM 2816 O O . SER A 1 360 ? -1.572 9.126 0.938 1.00 97.06 360 SER A O 1
ATOM 2818 N N . PRO A 1 361 ? -1.128 10.229 2.842 1.00 95.94 361 PRO A N 1
ATOM 2819 C CA . PRO A 1 361 ? -1.426 11.517 2.250 1.00 95.94 361 PRO A CA 1
ATOM 2820 C C . PRO A 1 361 ? -0.356 11.892 1.227 1.00 95.94 361 PRO A C 1
ATOM 2822 O O . PRO A 1 361 ? 0.764 11.365 1.251 1.00 95.94 361 PRO A O 1
ATOM 2825 N N . HIS A 1 362 ? -0.710 12.827 0.352 1.00 92.38 362 HIS A N 1
ATOM 2826 C CA . HIS A 1 362 ? 0.231 13.418 -0.583 1.00 92.38 362 HIS A CA 1
ATOM 2827 C C . HIS A 1 362 ? 1.443 14.027 0.154 1.00 92.38 362 HIS A C 1
ATOM 2829 O O . HIS A 1 362 ? 1.287 14.775 1.123 1.00 92.38 362 HIS A O 1
ATOM 2835 N N . SER A 1 363 ? 2.659 13.718 -0.304 1.00 93.31 363 SER A N 1
ATOM 2836 C CA . SER A 1 363 ? 3.905 14.282 0.241 1.00 93.31 363 SER A CA 1
ATOM 2837 C C . SER A 1 363 ? 4.101 15.750 -0.167 1.00 93.31 363 SER A C 1
ATOM 2839 O O . SER A 1 363 ? 3.438 16.247 -1.071 1.00 93.31 363 SER A O 1
ATOM 2841 N N . ASN A 1 364 ? 5.038 16.479 0.444 1.00 91.31 364 ASN A N 1
ATOM 2842 C CA . ASN A 1 364 ? 5.347 17.856 0.006 1.00 91.31 364 ASN A CA 1
ATOM 2843 C C . ASN A 1 364 ? 6.091 17.924 -1.347 1.00 91.31 364 ASN A C 1
ATOM 2845 O O . ASN A 1 364 ? 6.155 18.993 -1.942 1.00 91.31 364 ASN A O 1
ATOM 2849 N N . LEU A 1 365 ? 6.664 16.807 -1.803 1.00 91.19 365 LEU A N 1
ATOM 2850 C CA . LEU A 1 365 ? 7.310 16.633 -3.105 1.00 91.19 365 LEU A CA 1
ATOM 2851 C C . LEU A 1 365 ? 6.920 15.264 -3.679 1.00 91.19 365 LEU A C 1
ATOM 2853 O O . LEU A 1 365 ? 6.833 14.305 -2.900 1.00 91.19 365 LEU A O 1
ATOM 2857 N N . PRO A 1 366 ? 6.733 15.134 -5.003 1.00 90.19 366 PRO A N 1
ATOM 2858 C CA . PRO A 1 366 ? 6.453 13.845 -5.618 1.00 90.19 366 PRO A CA 1
ATOM 2859 C C . PRO A 1 366 ? 7.668 12.916 -5.506 1.00 90.19 366 PRO A C 1
ATOM 2861 O O . PRO A 1 366 ? 8.817 13.357 -5.444 1.00 90.19 366 PRO A O 1
ATOM 2864 N N . GLY A 1 367 ? 7.418 11.612 -5.484 1.00 90.19 367 GLY A N 1
ATOM 2865 C CA . GLY A 1 367 ? 8.475 10.600 -5.456 1.00 90.19 367 GLY A CA 1
ATOM 2866 C C . GLY A 1 367 ? 7.995 9.185 -5.154 1.00 90.19 367 GLY A C 1
ATOM 2867 O O . GLY A 1 367 ? 8.753 8.241 -5.367 1.00 90.19 367 GLY A O 1
ATOM 2868 N N . LEU A 1 368 ? 6.764 9.005 -4.668 1.00 93.25 368 LEU A N 1
ATOM 2869 C CA . LEU A 1 368 ? 6.208 7.676 -4.428 1.00 93.25 368 LEU A CA 1
ATOM 2870 C C . LEU A 1 368 ? 5.930 6.969 -5.757 1.00 93.25 368 LEU A C 1
ATOM 2872 O O . LEU A 1 368 ? 4.992 7.313 -6.470 1.00 93.25 368 LEU A O 1
ATOM 2876 N N . THR A 1 369 ? 6.751 5.971 -6.066 1.00 92.06 369 THR A N 1
ATOM 2877 C CA . THR A 1 369 ? 6.704 5.216 -7.315 1.00 92.06 369 THR A CA 1
ATOM 2878 C C . THR A 1 369 ? 6.210 3.800 -7.059 1.00 92.06 369 THR A C 1
ATOM 2880 O O . THR A 1 369 ? 6.769 3.092 -6.223 1.00 92.06 369 THR A O 1
ATOM 2883 N N . VAL A 1 370 ? 5.172 3.385 -7.779 1.00 92.31 370 VAL A N 1
ATOM 2884 C CA . VAL A 1 370 ? 4.430 2.138 -7.558 1.00 92.31 370 VAL A CA 1
ATOM 2885 C C . VAL A 1 370 ? 4.414 1.327 -8.845 1.00 92.31 370 VAL A C 1
ATOM 2887 O O . VAL A 1 370 ? 4.219 1.878 -9.927 1.00 92.31 370 VAL A O 1
ATOM 2890 N N . LEU A 1 371 ? 4.635 0.021 -8.739 1.00 88.94 371 LEU A N 1
ATOM 2891 C CA . LEU A 1 371 ? 4.494 -0.892 -9.862 1.00 88.94 371 LEU A CA 1
ATOM 2892 C C . LEU A 1 371 ? 3.014 -1.144 -10.141 1.00 88.94 371 LEU A C 1
ATOM 2894 O O . LEU A 1 371 ? 2.279 -1.615 -9.271 1.00 88.94 371 LEU A O 1
ATOM 2898 N N . LYS A 1 372 ? 2.596 -0.885 -11.375 1.00 86.44 372 LYS A N 1
ATOM 2899 C CA . LYS A 1 372 ? 1.232 -1.143 -11.825 1.00 86.44 372 LYS A CA 1
ATOM 2900 C C . LYS A 1 372 ? 0.959 -2.646 -11.924 1.00 86.44 372 LYS A C 1
ATOM 2902 O O . LYS A 1 372 ? 1.726 -3.389 -12.536 1.00 86.44 372 LYS A O 1
ATOM 2907 N N . HIS A 1 373 ? -0.157 -3.098 -11.355 1.00 86.62 373 HIS A N 1
ATOM 2908 C CA . HIS A 1 373 ? -0.491 -4.527 -11.317 1.00 86.62 373 HIS A CA 1
ATOM 2909 C C . HIS A 1 373 ? -1.025 -5.101 -12.627 1.00 86.62 373 HIS A C 1
ATOM 2911 O O . HIS A 1 373 ? -0.757 -6.264 -12.914 1.00 86.62 373 HIS A O 1
ATOM 2917 N N . SER A 1 374 ? -1.764 -4.320 -13.419 1.00 78.69 374 SER A N 1
ATOM 2918 C CA . SER A 1 374 ? -2.416 -4.836 -14.629 1.00 78.69 374 SER A CA 1
ATOM 2919 C C . SER A 1 374 ? -1.433 -5.395 -15.651 1.00 78.69 374 SER A C 1
ATOM 2921 O O . SER A 1 374 ? -1.794 -6.291 -16.403 1.00 78.69 374 SER A O 1
ATOM 2923 N N . ASP A 1 375 ? -0.217 -4.850 -15.687 1.00 72.94 375 ASP A N 1
ATOM 2924 C CA . ASP A 1 375 ? 0.779 -5.203 -16.690 1.00 72.94 375 ASP A CA 1
ATOM 2925 C C . ASP A 1 375 ? 2.180 -5.436 -16.123 1.00 72.94 375 ASP A C 1
ATOM 2927 O O . ASP A 1 375 ? 3.034 -5.820 -16.900 1.00 72.94 375 ASP A O 1
ATOM 2931 N N . ALA A 1 376 ? 2.464 -5.249 -14.826 1.00 79.94 376 ALA A N 1
ATOM 2932 C CA . ALA A 1 376 ? 3.793 -5.460 -14.220 1.00 79.94 376 ALA A CA 1
ATOM 2933 C C . ALA A 1 376 ? 4.969 -4.743 -14.922 1.00 79.94 376 ALA A C 1
ATOM 2935 O O . ALA A 1 376 ? 6.131 -5.067 -14.672 1.00 79.94 376 ALA A O 1
ATOM 2936 N N . SER A 1 377 ? 4.685 -3.788 -15.807 1.00 73.19 377 SER A N 1
ATOM 2937 C CA . SER A 1 377 ? 5.665 -3.243 -16.748 1.00 73.19 377 SER A CA 1
ATOM 2938 C C . SER A 1 377 ? 6.017 -1.795 -16.456 1.00 73.19 377 SER A C 1
ATOM 2940 O O . SER A 1 377 ? 7.092 -1.330 -16.832 1.00 73.19 377 SER A O 1
ATOM 2942 N N . ARG A 1 378 ? 5.123 -1.084 -15.761 1.00 81.50 378 ARG A N 1
ATOM 2943 C CA . ARG A 1 378 ? 5.221 0.359 -15.572 1.00 81.50 378 ARG A CA 1
ATOM 2944 C C . ARG A 1 378 ? 5.330 0.742 -14.105 1.00 81.50 378 ARG A C 1
ATOM 2946 O O . ARG A 1 378 ? 4.508 0.349 -13.276 1.00 81.50 378 ARG A O 1
ATOM 2953 N N . TRP A 1 379 ? 6.321 1.577 -13.812 1.00 87.12 379 TRP A N 1
ATOM 2954 C CA . TRP A 1 379 ? 6.499 2.214 -12.513 1.00 87.12 379 TRP A CA 1
ATOM 2955 C C . TRP A 1 379 ? 5.946 3.631 -12.567 1.00 87.12 379 TRP A C 1
ATOM 2957 O O . TRP A 1 379 ? 6.483 4.497 -13.259 1.00 87.12 379 TRP A O 1
ATOM 2967 N N . VAL A 1 380 ? 4.875 3.869 -11.823 1.00 88.56 380 VAL A N 1
ATOM 2968 C CA . VAL A 1 380 ? 4.106 5.111 -11.863 1.00 88.56 380 VAL A CA 1
ATOM 2969 C C . VAL A 1 380 ? 4.400 5.931 -10.618 1.00 88.56 380 VAL A C 1
ATOM 2971 O O . VAL A 1 380 ? 4.262 5.434 -9.501 1.00 88.56 380 VAL A O 1
ATOM 2974 N N . ASN A 1 381 ? 4.796 7.191 -10.792 1.00 91.19 381 ASN A N 1
ATOM 2975 C CA . ASN A 1 381 ? 4.863 8.138 -9.687 1.00 91.19 381 ASN A CA 1
ATOM 2976 C C . ASN A 1 381 ? 3.452 8.654 -9.394 1.00 91.19 381 ASN A C 1
ATOM 2978 O O . ASN A 1 381 ? 2.963 9.567 -10.057 1.00 91.19 381 ASN A O 1
ATOM 2982 N N . VAL A 1 382 ? 2.793 8.050 -8.407 1.00 91.69 382 VAL A N 1
ATOM 2983 C CA . VAL A 1 382 ? 1.361 8.266 -8.140 1.00 91.69 382 VAL A CA 1
ATOM 2984 C C . VAL A 1 382 ? 1.047 9.678 -7.636 1.00 91.69 382 VAL A C 1
ATOM 2986 O O . VAL A 1 382 ? -0.099 10.110 -7.692 1.00 91.69 382 VAL A O 1
ATOM 2989 N N . GLU A 1 383 ? 2.065 10.410 -7.183 1.00 91.81 383 GLU A N 1
ATOM 2990 C CA . GLU A 1 383 ? 1.969 11.795 -6.707 1.00 91.81 383 GLU A CA 1
ATOM 2991 C C . GLU A 1 383 ? 2.081 12.832 -7.841 1.00 91.81 383 GLU A C 1
ATOM 2993 O O . GLU A 1 383 ? 1.884 14.023 -7.614 1.00 91.81 383 GLU A O 1
ATOM 2998 N N . MET A 1 384 ? 2.413 12.418 -9.067 1.00 88.50 384 MET A N 1
ATOM 2999 C CA . MET A 1 384 ? 2.524 13.335 -10.204 1.00 88.50 384 MET A CA 1
ATOM 3000 C C . MET A 1 384 ? 1.190 13.509 -10.936 1.00 88.50 384 MET A C 1
ATOM 3002 O O . MET A 1 384 ? 0.391 12.578 -11.055 1.00 88.50 384 MET A O 1
ATOM 3006 N N . LYS A 1 385 ? 0.973 14.710 -11.483 1.00 86.50 385 LYS A N 1
ATOM 3007 C CA . LYS A 1 385 ? -0.110 14.969 -12.439 1.00 86.50 385 LYS A CA 1
ATOM 3008 C C . LYS A 1 385 ? 0.195 14.355 -13.806 1.00 86.50 385 LYS A C 1
ATOM 3010 O O . LYS A 1 385 ? 1.368 14.345 -14.189 1.00 86.50 385 LYS A O 1
ATOM 3015 N N . PRO A 1 386 ? -0.828 13.947 -14.576 1.00 84.94 386 PRO A N 1
ATOM 3016 C CA . PRO A 1 386 ? -0.640 13.462 -15.932 1.00 84.94 386 PRO A CA 1
ATOM 3017 C C . PRO A 1 386 ? 0.100 14.479 -16.793 1.00 84.94 386 PRO A C 1
ATOM 3019 O O . PRO A 1 386 ? -0.141 15.682 -16.706 1.00 84.94 386 PRO A O 1
ATOM 3022 N N . GLY A 1 387 ? 1.064 13.992 -17.575 1.00 78.81 387 GLY A N 1
ATOM 3023 C CA . GLY A 1 387 ? 1.908 14.826 -18.435 1.00 78.81 387 GLY A CA 1
ATOM 3024 C C . GLY A 1 387 ? 2.901 15.741 -17.705 1.00 78.81 387 GLY A C 1
ATOM 3025 O O . GLY A 1 387 ? 3.712 16.385 -18.368 1.00 78.81 387 GLY A O 1
ATOM 3026 N N . SER A 1 388 ? 2.890 15.797 -16.368 1.00 79.94 388 SER A N 1
ATOM 3027 C CA . SER A 1 388 ? 3.844 16.616 -15.623 1.00 79.94 388 SER A CA 1
ATOM 3028 C C . SER A 1 388 ? 5.232 15.975 -15.638 1.00 79.94 388 SER A C 1
ATOM 3030 O O . SER A 1 388 ? 5.395 14.769 -15.450 1.00 79.94 388 SER A O 1
ATOM 3032 N N . SER A 1 389 ? 6.253 16.806 -15.829 1.00 73.94 389 SER A N 1
ATOM 3033 C CA . SER A 1 389 ? 7.654 16.486 -15.537 1.00 73.94 389 SER A CA 1
ATOM 3034 C C . SER A 1 389 ? 8.152 17.212 -14.281 1.00 73.94 389 SER A C 1
ATOM 3036 O O . SER A 1 389 ? 9.334 17.128 -13.949 1.00 73.94 389 SER A O 1
ATOM 3038 N N . CYS A 1 390 ? 7.277 17.969 -13.609 1.00 60.66 390 CYS A N 1
ATOM 3039 C CA . CYS A 1 390 ? 7.623 18.834 -12.489 1.00 60.66 390 CYS A CA 1
ATOM 3040 C C . CYS A 1 390 ? 7.858 17.996 -11.229 1.00 60.66 390 CYS A C 1
ATOM 3042 O O . CYS A 1 390 ? 6.959 17.334 -10.713 1.00 60.66 390 CYS A O 1
ATOM 3044 N N . VAL A 1 391 ? 9.088 18.039 -10.717 1.00 70.50 391 VAL A N 1
ATOM 3045 C CA . VAL A 1 391 ? 9.504 17.337 -9.488 1.00 70.50 391 VAL A CA 1
ATOM 3046 C C . VAL A 1 391 ? 9.598 18.268 -8.274 1.00 70.50 391 VAL A C 1
ATOM 3048 O O . VAL A 1 391 ? 9.835 17.822 -7.154 1.00 70.50 391 VAL A O 1
ATOM 3051 N N . ASP A 1 392 ? 9.405 19.571 -8.481 1.00 71.31 392 ASP A N 1
ATOM 3052 C CA . ASP A 1 392 ? 9.547 20.623 -7.467 1.00 71.31 392 ASP A CA 1
ATOM 3053 C C . ASP A 1 392 ? 8.298 20.823 -6.593 1.00 71.31 392 ASP A C 1
ATOM 3055 O O . ASP A 1 392 ? 8.319 21.600 -5.641 1.00 71.31 392 ASP A O 1
ATOM 3059 N N . GLY A 1 393 ? 7.219 20.102 -6.898 1.00 71.88 393 GLY A N 1
ATOM 3060 C CA . GLY A 1 393 ? 5.971 20.139 -6.148 1.00 71.88 393 GLY A CA 1
ATOM 3061 C C . GLY A 1 393 ? 5.040 21.312 -6.489 1.00 71.88 393 GLY A C 1
ATOM 3062 O O . GLY A 1 393 ? 4.022 21.486 -5.819 1.00 71.88 393 GLY A O 1
ATOM 3063 N N . SER A 1 394 ? 5.346 22.102 -7.522 1.00 74.06 394 SER A N 1
ATOM 3064 C CA . SER A 1 394 ? 4.483 23.203 -7.989 1.00 74.06 394 SER A CA 1
ATOM 3065 C C . SER A 1 394 ? 3.105 22.728 -8.475 1.00 74.06 394 SER A C 1
ATOM 3067 O O . SER A 1 394 ? 2.108 23.427 -8.307 1.00 74.06 394 SER A O 1
ATOM 3069 N N . ASP A 1 395 ? 3.047 21.501 -8.989 1.00 69.75 395 ASP A N 1
ATOM 3070 C CA . ASP A 1 395 ? 1.861 20.889 -9.587 1.00 69.75 395 ASP A CA 1
ATOM 3071 C C . ASP A 1 395 ? 1.087 19.951 -8.644 1.00 69.75 395 ASP A C 1
ATOM 3073 O O . ASP A 1 395 ? 0.213 19.218 -9.101 1.00 69.75 395 ASP A O 1
ATOM 3077 N N . LEU A 1 396 ? 1.370 19.928 -7.337 1.00 74.12 396 LEU A N 1
ATOM 3078 C CA . LEU A 1 396 ? 0.758 18.935 -6.443 1.00 74.12 396 LEU A CA 1
ATOM 3079 C C . LEU A 1 396 ? -0.710 19.230 -6.138 1.00 74.12 396 LEU A C 1
ATOM 3081 O O . LEU A 1 396 ? -1.075 20.319 -5.690 1.00 74.12 396 LEU A O 1
ATOM 3085 N N . GLU A 1 397 ? -1.548 18.208 -6.277 1.00 76.81 397 GLU A N 1
ATOM 3086 C CA . GLU A 1 397 ? -2.922 18.248 -5.791 1.00 76.81 397 GLU A CA 1
ATOM 3087 C C . GLU A 1 397 ? -2.995 17.719 -4.361 1.00 76.81 397 GLU A C 1
ATOM 3089 O O . GLU A 1 397 ? -2.816 16.532 -4.094 1.00 76.81 397 GLU A O 1
ATOM 3094 N N . LYS A 1 398 ? -3.288 18.616 -3.419 1.00 79.62 398 LYS A N 1
ATOM 3095 C CA . LYS A 1 398 ? -3.251 18.317 -1.979 1.00 79.62 398 LYS A CA 1
ATOM 3096 C C . LYS A 1 398 ? -4.492 17.595 -1.441 1.00 79.62 398 LYS A C 1
ATOM 3098 O O . LYS A 1 398 ? -4.506 17.214 -0.275 1.00 79.62 398 LYS A O 1
ATOM 3103 N N . ASN A 1 399 ? -5.510 17.379 -2.272 1.00 90.62 399 ASN A N 1
ATOM 3104 C CA . ASN A 1 399 ? -6.796 16.806 -1.859 1.00 90.62 399 ASN A CA 1
ATOM 3105 C C . ASN A 1 399 ? -6.868 15.292 -2.085 1.00 90.62 399 ASN A C 1
ATOM 3107 O O . ASN A 1 399 ? -7.954 14.754 -2.277 1.00 90.62 399 ASN A O 1
ATOM 3111 N N . TYR A 1 400 ? -5.723 14.604 -2.094 1.00 93.88 400 TYR A N 1
ATOM 3112 C CA . TYR A 1 400 ? -5.674 13.175 -2.374 1.00 93.88 400 TYR A CA 1
ATOM 3113 C C . TYR A 1 400 ? -4.931 12.379 -1.310 1.00 93.88 400 TYR A C 1
ATOM 3115 O O . TYR A 1 400 ? -3.905 12.804 -0.771 1.00 93.88 400 TYR A O 1
ATOM 3123 N N . ILE A 1 401 ? -5.455 11.183 -1.056 1.00 96.56 401 ILE A N 1
ATOM 3124 C CA . ILE A 1 401 ? -4.848 10.155 -0.216 1.00 96.56 401 ILE A CA 1
ATOM 3125 C C . ILE A 1 401 ? -4.623 8.909 -1.070 1.00 96.56 401 ILE A C 1
ATOM 3127 O O . ILE A 1 401 ? -5.523 8.462 -1.775 1.00 96.56 401 ILE A O 1
ATOM 3131 N N . PHE A 1 402 ? -3.438 8.322 -0.987 1.00 97.25 402 PHE A N 1
ATOM 3132 C CA . PHE A 1 402 ? -3.094 7.089 -1.683 1.00 97.25 402 PHE A CA 1
ATOM 3133 C C . PHE A 1 402 ? -3.292 5.888 -0.766 1.00 97.25 402 PHE A C 1
ATOM 3135 O O . PHE A 1 402 ? -2.858 5.911 0.390 1.00 97.25 402 PHE A O 1
ATOM 3142 N N . VAL A 1 403 ? -3.938 4.842 -1.277 1.00 98.12 403 VAL A N 1
ATOM 3143 C CA . VAL A 1 403 ? -4.215 3.614 -0.525 1.00 98.12 403 VAL A CA 1
ATOM 3144 C C . VAL A 1 403 ? -3.633 2.403 -1.234 1.00 98.12 403 VAL A C 1
ATOM 3146 O O . VAL A 1 403 ? -3.842 2.230 -2.432 1.00 98.12 403 VAL A O 1
ATOM 3149 N N . PHE A 1 404 ? -2.947 1.552 -0.473 1.00 95.88 404 PHE A N 1
ATOM 3150 C CA . PHE A 1 404 ? -2.313 0.321 -0.945 1.00 95.88 404 PHE A CA 1
ATOM 3151 C C . PHE A 1 404 ? -2.740 -0.863 -0.080 1.00 95.88 404 PHE A C 1
ATOM 3153 O O . PHE A 1 404 ? -2.880 -0.722 1.139 1.00 95.88 404 PHE A O 1
ATOM 3160 N N . ALA A 1 405 ? -2.882 -2.041 -0.687 1.00 97.31 405 ALA A N 1
ATOM 3161 C CA . ALA A 1 405 ? -2.978 -3.295 0.055 1.00 97.31 405 ALA A CA 1
ATOM 3162 C C . ALA A 1 405 ? -1.586 -3.732 0.535 1.00 97.31 405 ALA A C 1
ATOM 3164 O O . ALA A 1 405 ? -0.605 -3.586 -0.184 1.00 97.31 405 ALA A O 1
ATOM 3165 N N . GLY A 1 406 ? -1.481 -4.270 1.748 1.00 95.75 406 GLY A N 1
ATOM 3166 C CA . GLY A 1 406 ? -0.234 -4.856 2.240 1.00 95.75 406 GLY A CA 1
ATOM 3167 C C . GLY A 1 406 ? -0.183 -6.381 2.107 1.00 95.75 406 GLY A C 1
ATOM 3168 O O . GLY A 1 406 ? -1.168 -7.033 1.770 1.00 95.75 406 GLY A O 1
ATOM 3169 N N . GLU A 1 407 ? 0.968 -6.978 2.417 1.00 93.12 407 GLU A N 1
ATOM 3170 C CA . GLU A 1 407 ? 1.216 -8.424 2.295 1.00 93.12 407 GLU A CA 1
ATOM 3171 C C . GLU A 1 407 ? 0.274 -9.255 3.184 1.00 93.12 407 GLU A C 1
ATOM 3173 O O . GLU A 1 407 ? -0.116 -10.362 2.820 1.00 93.12 407 GLU A O 1
ATOM 3178 N N . THR A 1 408 ? -0.164 -8.719 4.332 1.00 94.50 408 THR A N 1
ATOM 3179 C CA . THR A 1 408 ? -1.181 -9.397 5.157 1.00 94.50 408 THR A CA 1
ATOM 3180 C C . THR A 1 408 ? -2.537 -9.416 4.457 1.00 94.50 408 THR A C 1
ATOM 3182 O O . THR A 1 408 ? -3.237 -10.423 4.512 1.00 94.50 408 THR A O 1
ATOM 3185 N N . MET A 1 409 ? -2.915 -8.326 3.782 1.00 95.94 409 MET A N 1
ATOM 3186 C CA . MET A 1 409 ? -4.141 -8.292 2.979 1.00 95.94 409 MET A CA 1
ATOM 3187 C C . MET A 1 409 ? -4.054 -9.260 1.796 1.00 95.94 409 MET A C 1
ATOM 3189 O O . MET A 1 409 ? -5.024 -9.963 1.515 1.00 95.94 409 MET A O 1
ATOM 3193 N N . ALA A 1 410 ? -2.891 -9.366 1.150 1.00 93.00 410 ALA A N 1
ATOM 3194 C CA . ALA A 1 410 ? -2.681 -10.346 0.088 1.00 93.00 410 ALA A CA 1
ATOM 3195 C C . ALA A 1 410 ? -2.900 -11.784 0.588 1.00 93.00 410 ALA A C 1
ATOM 3197 O O . ALA A 1 410 ? -3.611 -12.565 -0.045 1.00 93.00 410 ALA A O 1
ATOM 3198 N N . GLN A 1 411 ? -2.405 -12.109 1.787 1.00 91.62 411 GLN A N 1
ATOM 3199 C CA . GLN A 1 411 ? -2.664 -13.404 2.420 1.00 91.62 411 GLN A CA 1
ATOM 3200 C C . GLN A 1 411 ? -4.157 -13.622 2.726 1.00 91.62 411 GLN A C 1
ATOM 3202 O O . GLN A 1 411 ? -4.707 -14.675 2.407 1.00 91.62 411 GLN A O 1
ATOM 3207 N N . LEU A 1 412 ? -4.838 -12.631 3.312 1.00 93.38 412 LEU A N 1
ATOM 3208 C CA . LEU A 1 412 ? -6.269 -12.723 3.640 1.00 93.38 412 LEU A CA 1
ATOM 3209 C C . LEU A 1 412 ? -7.170 -12.835 2.406 1.00 93.38 412 LEU A C 1
ATOM 3211 O O . LEU A 1 412 ? -8.271 -13.376 2.480 1.00 93.38 412 LEU A O 1
ATOM 3215 N N . THR A 1 413 ? -6.712 -12.339 1.266 1.00 93.94 413 THR A N 1
ATOM 3216 C CA . THR A 1 413 ? -7.451 -12.386 0.002 1.00 93.94 413 THR A CA 1
ATOM 3217 C C . THR A 1 413 ? -7.002 -13.533 -0.898 1.00 93.94 413 THR A C 1
ATOM 3219 O O . THR A 1 413 ? -7.410 -13.577 -2.051 1.00 93.94 413 THR A O 1
ATOM 3222 N N . LYS A 1 414 ? -6.187 -14.476 -0.396 1.00 89.19 414 LYS A N 1
ATOM 3223 C CA . LYS A 1 414 ? -5.648 -15.609 -1.175 1.00 89.19 414 LYS A CA 1
ATOM 3224 C C . LYS A 1 414 ? -4.925 -15.166 -2.459 1.00 89.19 414 LYS A C 1
ATOM 3226 O O . LYS A 1 414 ? -4.969 -15.863 -3.467 1.00 89.19 414 LYS A O 1
ATOM 3231 N N . GLY A 1 415 ? -4.305 -13.987 -2.441 1.00 88.25 415 GLY A N 1
ATOM 3232 C CA . GLY A 1 415 ? -3.640 -13.402 -3.605 1.00 88.25 415 GLY A CA 1
ATOM 3233 C C . GLY A 1 415 ? -4.581 -12.721 -4.600 1.00 88.25 415 GLY A C 1
ATOM 3234 O O . GLY A 1 415 ? -4.114 -12.241 -5.629 1.00 88.25 415 GLY A O 1
ATOM 3235 N N . TYR A 1 416 ? -5.889 -12.637 -4.316 1.00 90.06 416 TYR A N 1
ATOM 3236 C CA . TYR A 1 416 ? -6.819 -11.862 -5.144 1.00 90.06 416 TYR A CA 1
ATOM 3237 C C . TYR A 1 416 ? -6.437 -10.378 -5.173 1.00 90.06 416 TYR A C 1
ATOM 3239 O O . TYR A 1 416 ? -6.473 -9.743 -6.226 1.00 90.06 416 TYR A O 1
ATOM 3247 N N . LEU A 1 417 ? -6.023 -9.837 -4.022 1.00 93.31 417 LEU A N 1
ATOM 3248 C CA . LEU A 1 417 ? -5.260 -8.597 -3.961 1.00 93.31 417 LEU A CA 1
ATOM 3249 C C . LEU A 1 417 ? -3.787 -8.933 -3.765 1.00 93.31 417 LEU A C 1
ATOM 3251 O O . LEU A 1 417 ? -3.438 -9.801 -2.968 1.00 93.31 417 LEU A O 1
ATOM 3255 N N . LEU A 1 418 ? -2.922 -8.202 -4.456 1.00 92.38 418 LEU A N 1
ATOM 3256 C CA . LEU A 1 418 ? -1.480 -8.272 -4.257 1.00 92.38 418 LEU A CA 1
ATOM 3257 C C . LEU A 1 418 ? -1.010 -7.033 -3.501 1.00 92.38 418 LEU A C 1
ATOM 3259 O O . LEU A 1 418 ? -1.629 -5.969 -3.578 1.00 92.38 418 LEU A O 1
ATOM 3263 N N . ALA A 1 419 ? 0.091 -7.167 -2.770 1.00 93.12 419 ALA A N 1
ATOM 3264 C CA . ALA A 1 419 ? 0.762 -6.017 -2.186 1.00 93.12 419 ALA A CA 1
ATOM 3265 C C . ALA A 1 419 ? 1.658 -5.378 -3.260 1.00 93.12 419 ALA A C 1
ATOM 3267 O O . ALA A 1 419 ? 2.549 -6.063 -3.773 1.00 93.12 419 ALA A O 1
ATOM 3268 N N . PRO A 1 420 ? 1.466 -4.098 -3.619 1.00 93.06 420 PRO A N 1
ATOM 3269 C CA . PRO A 1 420 ? 2.221 -3.490 -4.698 1.00 93.06 420 PRO A CA 1
ATOM 3270 C C . PRO A 1 420 ? 3.676 -3.294 -4.300 1.00 93.06 420 PRO A C 1
ATOM 3272 O O . PRO A 1 420 ? 3.995 -2.890 -3.172 1.00 93.06 420 PRO A O 1
ATOM 3275 N N . LEU A 1 421 ? 4.568 -3.566 -5.250 1.00 91.44 421 LEU A N 1
ATOM 3276 C CA . LEU A 1 421 ? 5.948 -3.129 -5.141 1.00 91.44 421 LEU A CA 1
ATOM 3277 C C . LEU A 1 421 ? 6.004 -1.619 -5.319 1.00 91.44 421 LEU A C 1
ATOM 3279 O O . LEU A 1 421 ? 5.413 -1.063 -6.243 1.00 91.44 421 LEU A O 1
ATOM 3283 N N . HIS A 1 422 ? 6.737 -0.953 -4.443 1.00 92.00 422 HIS A N 1
ATOM 3284 C CA . HIS A 1 422 ? 6.925 0.482 -4.515 1.00 92.00 422 HIS A CA 1
ATOM 3285 C C . HIS A 1 422 ? 8.277 0.901 -3.936 1.00 92.00 422 HIS A C 1
ATOM 3287 O O . HIS A 1 422 ? 8.951 0.159 -3.211 1.00 92.00 422 HIS A O 1
ATOM 3293 N N . PHE A 1 423 ? 8.682 2.116 -4.283 1.00 90.56 423 PHE A N 1
ATOM 3294 C CA . PHE A 1 423 ? 9.848 2.792 -3.738 1.00 90.56 423 PHE A CA 1
ATOM 3295 C C . PHE A 1 423 ? 9.646 4.310 -3.767 1.00 90.56 423 PHE A C 1
ATOM 3297 O O . PHE A 1 423 ? 8.718 4.822 -4.389 1.00 90.56 423 PHE A O 1
ATOM 3304 N N . VAL A 1 424 ? 10.513 5.041 -3.072 1.00 89.25 424 VAL A N 1
ATOM 3305 C CA . VAL A 1 424 ? 10.563 6.502 -3.115 1.00 89.25 424 VAL A CA 1
ATOM 3306 C C . VAL A 1 424 ? 11.781 6.938 -3.913 1.00 89.25 424 VAL A C 1
ATOM 3308 O O . VAL A 1 424 ? 12.908 6.592 -3.560 1.00 89.25 424 VAL A O 1
ATOM 3311 N N . ASP A 1 425 ? 11.528 7.720 -4.955 1.00 85.38 425 ASP A N 1
ATOM 3312 C CA . ASP A 1 425 ? 12.525 8.377 -5.792 1.00 85.38 425 ASP A CA 1
ATOM 3313 C C . ASP A 1 425 ? 12.523 9.884 -5.518 1.00 85.38 425 ASP A C 1
ATOM 3315 O O . ASP A 1 425 ? 11.714 10.647 -6.048 1.00 85.38 425 ASP A O 1
ATOM 3319 N N . GLU A 1 426 ? 13.402 10.328 -4.629 1.00 79.69 426 GLU A N 1
ATOM 3320 C CA . GLU A 1 426 ? 13.605 11.735 -4.317 1.00 79.69 426 GLU A CA 1
ATOM 3321 C C . GLU A 1 426 ? 14.464 12.405 -5.405 1.00 79.69 426 GLU A C 1
ATOM 3323 O O . GLU A 1 426 ? 15.696 12.313 -5.432 1.00 79.69 426 GLU A O 1
ATOM 3328 N N . ARG A 1 427 ? 13.772 13.079 -6.334 1.00 78.50 427 ARG A N 1
ATOM 3329 C CA . ARG A 1 427 ? 14.353 13.692 -7.542 1.00 78.50 427 ARG A CA 1
ATOM 3330 C C . ARG A 1 427 ? 14.803 15.138 -7.382 1.00 78.50 427 ARG A C 1
ATOM 3332 O O . ARG A 1 427 ? 15.423 15.669 -8.299 1.00 78.50 427 ARG A O 1
ATOM 3339 N N . THR A 1 428 ? 14.521 15.760 -6.242 1.00 80.50 428 THR A N 1
ATOM 3340 C CA . THR A 1 428 ? 14.846 17.167 -5.970 1.00 80.50 428 THR A CA 1
ATOM 3341 C C . THR A 1 428 ? 15.974 17.221 -4.941 1.00 80.50 428 THR A C 1
ATOM 3343 O O . THR A 1 428 ? 15.707 17.103 -3.744 1.00 80.50 428 THR A O 1
ATOM 3346 N N . PRO A 1 429 ? 17.248 17.344 -5.370 1.00 80.50 429 PRO A N 1
ATOM 3347 C CA . PRO A 1 429 ? 18.375 17.417 -4.447 1.00 80.50 429 PRO A CA 1
ATOM 3348 C C . PRO A 1 429 ? 18.218 18.599 -3.494 1.00 80.50 429 PRO A C 1
ATOM 3350 O O . PRO A 1 429 ? 17.591 19.591 -3.854 1.00 80.50 429 PRO A O 1
ATOM 3353 N N . THR A 1 430 ? 18.809 18.490 -2.302 1.00 83.56 430 THR A N 1
ATOM 3354 C CA . THR A 1 430 ? 18.859 19.527 -1.249 1.00 83.56 430 THR A CA 1
ATOM 3355 C C . THR A 1 430 ? 17.522 19.985 -0.654 1.00 83.56 430 THR A C 1
ATOM 3357 O O . THR A 1 430 ? 17.529 20.595 0.417 1.00 83.56 430 THR A O 1
ATOM 3360 N N . VAL A 1 431 ? 16.382 19.648 -1.260 1.00 89.19 431 VAL A N 1
ATOM 3361 C CA . VAL A 1 431 ? 15.052 19.927 -0.711 1.00 89.19 431 VAL A CA 1
ATOM 3362 C C . VAL A 1 431 ? 14.502 18.658 -0.054 1.00 89.19 431 VAL A C 1
ATOM 3364 O O . VAL A 1 431 ? 14.368 17.631 -0.718 1.00 89.19 431 VAL A O 1
ATOM 3367 N N . PRO A 1 432 ? 14.174 18.683 1.250 1.00 91.75 432 PRO A N 1
ATOM 3368 C CA . PRO A 1 432 ? 13.664 17.499 1.922 1.00 91.75 432 PRO A CA 1
ATOM 3369 C C . PRO A 1 432 ? 12.249 17.149 1.448 1.00 91.75 432 PRO A C 1
ATOM 3371 O O . PRO A 1 432 ? 11.334 17.978 1.499 1.00 91.75 432 PRO A O 1
ATOM 3374 N N . ARG A 1 433 ? 12.055 15.883 1.074 1.00 93.31 433 ARG A N 1
ATOM 3375 C CA . ARG A 1 433 ? 10.735 15.280 0.871 1.00 93.31 433 ARG A CA 1
ATOM 3376 C C . ARG A 1 433 ? 10.253 14.652 2.177 1.00 93.31 433 ARG A C 1
ATOM 3378 O O . ARG A 1 433 ? 10.951 13.833 2.773 1.00 93.31 433 ARG A O 1
ATOM 3385 N N . PHE A 1 434 ? 9.044 14.990 2.593 1.00 94.94 434 PHE A N 1
ATOM 3386 C CA . PHE A 1 434 ? 8.352 14.462 3.755 1.00 94.94 434 PHE A CA 1
ATOM 3387 C C . PHE A 1 434 ? 7.132 13.661 3.326 1.00 94.94 434 PHE A C 1
ATOM 3389 O O . PHE A 1 434 ? 6.293 14.158 2.580 1.00 94.94 434 PHE A O 1
ATOM 3396 N N . SER A 1 435 ? 7.019 12.441 3.844 1.00 95.75 435 SER A N 1
ATOM 3397 C CA . SER A 1 435 ? 5.844 11.585 3.655 1.00 95.75 435 SER A CA 1
ATOM 3398 C C . SER A 1 435 ? 5.373 11.041 4.994 1.00 95.75 435 SER A C 1
ATOM 3400 O O . SER A 1 435 ? 6.205 10.738 5.855 1.00 95.75 435 SER A O 1
ATOM 3402 N N . MET A 1 436 ? 4.064 10.854 5.151 1.00 97.19 436 MET A N 1
ATOM 3403 C CA . MET A 1 436 ? 3.450 10.436 6.414 1.00 97.19 436 MET A CA 1
ATOM 3404 C C . MET A 1 436 ? 2.510 9.229 6.242 1.00 97.19 436 MET A C 1
ATOM 3406 O O . MET A 1 436 ? 1.316 9.356 6.498 1.00 97.19 436 MET A O 1
ATOM 3410 N N . PRO A 1 437 ? 2.986 8.059 5.776 1.00 97.62 437 PRO A N 1
ATOM 3411 C CA . PRO A 1 437 ? 2.131 6.883 5.655 1.00 97.62 437 PRO A CA 1
ATOM 3412 C C . PRO A 1 437 ? 1.649 6.362 7.018 1.00 97.62 437 PRO A C 1
ATOM 3414 O O . PRO A 1 437 ? 2.423 6.177 7.968 1.00 97.62 437 PRO A O 1
ATOM 3417 N N . PHE A 1 438 ? 0.353 6.066 7.079 1.00 98.25 438 PHE A N 1
ATOM 3418 C CA . PHE A 1 438 ? -0.287 5.278 8.122 1.00 98.25 438 PHE A CA 1
ATOM 3419 C C . PHE A 1 438 ? -0.422 3.824 7.660 1.00 98.25 438 PHE A C 1
ATOM 3421 O O . PHE A 1 438 ? -0.916 3.551 6.572 1.00 98.25 438 PHE A O 1
ATOM 3428 N N . PHE A 1 439 ? -0.021 2.884 8.506 1.00 97.69 439 PHE A N 1
ATOM 3429 C CA . PHE A 1 439 ? -0.078 1.449 8.259 1.00 97.69 439 PHE A CA 1
ATOM 3430 C C . PHE A 1 439 ? -1.093 0.818 9.211 1.00 97.69 439 PHE A C 1
ATOM 3432 O O . PHE A 1 439 ? -0.812 0.636 10.406 1.00 97.69 439 PHE A O 1
ATOM 3439 N N . LEU A 1 440 ? -2.246 0.434 8.666 1.00 97.81 440 LEU A N 1
ATOM 3440 C CA . LEU A 1 440 ? -3.196 -0.440 9.341 1.00 97.81 440 LEU A CA 1
ATOM 3441 C C . LEU A 1 440 ? -2.605 -1.847 9.378 1.00 97.81 440 LEU A C 1
ATOM 3443 O O . LEU A 1 440 ? -2.253 -2.418 8.343 1.00 97.81 440 LEU A O 1
ATOM 3447 N N . ARG A 1 441 ? -2.471 -2.420 10.572 1.00 95.50 441 ARG A N 1
ATOM 3448 C CA . ARG A 1 441 ? -1.876 -3.747 10.749 1.00 95.50 441 ARG A CA 1
ATOM 3449 C C . ARG A 1 441 ? -2.808 -4.662 11.521 1.00 95.50 441 ARG A C 1
ATOM 3451 O O . ARG A 1 441 ? -3.450 -4.236 12.475 1.00 95.50 441 ARG A O 1
ATOM 3458 N N . ALA A 1 442 ? -2.803 -5.935 11.140 1.00 94.38 442 ALA A N 1
ATOM 3459 C CA . ALA A 1 442 ? -3.479 -6.968 11.902 1.00 94.38 442 ALA A CA 1
ATOM 3460 C C . ALA A 1 442 ? -2.722 -7.278 13.204 1.00 94.38 442 ALA A C 1
ATOM 3462 O O . ALA A 1 442 ? -1.485 -7.293 13.229 1.00 94.38 442 ALA A O 1
ATOM 3463 N N . ARG A 1 443 ? -3.462 -7.553 14.281 1.00 91.50 443 ARG A N 1
ATOM 3464 C CA . ARG A 1 443 ? -2.949 -7.993 15.579 1.00 91.50 443 ARG A CA 1
ATOM 3465 C C . ARG A 1 443 ? -2.019 -9.178 15.379 1.00 91.50 443 ARG A C 1
ATOM 3467 O O . ARG A 1 443 ? -2.336 -10.125 14.672 1.00 91.50 443 ARG A O 1
ATOM 3474 N N . GLN A 1 444 ? -0.896 -9.179 16.088 1.00 89.56 444 GLN A N 1
ATOM 3475 C CA . GLN A 1 444 ? 0.133 -10.217 15.947 1.00 89.56 444 GLN A CA 1
ATOM 3476 C C . GLN A 1 444 ? -0.380 -11.649 16.152 1.00 89.56 444 GLN A C 1
ATOM 3478 O O . GLN A 1 444 ? 0.096 -12.575 15.502 1.00 89.56 444 GLN A O 1
ATOM 3483 N N . LYS A 1 445 ? -1.348 -11.819 17.057 1.00 90.75 445 LYS A N 1
ATOM 3484 C CA . LYS A 1 445 ? -1.949 -13.116 17.387 1.00 90.75 445 LYS A CA 1
ATOM 3485 C C . LYS A 1 445 ? -3.186 -13.446 16.551 1.00 90.75 445 LYS A C 1
ATOM 3487 O O . LYS A 1 445 ? -3.738 -14.524 16.737 1.00 90.75 445 LYS A O 1
ATOM 3492 N N . ALA A 1 446 ? -3.630 -12.544 15.672 1.00 92.44 446 ALA A N 1
ATOM 3493 C CA . ALA A 1 446 ? -4.693 -12.866 14.731 1.00 92.44 446 ALA A CA 1
ATOM 3494 C C . ALA A 1 446 ? -4.231 -14.006 13.816 1.00 92.44 446 ALA A C 1
ATOM 3496 O O . ALA A 1 446 ? -3.042 -14.106 13.489 1.00 92.44 446 ALA A O 1
ATOM 3497 N N . VAL A 1 447 ? -5.166 -14.883 13.462 1.00 93.81 447 VAL A N 1
ATOM 3498 C CA . VAL A 1 447 ? -4.896 -16.075 12.660 1.00 93.81 447 VAL A CA 1
ATOM 3499 C C . VAL A 1 447 ? -5.188 -15.755 11.205 1.00 93.81 447 VAL A C 1
ATOM 3501 O O . VAL A 1 447 ? -6.324 -15.465 10.844 1.00 93.81 447 VAL A O 1
ATOM 3504 N N . LEU A 1 448 ? -4.153 -15.848 10.381 1.00 92.19 448 LEU A N 1
ATOM 3505 C CA . LEU A 1 448 ? -4.270 -15.867 8.938 1.00 92.19 448 LEU A CA 1
ATOM 3506 C C . LEU A 1 448 ? -4.708 -17.271 8.498 1.00 92.19 448 LEU A C 1
ATOM 3508 O O . LEU A 1 448 ? -4.144 -18.267 8.970 1.00 92.19 448 LEU A O 1
ATOM 3512 N N . PRO A 1 449 ? -5.710 -17.362 7.615 1.00 89.38 449 PRO A N 1
ATOM 3513 C CA . PRO A 1 449 ? -6.207 -18.630 7.111 1.00 89.38 449 PRO A CA 1
ATOM 3514 C C . PRO A 1 449 ? -5.158 -19.320 6.233 1.00 89.38 449 PRO A C 1
ATOM 3516 O O . PRO A 1 449 ? -4.238 -18.687 5.704 1.00 89.38 449 PRO A O 1
ATOM 3519 N N . ALA A 1 450 ? -5.312 -20.636 6.090 1.00 87.25 450 ALA A N 1
ATOM 3520 C CA . ALA A 1 450 ? -4.499 -21.424 5.176 1.00 87.25 450 ALA A CA 1
ATOM 3521 C C . ALA A 1 450 ? -4.762 -20.995 3.726 1.00 87.25 450 ALA A C 1
ATOM 3523 O O . ALA A 1 450 ? -5.912 -20.775 3.344 1.00 87.25 450 ALA A O 1
ATOM 3524 N N . VAL A 1 451 ? -3.701 -20.934 2.924 1.00 83.06 451 VAL A N 1
ATOM 3525 C CA . VAL A 1 451 ? -3.792 -20.718 1.477 1.00 83.06 451 VAL A CA 1
ATOM 3526 C C . VAL A 1 451 ? -3.301 -21.980 0.790 1.00 83.06 451 VAL A C 1
ATOM 3528 O O . VAL A 1 451 ? -2.191 -22.452 1.052 1.00 83.06 451 VAL A O 1
ATOM 3531 N N . GLU A 1 452 ? -4.164 -22.538 -0.055 1.00 78.06 452 GLU A N 1
ATOM 3532 C CA . GLU A 1 452 ? -3.903 -23.766 -0.799 1.00 78.06 452 GLU A CA 1
ATOM 3533 C C . GLU A 1 452 ? -2.591 -23.667 -1.587 1.00 78.06 452 GLU A C 1
ATOM 3535 O O . GLU A 1 452 ? -2.282 -22.631 -2.174 1.00 78.06 452 GLU A O 1
ATOM 3540 N N . GLY A 1 453 ? -1.786 -24.731 -1.535 1.00 69.12 453 GLY A N 1
ATOM 3541 C CA . GLY A 1 453 ? -0.483 -24.791 -2.204 1.00 69.12 453 GLY A CA 1
ATOM 3542 C C . GLY A 1 453 ? 0.610 -23.904 -1.598 1.00 69.12 453 GLY A C 1
ATOM 3543 O O . GLY A 1 453 ? 1.733 -23.935 -2.086 1.00 69.12 453 GLY A O 1
ATOM 3544 N N . PHE A 1 454 ? 0.326 -23.133 -0.541 1.00 71.56 454 PHE A N 1
ATOM 3545 C CA . PHE A 1 454 ? 1.305 -22.219 0.043 1.00 71.56 454 PHE A CA 1
ATOM 3546 C C . PHE A 1 454 ? 1.629 -22.531 1.507 1.00 71.56 454 PHE A C 1
ATOM 3548 O O . PHE A 1 454 ? 2.771 -22.854 1.838 1.00 71.56 454 PHE A O 1
ATOM 3555 N N . CYS A 1 455 ? 0.649 -22.436 2.409 1.00 75.56 455 CYS A N 1
ATOM 3556 C CA . CYS A 1 455 ? 0.883 -22.667 3.834 1.00 75.56 455 CYS A CA 1
ATOM 3557 C C . CYS A 1 455 ? -0.403 -22.956 4.619 1.00 75.56 455 CYS A C 1
ATOM 3559 O O . CYS A 1 455 ? -1.500 -22.524 4.257 1.00 75.56 455 CYS A O 1
ATOM 3561 N N . GLY A 1 456 ? -0.251 -23.675 5.736 1.00 86.75 456 GLY A N 1
ATOM 3562 C CA . GLY A 1 456 ? -1.320 -23.859 6.716 1.00 86.75 456 GLY A CA 1
ATOM 3563 C C . GLY A 1 456 ? -1.671 -22.561 7.453 1.00 86.75 456 GLY A C 1
ATOM 3564 O O . GLY A 1 456 ? -0.965 -21.558 7.355 1.00 86.75 456 GLY A O 1
ATOM 3565 N N . ALA A 1 457 ? -2.759 -22.593 8.226 1.00 91.44 457 ALA A N 1
ATOM 3566 C CA . ALA A 1 457 ? -3.165 -21.456 9.047 1.00 91.44 457 ALA A CA 1
ATOM 3567 C C . ALA A 1 457 ? -2.052 -21.072 10.035 1.00 91.44 457 ALA A C 1
ATOM 3569 O O . ALA A 1 457 ? -1.409 -21.935 10.637 1.00 91.44 457 ALA A O 1
ATOM 3570 N N . MET A 1 458 ? -1.823 -19.773 10.214 1.00 94.25 458 MET A N 1
ATOM 3571 C CA . MET A 1 458 ? -0.714 -19.264 11.023 1.00 94.25 458 MET A CA 1
ATOM 3572 C C . MET A 1 458 ? -1.055 -17.935 11.677 1.00 94.25 458 MET A C 1
ATOM 3574 O O . MET A 1 458 ? -1.966 -17.238 11.252 1.00 94.25 458 MET A O 1
ATOM 3578 N N . THR A 1 459 ? -0.304 -17.536 12.699 1.00 94.62 459 THR A N 1
ATOM 3579 C CA . THR A 1 459 ? -0.460 -16.190 13.259 1.00 94.62 459 THR A CA 1
ATOM 3580 C C . THR A 1 459 ? 0.184 -15.141 12.354 1.00 94.62 459 THR A C 1
ATOM 3582 O O . THR A 1 459 ? 1.171 -15.416 11.666 1.00 94.62 459 THR A O 1
ATOM 3585 N N . VAL A 1 460 ? -0.315 -13.904 12.411 1.00 91.69 460 VAL A N 1
ATOM 3586 C CA . VAL A 1 460 ? 0.314 -12.749 11.746 1.00 91.69 460 VAL A CA 1
ATOM 3587 C C . VAL A 1 460 ? 1.780 -12.604 12.164 1.00 91.69 460 VAL A C 1
ATOM 3589 O O . VAL A 1 460 ? 2.635 -12.308 11.339 1.00 91.69 460 VAL A O 1
ATOM 3592 N N . GLU A 1 461 ? 2.111 -12.840 13.434 1.00 90.94 461 GLU A N 1
ATOM 3593 C CA . GLU A 1 461 ? 3.498 -12.826 13.909 1.00 90.94 461 GLU A CA 1
ATOM 3594 C C . GLU A 1 461 ? 4.375 -13.857 13.191 1.00 90.94 461 GLU A C 1
ATOM 3596 O O . GLU A 1 461 ? 5.477 -13.519 12.750 1.00 90.94 461 GLU A O 1
ATOM 3601 N N . HIS A 1 462 ? 3.892 -15.092 13.041 1.00 90.50 462 HIS A N 1
ATOM 3602 C CA . HIS A 1 462 ? 4.623 -16.138 12.333 1.00 90.50 462 HIS A CA 1
ATOM 3603 C C . HIS A 1 462 ? 4.810 -15.773 10.857 1.00 90.50 462 HIS A C 1
ATOM 3605 O O . HIS A 1 462 ? 5.934 -15.813 10.354 1.00 90.50 462 HIS A O 1
ATOM 3611 N N . PHE A 1 463 ? 3.742 -15.322 10.195 1.00 89.88 463 PHE A N 1
ATOM 3612 C CA . PHE A 1 463 ? 3.798 -14.848 8.814 1.00 89.88 463 PHE A CA 1
ATOM 3613 C C . PHE A 1 463 ? 4.852 -13.747 8.635 1.00 89.88 463 PHE A C 1
ATOM 3615 O O . PHE A 1 463 ? 5.760 -13.861 7.817 1.00 89.88 463 PHE A O 1
ATOM 3622 N N . MET A 1 464 ? 4.812 -12.716 9.478 1.00 85.38 464 MET A N 1
ATOM 3623 C CA . MET A 1 464 ? 5.702 -11.557 9.375 1.00 85.38 464 MET A CA 1
ATOM 3624 C C . MET A 1 464 ? 7.172 -11.879 9.658 1.00 85.38 464 MET A C 1
ATOM 3626 O O . MET A 1 464 ? 8.061 -11.274 9.060 1.00 85.38 464 MET A O 1
ATOM 3630 N N . THR A 1 465 ? 7.443 -12.776 10.609 1.00 82.56 465 THR A N 1
ATOM 3631 C CA . THR A 1 465 ? 8.807 -13.033 11.104 1.00 82.56 465 THR A CA 1
ATOM 3632 C C . THR A 1 465 ? 9.487 -14.223 10.443 1.00 82.56 465 THR A C 1
ATOM 3634 O O . THR A 1 465 ? 10.716 -14.275 10.428 1.00 82.56 465 THR A O 1
ATOM 3637 N N . LYS A 1 466 ? 8.717 -15.179 9.914 1.00 82.12 466 LYS A N 1
ATOM 3638 C CA . LYS A 1 466 ? 9.242 -16.391 9.278 1.00 82.12 466 LYS A CA 1
ATOM 3639 C C . LYS A 1 466 ? 9.004 -16.369 7.781 1.00 82.12 466 LYS A C 1
ATOM 3641 O O . LYS A 1 466 ? 9.975 -16.374 7.036 1.00 82.12 466 LYS A O 1
ATOM 3646 N N . VAL A 1 467 ? 7.749 -16.243 7.360 1.00 80.06 467 VAL A N 1
ATOM 3647 C CA . VAL A 1 467 ? 7.371 -16.344 5.944 1.00 80.06 467 VAL A CA 1
ATOM 3648 C C . VAL A 1 467 ? 7.868 -15.136 5.150 1.00 80.06 467 VAL A C 1
ATOM 3650 O O . VAL A 1 467 ? 8.706 -15.285 4.267 1.00 80.06 467 VAL A O 1
ATOM 3653 N N . LEU A 1 468 ? 7.457 -13.920 5.522 1.00 77.88 468 LEU A N 1
ATOM 3654 C CA . LEU A 1 468 ? 7.886 -12.696 4.834 1.00 77.88 468 LEU A CA 1
ATOM 3655 C C . LEU A 1 468 ? 9.394 -12.458 4.944 1.00 77.88 468 LEU A C 1
ATOM 3657 O O . LEU A 1 468 ? 10.008 -11.888 4.044 1.00 77.88 468 LEU A O 1
ATOM 3661 N N . HIS A 1 469 ? 10.013 -12.877 6.049 1.00 72.12 469 HIS A N 1
ATOM 3662 C CA . HIS A 1 469 ? 11.461 -12.771 6.192 1.00 72.12 469 HIS A CA 1
ATOM 3663 C C . HIS A 1 469 ? 12.189 -13.688 5.204 1.00 72.12 469 HIS A C 1
ATOM 3665 O O . HIS A 1 469 ? 13.115 -13.230 4.542 1.00 72.12 469 HIS A O 1
ATOM 3671 N N . GLN A 1 470 ? 11.742 -14.939 5.058 1.00 67.81 470 GLN A N 1
ATOM 3672 C CA . GLN A 1 470 ? 12.249 -15.858 4.036 1.00 67.81 470 GLN A CA 1
ATOM 3673 C C . GLN A 1 470 ? 11.992 -15.319 2.629 1.00 67.81 470 GLN A C 1
ATOM 3675 O O . GLN A 1 470 ? 12.893 -15.340 1.802 1.00 67.81 470 GLN A O 1
ATOM 3680 N N . TRP A 1 471 ? 10.819 -14.740 2.363 1.00 67.75 471 TRP A N 1
ATOM 3681 C CA . TRP A 1 471 ? 10.540 -14.107 1.073 1.00 67.75 471 TRP A CA 1
ATOM 3682 C C . TRP A 1 471 ? 11.465 -12.944 0.774 1.00 67.75 471 TRP A C 1
ATOM 3684 O O . TRP A 1 471 ? 11.902 -12.803 -0.354 1.00 67.75 471 TRP A O 1
ATOM 3694 N N . LYS A 1 472 ? 11.819 -12.123 1.764 1.00 65.56 472 LYS A N 1
ATOM 3695 C CA . LYS A 1 472 ? 12.804 -11.048 1.577 1.00 65.56 472 LYS A CA 1
ATOM 3696 C C . LYS A 1 472 ? 14.214 -11.580 1.328 1.00 65.56 472 LYS A C 1
ATOM 3698 O O . LYS A 1 472 ? 15.030 -10.848 0.786 1.00 65.56 472 LYS A O 1
ATOM 3703 N N . GLN A 1 473 ? 14.476 -12.841 1.670 1.00 54.78 473 GLN A N 1
ATOM 3704 C CA . GLN A 1 473 ? 15.668 -13.568 1.241 1.00 54.78 473 GLN A CA 1
ATOM 3705 C C . GLN A 1 473 ? 15.520 -14.195 -0.153 1.00 54.78 473 GLN A C 1
ATOM 3707 O O . GLN A 1 473 ? 16.519 -14.679 -0.641 1.00 54.78 473 GLN A O 1
ATOM 3712 N N . VAL A 1 474 ? 14.340 -14.196 -0.797 1.00 52.72 474 VAL A N 1
ATOM 3713 C CA . VAL A 1 474 ? 14.145 -14.585 -2.222 1.00 52.72 474 VAL A CA 1
ATOM 3714 C C . VAL A 1 474 ? 14.620 -13.477 -3.174 1.00 52.72 474 VAL A C 1
ATOM 3716 O O . VAL A 1 474 ? 14.754 -13.692 -4.375 1.00 52.72 474 VAL A O 1
ATOM 3719 N N . TRP A 1 475 ? 14.914 -12.297 -2.636 1.00 56.44 475 TRP A N 1
ATOM 3720 C CA . TRP A 1 475 ? 15.602 -11.213 -3.317 1.00 56.44 475 TRP A CA 1
ATOM 3721 C C . TRP A 1 475 ? 17.090 -11.478 -3.091 1.00 56.44 475 TRP A C 1
ATOM 3723 O O . TRP A 1 475 ? 17.539 -11.469 -1.946 1.00 56.44 475 TRP A O 1
ATOM 3733 N N . GLY A 1 476 ? 17.837 -11.767 -4.152 1.00 47.03 476 GLY A N 1
ATOM 3734 C CA . GLY A 1 476 ? 19.276 -12.011 -4.098 1.00 47.03 476 GLY A CA 1
ATOM 3735 C C . GLY A 1 476 ? 20.075 -10.796 -3.614 1.00 47.03 476 GLY A C 1
ATOM 3736 O O . GLY A 1 476 ? 19.564 -9.890 -2.954 1.00 47.03 476 GLY A O 1
ATOM 3737 N N . GLU A 1 477 ? 21.369 -10.750 -3.941 1.00 43.75 477 GLU A N 1
ATOM 3738 C CA . GLU A 1 477 ? 22.187 -9.561 -3.662 1.00 43.75 477 GLU A CA 1
ATOM 3739 C C . GLU A 1 477 ? 21.506 -8.291 -4.211 1.00 43.75 477 GLU A C 1
ATOM 3741 O O . GLU A 1 477 ? 20.854 -8.333 -5.258 1.00 43.75 477 GLU A O 1
ATOM 3746 N N . LYS A 1 478 ? 21.616 -7.174 -3.470 1.00 45.88 478 LYS A N 1
ATOM 3747 C CA . LYS A 1 478 ? 21.019 -5.876 -3.838 1.00 45.88 478 LYS A CA 1
ATOM 3748 C C . LYS A 1 478 ? 21.267 -5.572 -5.323 1.00 45.88 478 LYS A C 1
ATOM 3750 O O . LYS A 1 478 ? 22.379 -5.837 -5.775 1.00 45.88 478 LYS A O 1
ATOM 3755 N N . PRO A 1 479 ? 20.322 -4.934 -6.042 1.00 38.41 479 PRO A N 1
ATOM 3756 C CA . PRO A 1 479 ? 20.594 -4.408 -7.374 1.00 38.41 479 PRO A CA 1
ATOM 3757 C C . PRO A 1 479 ? 21.863 -3.549 -7.344 1.00 38.41 479 PRO A C 1
ATOM 3759 O O . PRO A 1 479 ? 21.888 -2.487 -6.723 1.00 38.41 479 PRO A O 1
ATOM 3762 N N . THR A 1 480 ? 22.947 -4.043 -7.943 1.00 31.66 480 THR A N 1
ATOM 3763 C CA . THR A 1 480 ? 24.187 -3.291 -8.155 1.00 31.66 480 THR A CA 1
ATOM 3764 C C . THR A 1 480 ? 24.109 -2.543 -9.480 1.00 31.66 480 THR A C 1
ATOM 3766 O O . THR A 1 480 ? 23.397 -2.961 -10.386 1.00 31.66 480 THR A O 1
ATOM 3769 N N . THR A 1 481 ? 24.836 -1.431 -9.558 1.00 28.72 481 THR A N 1
ATOM 3770 C CA . THR A 1 481 ? 24.815 -0.314 -10.527 1.00 28.72 481 THR A CA 1
ATOM 3771 C C . THR A 1 481 ? 24.947 -0.625 -12.026 1.00 28.72 481 THR A C 1
ATOM 3773 O O . THR A 1 481 ? 25.085 0.313 -12.804 1.00 28.72 481 THR A O 1
ATOM 3776 N N . ASP A 1 482 ? 24.890 -1.882 -12.456 1.00 25.50 482 ASP A N 1
ATOM 3777 C CA . ASP A 1 482 ? 25.239 -2.284 -13.820 1.00 25.50 482 ASP A CA 1
ATOM 3778 C C . ASP A 1 482 ? 23.991 -2.756 -14.593 1.00 25.50 482 ASP A C 1
ATOM 3780 O O . ASP A 1 482 ? 23.727 -3.956 -14.690 1.00 25.50 482 ASP A O 1
ATOM 3784 N N . PHE A 1 483 ? 23.232 -1.789 -15.126 1.00 29.06 483 PHE A N 1
ATOM 3785 C CA . PHE A 1 483 ? 22.250 -1.973 -16.205 1.00 29.06 483 PHE A CA 1
ATOM 3786 C C . PHE A 1 483 ? 22.761 -1.282 -17.469 1.00 29.06 483 PHE A C 1
ATOM 3788 O O . PHE A 1 483 ? 23.045 -0.063 -17.403 1.00 29.06 483 PHE A O 1
#

InterPro domains:
  IPR027443 Isopenicillin N synthase-like superfamily [G3DSA:2.60.120.330] (149-472)
  IPR044861 Isopenicillin N synthase-like, Fe(2+) 2OG dioxygenase domain [PF03171] (349-441)

pLDDT: mean 81.35, std 18.23, range [23.88, 98.44]

Foldseek 3Di:
DDDDDDDDDDDDDDDPDDPCPDDPADAADAWAWAWEDDDHDIDIDIGGRPDGLVNVFVVVCVVVVHDPQFKTQQFWAQALLAATAGSSLVSFFHHDDPLTHIYTDMDTPVPFDQPFFAAADAPVLLVLLEDEVVLLVVLDVVQDPDLVSLQVDPSLLVVLVSLLVSCQFFLKHKYFFPPPDCLLVLVVLLVVLVVVQVPDDPVVQCVQWDADPPRDIAGWDDDPPALKIKGKAFFFADDPPPPPDDHRDDDPSLVSNQLVLLVVVLSSLSSNLRPSLVVQFVRHNVLSVQWFFPRQDDPVCRHNPPSADPVGGTGPKMKMKMKGAQAPDPPPDPCPPQDAFTQQNFSDHWDFAAFAKKKKFQKQWFFKWWQTNNRSRHTHRSQDDHPDPDGNNPRGDRRIIMMGGGSLNSLRSSNSRHGITITGGNNDHPDMIIIIMIGGHTDQQRWRDDRPSPDHIDGSVCCVPPVVVVVVPSRHPGDDDRD